Protein AF-A0A2P4XDL8-F1 (afdb_monomer)

Solvent-accessible surface area (backbone atoms only — not comparable to full-atom values): 25092 Å² total; per-residue (Å²): 136,51,53,44,94,84,81,66,47,80,50,70,93,86,66,93,57,74,47,42,93,88,79,64,50,67,67,92,85,81,80,88,86,85,83,86,82,90,75,88,76,90,76,78,94,72,95,49,69,66,61,60,44,50,53,47,56,52,49,49,49,54,51,50,52,51,47,51,52,50,51,52,51,50,49,50,51,50,50,53,49,51,50,51,52,51,51,50,50,51,51,53,50,55,48,50,51,53,53,50,51,52,49,51,52,51,54,50,52,49,50,54,52,52,51,52,52,50,54,50,53,50,50,55,49,55,53,50,50,50,54,52,48,55,52,48,52,51,51,49,50,51,51,52,52,51,50,51,53,49,54,52,50,52,51,51,52,51,53,51,51,52,52,50,51,52,50,53,50,52,51,52,50,50,50,51,50,49,53,50,52,54,53,49,55,54,49,52,54,48,54,52,50,50,51,52,49,51,52,52,49,54,51,51,51,49,52,50,52,51,51,51,52,51,50,50,50,50,50,51,51,50,51,50,50,51,50,53,48,50,51,49,51,51,53,48,50,52,50,54,50,50,50,50,52,50,50,52,47,51,50,52,51,51,49,50,49,50,52,49,51,49,50,52,50,51,49,50,50,52,51,50,51,49,49,51,52,51,48,54,50,52,50,53,52,55,55,54,53,60,57,60,72,72,63,75,84,74,79,92,69,80,85,87,78,89,81,92,81,86,85,88,83,80,89,77,89,76,91,76,90,78,93,81,89,84,89,83,92,84,84,90,87,88,78,90,79,81,88,78,90,78,92,75,88,78,88,79,84,85,86,79,81,95,84,81,90,77,80,75,72,81,80,75,81,87,88,88,79,81,94,73,83,88,84,86,81,89,81,94,73,93,79,89,85,88,77,94,81,80,71,78,76,70,68,66,77,76,75,121

Sequence (400 aa):
MGFCGECGSYLPPDLQGAFCPECGEAIPGAAPPAPTPARHVTFAPSPEVEGARQSREAAERRAQEAKQYADTSQQEAANAIAQYEAQQRAQVEAQAVRDNEARALAAENERRAIDAQRDEAMRRREEAERQAQDARDRAEAMRLSAQNAISDYEAQQRAAVERENARRQQELEAQRQQHLQVAQAARDRREEAERLAQEKLARAERLRAEAQAAQEELKKQEAKRAAKERQREEARRLREEQARREENRRKAEEEARKAFEAKRLEEQQRLEAKKQEEQLRQEAMRMSTFIAEACAEVLSAVWNESGRYSTCCVHTEHKLLVACSVHSQQQFLVGTAAAHKLICIKLVVIVITPCTIACVICQLGIFILGPGRISSSTQCLHEVQPATEADPEILSALRN

Structure (mmCIF, N/CA/C/O backbone):
data_AF-A0A2P4XDL8-F1
#
_entry.id   AF-A0A2P4XDL8-F1
#
loop_
_atom_site.group_PDB
_atom_site.id
_atom_site.type_symbol
_atom_site.label_atom_id
_atom_site.label_alt_id
_atom_site.label_comp_id
_atom_site.label_asym_id
_atom_site.label_entity_id
_atom_site.label_seq_id
_atom_site.pdbx_PDB_ins_code
_atom_site.Cartn_x
_atom_site.Cartn_y
_atom_site.Cartn_z
_atom_site.occupancy
_atom_site.B_iso_or_equiv
_atom_site.auth_seq_id
_atom_site.auth_comp_id
_atom_site.auth_asym_id
_atom_site.auth_atom_id
_atom_site.pdbx_PDB_model_num
ATOM 1 N N . MET A 1 1 ? -36.606 -2.505 135.394 1.00 49.25 1 MET A N 1
ATOM 2 C CA . MET A 1 1 ? -37.175 -2.000 134.128 1.00 49.25 1 MET A CA 1
ATOM 3 C C . MET A 1 1 ? -38.121 -3.078 133.635 1.00 49.25 1 MET A C 1
ATOM 5 O O . MET A 1 1 ? -37.653 -4.103 133.157 1.00 49.25 1 MET A O 1
ATOM 9 N N . GLY A 1 2 ? -39.396 -2.949 134.006 1.00 60.22 2 GLY A N 1
ATOM 10 C CA . GLY A 1 2 ? -40.335 -4.066 134.109 1.00 60.22 2 GLY A CA 1
ATOM 11 C C . GLY A 1 2 ? -40.926 -4.456 132.763 1.00 60.22 2 GLY A C 1
ATOM 12 O O . GLY A 1 2 ? -41.540 -3.634 132.095 1.00 60.22 2 GLY A O 1
ATOM 13 N N . PHE A 1 3 ? -40.761 -5.715 132.388 1.00 65.94 3 PHE A N 1
ATOM 14 C CA . PHE A 1 3 ? -41.546 -6.352 131.339 1.00 65.94 3 PHE A CA 1
ATOM 15 C C . PHE A 1 3 ? -42.429 -7.409 132.003 1.00 65.94 3 PHE A C 1
ATOM 17 O O . PHE A 1 3 ? -42.010 -8.021 132.991 1.00 65.94 3 PHE A O 1
ATOM 24 N N . CYS A 1 4 ? -43.647 -7.609 131.500 1.00 69.38 4 CYS A N 1
ATOM 25 C CA . CYS A 1 4 ? -44.492 -8.712 131.952 1.00 69.38 4 CYS A CA 1
ATOM 26 C C . CYS A 1 4 ? -43.856 -10.051 131.532 1.00 69.38 4 CYS A C 1
ATOM 28 O O . CYS A 1 4 ? -43.518 -10.228 130.363 1.00 69.38 4 CYS A O 1
ATOM 30 N N . GLY A 1 5 ? -43.679 -10.981 132.477 1.00 66.94 5 GLY A N 1
ATOM 31 C CA . GLY A 1 5 ? -42.967 -12.248 132.262 1.00 66.94 5 GLY A CA 1
ATOM 32 C C . GLY A 1 5 ? -43.627 -13.222 131.277 1.00 66.94 5 GLY A C 1
ATOM 33 O O . GLY A 1 5 ? -42.944 -14.123 130.802 1.00 66.94 5 GLY A O 1
ATOM 34 N N . GLU A 1 6 ? -44.906 -13.033 130.936 1.00 67.62 6 GLU A N 1
ATOM 35 C CA . GLU A 1 6 ? -45.649 -13.921 130.023 1.00 67.62 6 GLU A CA 1
ATOM 36 C C . GLU A 1 6 ? -45.949 -13.300 128.659 1.00 67.62 6 GLU A C 1
ATOM 38 O O . GLU A 1 6 ? -45.736 -13.951 127.639 1.00 67.62 6 GLU A O 1
ATOM 43 N N . CYS A 1 7 ? -46.396 -12.043 128.600 1.00 69.44 7 CYS A N 1
ATOM 44 C CA . CYS A 1 7 ? -46.717 -11.389 127.325 1.00 69.44 7 CYS A CA 1
ATOM 45 C C . CYS A 1 7 ? -45.610 -10.454 126.808 1.00 69.44 7 CYS A C 1
ATOM 47 O O . CYS A 1 7 ? -45.730 -9.909 125.713 1.00 69.44 7 CYS A O 1
ATOM 49 N N . GLY A 1 8 ? -44.521 -10.271 127.565 1.00 67.12 8 GLY A N 1
ATOM 50 C CA . GLY A 1 8 ? -43.335 -9.526 127.126 1.00 67.12 8 GLY A CA 1
ATOM 51 C C . GLY A 1 8 ? -43.556 -8.026 126.914 1.00 67.12 8 GLY A C 1
ATOM 52 O O . GLY A 1 8 ? -42.686 -7.350 126.365 1.00 67.12 8 GLY A O 1
ATOM 53 N N . SER A 1 9 ? -44.701 -7.486 127.334 1.00 69.94 9 SER A N 1
ATOM 54 C CA . SER A 1 9 ? -45.045 -6.076 127.174 1.00 69.94 9 SER A CA 1
ATOM 55 C C . SER A 1 9 ? -44.334 -5.198 128.210 1.00 69.94 9 SER A C 1
ATOM 57 O O . SER A 1 9 ? -44.113 -5.587 129.362 1.00 69.94 9 SER A O 1
ATOM 59 N N . TYR A 1 10 ? -43.924 -4.007 127.768 1.00 68.62 10 TYR A N 1
ATOM 60 C CA . TYR A 1 10 ? -43.176 -3.034 128.565 1.00 68.62 10 TYR A CA 1
ATOM 61 C C . TYR A 1 10 ? -44.099 -2.310 129.554 1.00 68.62 10 TYR A C 1
ATOM 63 O O . TYR A 1 10 ? -45.074 -1.684 129.139 1.00 68.62 10 TYR A O 1
ATOM 71 N N . LEU A 1 11 ? -43.786 -2.370 130.853 1.00 65.38 11 LEU A N 1
ATOM 72 C CA . LEU A 1 11 ? -44.551 -1.729 131.927 1.00 65.38 11 LEU A CA 1
ATOM 73 C C . LEU A 1 11 ? -43.915 -0.374 132.305 1.00 65.38 11 LEU A C 1
ATOM 75 O O . LEU A 1 11 ? -42.777 -0.348 132.789 1.00 65.38 11 LEU A O 1
ATOM 79 N N . PRO A 1 12 ? -44.627 0.757 132.122 1.00 63.94 12 PRO A N 1
ATOM 80 C CA . PRO A 1 12 ? -44.166 2.071 132.563 1.00 63.94 12 PRO A CA 1
ATOM 81 C C . PRO A 1 12 ? -44.032 2.134 134.098 1.00 63.94 12 PRO A C 1
ATOM 83 O O . PRO A 1 12 ? -44.901 1.619 134.802 1.00 63.94 12 PRO A O 1
ATOM 86 N N . PRO A 1 13 ? -42.984 2.784 134.643 1.00 62.00 13 PRO A N 1
ATOM 87 C CA . PRO A 1 13 ? -42.661 2.752 136.076 1.00 62.00 13 PRO A CA 1
ATOM 88 C C . PRO A 1 13 ? -43.678 3.427 137.022 1.00 62.00 13 PRO A C 1
ATOM 90 O O . PRO A 1 13 ? -43.567 3.241 138.232 1.00 62.00 13 PRO A O 1
ATOM 93 N N . ASP A 1 14 ? -44.686 4.135 136.501 1.00 58.88 14 ASP A N 1
ATOM 94 C CA . ASP A 1 14 ? -45.635 4.939 137.292 1.00 58.88 14 ASP A CA 1
ATOM 95 C C . ASP A 1 14 ? -47.042 4.323 137.456 1.00 58.88 14 ASP A C 1
ATOM 97 O O . ASP A 1 14 ? -47.962 4.983 137.935 1.00 58.88 14 ASP A O 1
ATOM 101 N N . LEU A 1 15 ? -47.233 3.041 137.123 1.00 56.44 15 LEU A N 1
ATOM 102 C CA . LEU A 1 15 ? -48.480 2.308 137.396 1.00 56.44 15 LEU A CA 1
ATOM 103 C C . LEU A 1 15 ? -48.268 1.283 138.519 1.00 56.44 15 LEU A C 1
ATOM 105 O O . LEU A 1 15 ? -48.098 0.088 138.293 1.00 56.44 15 LEU A O 1
ATOM 109 N N . GLN A 1 16 ? -48.280 1.769 139.763 1.00 56.84 16 GLN A N 1
ATOM 110 C CA . GLN A 1 16 ? -48.334 0.944 140.976 1.00 56.84 16 GLN A CA 1
ATOM 111 C C . GLN A 1 16 ? -49.767 0.440 141.193 1.00 56.84 16 GLN A C 1
ATOM 113 O O . GLN A 1 16 ? -50.523 0.951 142.015 1.00 56.84 16 GLN A O 1
ATOM 118 N N . GLY A 1 17 ? -50.146 -0.564 140.404 1.00 56.53 17 GLY A N 1
ATOM 119 C CA . GLY A 1 17 ? -51.400 -1.303 140.518 1.00 56.53 17 GLY A CA 1
ATOM 120 C C . GLY A 1 17 ? -51.151 -2.759 140.140 1.00 56.53 17 GLY A C 1
ATOM 121 O O . GLY A 1 17 ? -50.482 -3.035 139.155 1.00 56.53 17 GLY A O 1
ATOM 122 N N . ALA A 1 18 ? -51.628 -3.686 140.964 1.00 61.09 18 ALA A N 1
ATOM 123 C CA . ALA A 1 18 ? -51.146 -5.063 141.088 1.00 61.09 18 ALA A CA 1
ATOM 124 C C . ALA A 1 18 ? -51.333 -6.008 139.872 1.00 61.09 18 ALA A C 1
ATOM 126 O O . ALA A 1 18 ? -51.097 -7.203 140.034 1.00 61.09 18 ALA A O 1
ATOM 127 N N . PHE A 1 19 ? -51.719 -5.521 138.684 1.00 63.94 19 PHE A N 1
ATOM 128 C CA . PHE A 1 19 ? -52.076 -6.342 137.517 1.00 63.94 19 PHE A CA 1
ATOM 129 C C . PHE A 1 19 ? -51.600 -5.731 136.185 1.00 63.94 19 PHE A C 1
ATOM 131 O O . PHE A 1 19 ? -51.654 -4.514 136.003 1.00 63.94 19 PHE A O 1
ATOM 138 N N . CYS A 1 20 ? -51.152 -6.563 135.237 1.00 67.62 20 CYS A N 1
ATOM 139 C CA . CYS A 1 20 ? -50.758 -6.122 133.892 1.00 67.62 20 CYS A CA 1
ATOM 140 C C . CYS A 1 20 ? -51.993 -5.696 133.064 1.00 67.62 20 CYS A C 1
ATOM 142 O O . CYS A 1 20 ? -52.928 -6.485 132.955 1.00 67.62 20 CYS A O 1
ATOM 144 N N . PRO A 1 21 ? -52.023 -4.504 132.436 1.00 67.38 21 PRO A N 1
ATOM 145 C CA . PRO A 1 21 ? -53.201 -4.023 131.703 1.00 67.38 21 PRO A CA 1
ATOM 146 C C . PRO A 1 21 ? -53.510 -4.805 130.416 1.00 67.38 21 PRO A C 1
ATOM 148 O O . PRO A 1 21 ? -54.645 -4.773 129.956 1.00 67.38 21 PRO A O 1
ATOM 151 N N . GLU A 1 22 ? -52.530 -5.516 129.852 1.00 69.00 22 GLU A N 1
ATOM 152 C CA . GLU A 1 22 ? -52.697 -6.253 128.590 1.00 69.00 22 GLU A CA 1
ATOM 153 C C . GLU A 1 22 ? -53.144 -7.709 128.801 1.00 69.00 22 GLU A C 1
ATOM 155 O O . GLU A 1 22 ? -53.884 -8.247 127.983 1.00 69.00 22 GLU A O 1
ATOM 160 N N . CYS A 1 23 ? -52.731 -8.361 129.894 1.00 69.12 23 CYS A N 1
ATOM 161 C CA . CYS A 1 23 ? -53.077 -9.767 130.160 1.00 69.12 23 CYS A CA 1
ATOM 162 C C . CYS A 1 23 ? -53.808 -10.015 131.487 1.00 69.12 23 CYS A C 1
ATOM 164 O O . CYS A 1 23 ? -54.301 -11.114 131.707 1.00 69.12 23 CYS A O 1
ATOM 166 N N . GLY A 1 24 ? -53.919 -9.015 132.365 1.00 65.31 24 GLY A N 1
ATOM 167 C CA . GLY A 1 24 ? -54.635 -9.121 133.640 1.00 65.31 24 GLY A CA 1
ATOM 168 C C . GLY A 1 24 ? -53.913 -9.909 134.740 1.00 65.31 24 GLY A C 1
ATOM 169 O O . GLY A 1 24 ? -54.485 -10.088 135.811 1.00 65.31 24 GLY A O 1
ATOM 170 N N . GLU A 1 25 ? -52.676 -10.361 134.518 1.00 68.69 25 GLU A N 1
ATOM 171 C CA . GLU A 1 25 ? -51.928 -11.198 135.468 1.00 68.69 25 GLU A CA 1
ATOM 172 C C . GLU A 1 25 ? -51.322 -10.378 136.625 1.00 68.69 25 GLU A C 1
ATOM 174 O O . GLU A 1 25 ? -50.863 -9.245 136.427 1.00 68.69 25 GLU A O 1
ATOM 179 N N . ALA A 1 26 ? -51.291 -10.955 137.833 1.00 61.47 26 ALA A N 1
ATOM 180 C CA . ALA A 1 26 ? -50.761 -10.305 139.031 1.00 61.47 26 ALA A CA 1
ATOM 181 C C . ALA A 1 26 ? -49.224 -10.311 139.064 1.00 61.47 26 ALA A C 1
ATOM 183 O O . ALA A 1 26 ? -48.596 -11.352 138.883 1.00 61.47 26 ALA A O 1
ATOM 184 N N . ILE A 1 27 ? -48.601 -9.162 139.350 1.00 61.66 27 ILE A N 1
ATOM 185 C CA . ILE A 1 27 ? -47.132 -9.041 139.378 1.00 61.66 27 ILE A CA 1
ATOM 186 C C . ILE A 1 27 ? -46.581 -9.703 140.664 1.00 61.66 27 ILE A C 1
ATOM 188 O O . ILE A 1 27 ? -46.924 -9.264 141.767 1.00 61.66 27 ILE A O 1
ATOM 192 N N . PRO A 1 28 ? -45.721 -10.738 140.572 1.00 54.62 28 PRO A N 1
ATOM 193 C CA . PRO A 1 28 ? -45.250 -11.490 141.736 1.00 54.62 28 PRO A CA 1
ATOM 194 C C . PRO A 1 28 ? -44.299 -10.651 142.610 1.00 54.62 28 PRO A C 1
ATOM 196 O O . PRO A 1 28 ? -43.193 -10.317 142.189 1.00 54.62 28 PRO A O 1
ATOM 199 N N . GLY A 1 29 ? -44.720 -10.313 143.840 1.00 56.78 29 GLY A N 1
ATOM 200 C CA . GLY A 1 29 ? -43.880 -9.592 144.815 1.00 56.78 29 GLY A CA 1
ATOM 201 C C . GLY A 1 29 ? -44.579 -8.754 145.899 1.00 56.78 29 GLY A C 1
ATOM 202 O O . GLY A 1 29 ? -43.888 -8.229 146.767 1.00 56.78 29 GLY A O 1
ATOM 203 N N . ALA A 1 30 ? -45.911 -8.626 145.910 1.00 38.72 30 ALA A N 1
ATOM 204 C CA . ALA A 1 30 ? -46.632 -7.879 146.950 1.00 38.72 30 ALA A CA 1
ATOM 205 C C . ALA A 1 30 ? -47.362 -8.818 147.934 1.00 38.72 30 ALA A C 1
ATOM 207 O O . ALA A 1 30 ? -48.240 -9.585 147.546 1.00 38.72 30 ALA A O 1
ATOM 208 N N . ALA A 1 31 ? -46.984 -8.749 149.212 1.00 37.91 31 ALA A N 1
ATOM 209 C CA . ALA A 1 31 ? -47.588 -9.463 150.344 1.00 37.91 31 ALA A CA 1
ATOM 210 C C . ALA A 1 31 ? -48.561 -8.532 151.134 1.00 37.91 31 ALA A C 1
ATOM 212 O O . ALA A 1 31 ? -48.545 -7.324 150.907 1.00 37.91 31 ALA A O 1
ATOM 213 N N . PRO A 1 32 ? -49.426 -9.065 152.026 1.00 53.88 32 PRO A N 1
ATOM 214 C CA . PRO A 1 32 ? -50.873 -8.776 152.110 1.00 53.88 32 PRO A CA 1
ATOM 215 C C . PRO A 1 32 ? -51.276 -7.628 153.065 1.00 53.88 32 PRO A C 1
ATOM 217 O O . PRO A 1 32 ? -50.425 -7.054 153.744 1.00 53.88 32 PRO A O 1
ATOM 220 N N . PRO A 1 33 ? -52.593 -7.339 153.188 1.00 42.97 33 PRO A N 1
ATOM 221 C CA . PRO A 1 33 ? -53.276 -7.774 154.420 1.00 42.97 33 PRO A CA 1
ATOM 222 C C . PRO A 1 33 ? -54.749 -8.241 154.265 1.00 42.97 33 PRO A C 1
ATOM 224 O O . PRO A 1 33 ? -55.485 -7.828 153.374 1.00 42.97 33 PRO A O 1
ATOM 227 N N . ALA A 1 34 ? -55.168 -9.096 155.206 1.00 38.25 34 ALA A N 1
ATOM 228 C CA . ALA A 1 34 ? -56.555 -9.423 155.598 1.00 38.25 34 ALA A CA 1
ATOM 229 C C . ALA A 1 34 ? -57.172 -8.288 156.478 1.00 38.25 34 ALA A C 1
ATOM 231 O O . ALA A 1 34 ? -56.439 -7.333 156.739 1.00 38.25 34 ALA A O 1
ATOM 232 N N . PRO A 1 35 ? -58.409 -8.348 157.055 1.00 49.12 35 PRO A N 1
ATOM 233 C CA . PRO A 1 35 ? -59.494 -9.345 156.982 1.00 49.12 35 PRO A CA 1
ATOM 234 C C . PRO A 1 35 ? -60.933 -8.778 156.724 1.00 49.12 35 PRO A C 1
ATOM 236 O O . PRO A 1 35 ? -61.183 -7.581 156.755 1.00 49.12 35 PRO A O 1
ATOM 239 N N . THR A 1 36 ? -61.870 -9.712 156.490 1.00 45.12 36 THR A N 1
ATOM 240 C CA . THR A 1 36 ? -63.366 -9.736 156.549 1.00 45.12 36 THR A CA 1
ATOM 241 C C . THR A 1 36 ? -64.173 -8.522 157.083 1.00 45.12 36 THR A C 1
ATOM 243 O O . THR A 1 36 ? -63.778 -7.901 158.065 1.00 45.12 36 THR A O 1
ATOM 246 N N . PRO A 1 37 ? -65.426 -8.320 156.599 1.00 43.50 37 PRO A N 1
ATOM 247 C CA . PRO A 1 37 ? -66.563 -8.957 157.283 1.00 43.50 37 PRO A CA 1
ATOM 248 C C . PRO A 1 37 ? -67.548 -9.670 156.341 1.00 43.50 37 PRO A C 1
ATOM 250 O O . PRO A 1 37 ? -68.036 -9.115 155.358 1.00 43.50 37 PRO A O 1
ATOM 253 N N . ALA A 1 38 ? -67.906 -10.898 156.716 1.00 41.00 38 ALA A N 1
ATOM 254 C CA . ALA A 1 38 ? -69.077 -11.595 156.210 1.00 41.00 38 ALA A CA 1
ATOM 255 C C . ALA A 1 38 ? -70.344 -10.831 156.632 1.00 41.00 38 ALA A C 1
ATOM 257 O O . ALA A 1 38 ? -70.683 -10.772 157.815 1.00 41.00 38 ALA A O 1
ATOM 258 N N . ARG A 1 39 ? -71.055 -10.247 155.665 1.00 45.50 39 ARG A N 1
ATOM 259 C CA . ARG A 1 39 ? -72.442 -9.814 155.847 1.00 45.50 39 ARG A CA 1
ATOM 260 C C . ARG A 1 39 ? -73.363 -10.868 155.249 1.00 45.50 39 ARG A C 1
ATOM 262 O O . ARG A 1 39 ? -73.490 -10.987 154.037 1.00 45.50 39 ARG A O 1
ATOM 269 N N . HIS A 1 40 ? -73.997 -11.618 156.145 1.00 35.00 40 HIS A N 1
ATOM 270 C CA . HIS A 1 40 ? -75.212 -12.371 155.880 1.00 35.00 40 HIS A CA 1
ATOM 271 C C . HIS A 1 40 ? -76.244 -11.472 155.184 1.00 35.00 40 HIS A C 1
ATOM 273 O O . HIS A 1 40 ? -76.685 -10.480 155.763 1.00 35.00 40 HIS A O 1
ATOM 279 N N . VAL A 1 41 ? -76.668 -11.854 153.980 1.00 43.94 41 VAL A N 1
ATOM 280 C CA . VAL A 1 41 ? -77.999 -11.517 153.469 1.00 43.94 41 VAL A CA 1
ATOM 281 C C . VAL A 1 41 ? -78.642 -12.819 153.023 1.00 43.94 41 VAL A C 1
ATOM 283 O O . VAL A 1 41 ? -78.356 -13.376 151.969 1.00 43.94 41 VAL A O 1
ATOM 286 N N . THR A 1 42 ? -79.476 -13.324 153.917 1.00 35.41 42 THR A N 1
ATOM 287 C CA . THR A 1 42 ? -80.444 -14.385 153.698 1.00 35.41 42 THR A CA 1
ATOM 288 C C . THR A 1 42 ? -81.434 -13.919 152.629 1.00 35.41 42 THR A C 1
ATOM 290 O O . THR A 1 42 ? -82.135 -12.936 152.851 1.00 35.41 42 THR A O 1
ATOM 293 N N . PHE A 1 43 ? -81.535 -14.623 151.501 1.00 38.22 43 PHE A N 1
ATOM 294 C CA . PHE A 1 43 ? -82.762 -14.632 150.706 1.00 38.22 43 PHE A CA 1
ATOM 295 C C . PHE A 1 43 ? -83.167 -16.075 150.421 1.00 38.22 43 PHE A C 1
ATOM 297 O O . PHE A 1 43 ? -82.383 -16.902 149.962 1.00 38.22 43 PHE A O 1
ATOM 304 N N . ALA A 1 44 ? -84.397 -16.348 150.829 1.00 32.97 44 ALA A N 1
ATOM 305 C CA . ALA A 1 44 ? -85.066 -17.629 150.872 1.00 32.97 44 ALA A CA 1
ATOM 306 C C . ALA A 1 44 ? -85.241 -18.267 149.477 1.00 32.97 44 ALA A C 1
ATOM 308 O O . ALA A 1 44 ? -85.302 -17.552 148.473 1.00 32.97 44 ALA A O 1
ATOM 309 N N . PRO A 1 45 ? -85.385 -19.605 149.405 1.00 44.25 45 PRO A N 1
ATOM 310 C CA . PRO A 1 45 ? -85.714 -20.292 148.166 1.00 44.25 4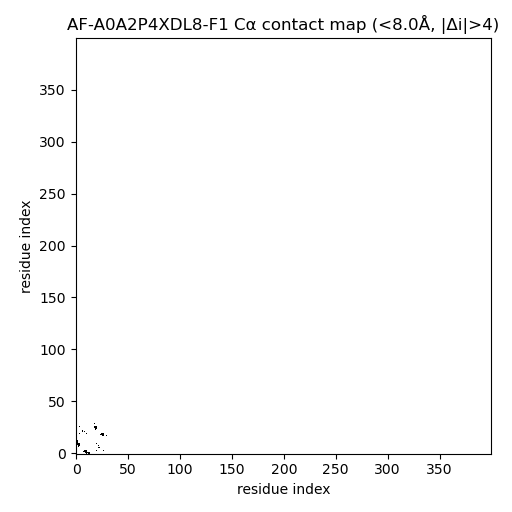5 PRO A CA 1
ATOM 311 C C . PRO A 1 45 ? -87.142 -19.913 147.766 1.00 44.25 45 PRO A C 1
ATOM 313 O O . PRO A 1 45 ? -88.101 -20.239 148.463 1.00 44.25 45 PRO A O 1
ATOM 316 N N . SER A 1 46 ? -87.278 -19.185 146.660 1.00 39.00 46 SER A N 1
ATOM 317 C CA . SER A 1 46 ? -88.584 -18.871 146.077 1.00 39.00 46 SER A CA 1
ATOM 318 C C . SER A 1 46 ? -88.899 -19.905 144.991 1.00 39.00 46 SER A C 1
ATOM 320 O O . SER A 1 46 ? -88.036 -20.174 144.149 1.00 39.00 46 SER A O 1
ATOM 322 N N . PRO A 1 47 ? -90.093 -20.517 144.999 1.00 51.69 47 PRO A N 1
ATOM 323 C CA . PRO A 1 47 ? -90.465 -21.576 144.076 1.00 51.69 47 PRO A CA 1
ATOM 324 C C . PRO A 1 47 ? -90.980 -20.966 142.767 1.00 51.69 47 PRO A C 1
ATOM 326 O O . PRO A 1 47 ? -92.177 -20.873 142.557 1.00 51.69 47 PRO A O 1
ATOM 329 N N . GLU A 1 48 ? -90.083 -20.547 141.876 1.00 45.72 48 GLU A N 1
ATOM 330 C CA . GLU A 1 48 ? -90.437 -20.181 140.491 1.00 45.72 48 GLU A CA 1
ATOM 331 C C . GLU A 1 48 ? -89.374 -20.705 139.516 1.00 45.72 48 GLU A C 1
ATOM 333 O O . GLU A 1 48 ? -88.787 -19.986 138.704 1.00 45.72 48 GLU A O 1
ATOM 338 N N . VAL A 1 49 ? -89.096 -22.007 139.615 1.00 55.53 49 VAL A N 1
ATOM 339 C CA . VAL A 1 49 ? -88.190 -22.713 138.699 1.00 55.53 49 VAL A CA 1
ATOM 340 C C . VAL A 1 49 ? -88.724 -22.638 137.259 1.00 55.53 49 VAL A C 1
ATOM 342 O O . VAL A 1 49 ? -87.927 -22.519 136.331 1.00 55.53 49 VAL A O 1
ATOM 345 N N . GLU A 1 50 ? -90.049 -22.595 137.053 1.00 56.06 50 GLU A N 1
ATOM 346 C CA . GLU A 1 50 ? -90.657 -22.411 135.727 1.00 56.06 50 GLU A CA 1
ATOM 347 C C . GLU A 1 50 ? -90.390 -21.027 135.094 1.00 56.06 50 GLU A C 1
ATOM 349 O O . GLU A 1 50 ? -90.085 -20.970 133.905 1.00 56.06 50 GLU A O 1
ATOM 354 N N . GLY A 1 51 ? -90.454 -19.913 135.836 1.00 60.53 51 GLY A N 1
ATOM 355 C CA . GLY A 1 51 ? -90.259 -18.557 135.279 1.00 60.53 51 GLY A CA 1
ATOM 356 C C . GLY A 1 51 ? -88.792 -18.239 134.951 1.00 60.53 51 GLY A C 1
ATOM 357 O O . GLY A 1 51 ? -88.468 -17.655 133.908 1.00 60.53 51 GLY A O 1
ATOM 358 N N . ALA A 1 52 ? -87.870 -18.713 135.794 1.00 61.50 52 ALA A N 1
ATOM 359 C CA . ALA A 1 52 ? -86.430 -18.678 135.524 1.00 61.50 52 ALA A CA 1
ATOM 360 C C . ALA A 1 52 ? -86.041 -19.594 134.345 1.00 61.50 52 ALA A C 1
ATOM 362 O O . ALA A 1 52 ? -85.119 -19.290 133.586 1.00 61.50 52 ALA A O 1
ATOM 363 N N . ARG A 1 53 ? -86.768 -20.701 134.154 1.00 69.75 53 ARG A N 1
ATOM 364 C CA . ARG A 1 53 ? -86.599 -21.602 133.010 1.00 69.75 53 ARG A CA 1
ATOM 365 C C . ARG A 1 53 ? -87.142 -20.992 131.717 1.00 69.75 53 ARG A C 1
ATOM 367 O O . ARG A 1 53 ? -86.428 -21.001 130.725 1.00 69.75 53 ARG A O 1
ATOM 374 N N . GLN A 1 54 ? -88.320 -20.367 131.735 1.00 76.06 54 GLN A N 1
ATOM 375 C CA . GLN A 1 54 ? -88.879 -19.667 130.568 1.00 76.06 54 GLN A CA 1
ATOM 376 C C . GLN A 1 54 ? -88.023 -18.470 130.127 1.00 76.06 54 GLN A C 1
ATOM 378 O O . GLN A 1 54 ? -87.840 -18.250 128.932 1.00 76.06 54 GLN A O 1
ATOM 383 N N . SER A 1 55 ? -87.453 -17.709 131.067 1.00 77.94 55 SER A N 1
ATOM 384 C CA . SER A 1 55 ? -86.530 -16.611 130.740 1.00 77.94 55 SER A CA 1
ATOM 385 C C . SER A 1 55 ? -85.189 -17.107 130.189 1.00 77.94 55 SER A C 1
ATOM 387 O O . SER A 1 55 ? -84.664 -16.492 129.260 1.00 77.94 55 SER A O 1
ATOM 389 N N . ARG A 1 56 ? -84.667 -18.243 130.677 1.00 78.62 56 ARG A N 1
ATOM 390 C CA . ARG A 1 56 ? -83.509 -18.926 130.070 1.00 78.62 56 ARG A CA 1
ATOM 391 C C . ARG A 1 56 ? -83.819 -19.455 128.675 1.00 78.62 56 ARG A C 1
ATOM 393 O O . ARG A 1 56 ? -83.065 -19.161 127.762 1.00 78.62 56 ARG A O 1
ATOM 400 N N . GLU A 1 57 ? -84.945 -20.133 128.479 1.00 82.50 57 GLU A N 1
ATOM 401 C CA . GLU A 1 57 ? -85.371 -20.640 127.166 1.00 82.50 57 GLU A CA 1
ATOM 402 C C . GLU A 1 57 ? -85.628 -19.499 126.160 1.00 82.50 57 GLU A C 1
ATOM 404 O O . GLU A 1 57 ? -85.343 -19.637 124.971 1.00 82.50 57 GLU A O 1
ATOM 409 N N . ALA A 1 58 ? -86.143 -18.349 126.611 1.00 81.81 58 ALA A N 1
ATOM 410 C CA . ALA A 1 58 ? -86.297 -17.155 125.777 1.00 81.81 58 ALA A CA 1
ATOM 411 C C . ALA A 1 58 ? -84.949 -16.480 125.464 1.00 81.81 58 ALA A C 1
ATOM 413 O O . ALA A 1 58 ? -84.749 -15.999 124.348 1.00 81.81 58 ALA A O 1
ATOM 414 N N . ALA A 1 59 ? -84.012 -16.455 126.417 1.00 81.81 59 ALA A N 1
ATOM 415 C CA . ALA A 1 59 ? -82.651 -15.968 126.197 1.00 81.81 59 ALA A CA 1
ATOM 416 C C . ALA A 1 59 ? -81.854 -16.894 125.261 1.00 81.81 59 ALA A C 1
ATOM 418 O O . ALA A 1 59 ? -81.137 -16.405 124.392 1.00 81.81 59 ALA A O 1
ATOM 419 N N . GLU A 1 60 ? -82.028 -18.211 125.378 1.00 86.75 60 GLU A N 1
ATOM 420 C CA . GLU A 1 60 ? -81.446 -19.218 124.486 1.00 86.75 60 GLU A CA 1
ATOM 421 C C . GLU A 1 60 ? -81.993 -19.088 123.063 1.00 86.75 60 GL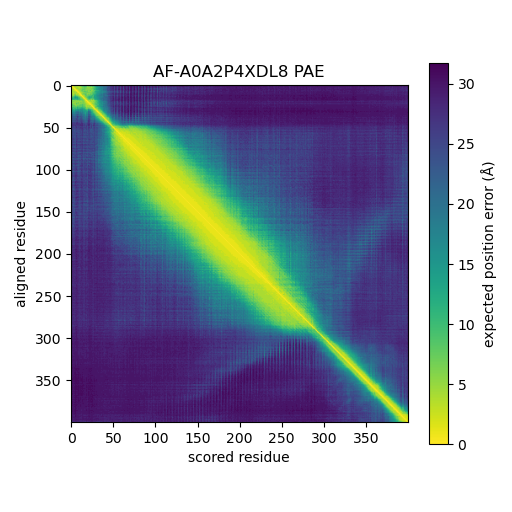U A C 1
ATOM 423 O O . GLU A 1 60 ? -81.205 -19.114 122.120 1.00 86.75 60 GLU A O 1
ATOM 428 N N . ARG A 1 61 ? -83.302 -18.852 122.889 1.00 85.12 61 ARG A N 1
ATOM 429 C CA . ARG A 1 61 ? -83.892 -18.559 121.570 1.00 85.12 61 ARG A CA 1
ATOM 430 C C . ARG A 1 61 ? -83.319 -17.288 120.946 1.00 85.12 61 ARG A C 1
ATOM 432 O O . ARG A 1 61 ? -82.855 -17.338 119.814 1.00 85.12 61 ARG A O 1
ATOM 439 N N . ARG A 1 62 ? -83.235 -16.181 121.694 1.00 86.50 62 ARG A N 1
ATOM 440 C CA . ARG A 1 62 ? -82.606 -14.940 121.194 1.00 86.50 62 ARG A CA 1
ATOM 441 C C . ARG A 1 62 ? -81.121 -15.120 120.885 1.00 86.50 62 ARG A C 1
ATOM 443 O O . ARG A 1 62 ? -80.623 -14.538 119.930 1.00 86.50 62 ARG A O 1
ATOM 450 N N . ALA A 1 63 ? -80.406 -15.923 121.672 1.00 86.31 63 ALA A N 1
ATOM 451 C CA . ALA A 1 63 ? -79.009 -16.247 121.406 1.00 86.31 63 ALA A CA 1
ATOM 452 C C . ALA A 1 63 ? -78.853 -17.118 120.149 1.00 86.31 63 ALA A C 1
ATOM 454 O O . ALA A 1 63 ? -77.895 -16.934 119.402 1.00 86.31 63 ALA A O 1
ATOM 455 N N . GLN A 1 64 ? -79.781 -18.043 119.893 1.00 88.44 64 GLN A N 1
ATOM 456 C CA . GLN A 1 64 ? -79.821 -18.834 118.661 1.00 88.44 64 GLN A CA 1
ATOM 457 C C . GLN A 1 64 ? -80.153 -17.963 117.442 1.00 88.44 64 GLN A C 1
ATOM 459 O O . GLN A 1 64 ? -79.460 -18.062 116.436 1.00 88.44 64 GLN A O 1
ATOM 464 N N . GLU A 1 65 ? -81.134 -17.067 117.545 1.00 88.94 65 GLU A N 1
ATOM 465 C CA . GLU A 1 65 ? -81.487 -16.103 116.491 1.00 88.94 65 GLU A CA 1
ATOM 466 C C . GLU A 1 65 ? -80.333 -15.129 116.197 1.00 88.94 65 GLU A C 1
ATOM 468 O O . GLU A 1 65 ? -80.005 -14.889 115.039 1.00 88.94 65 GLU A O 1
ATOM 473 N N . ALA A 1 66 ? -79.652 -14.620 117.230 1.00 87.94 66 ALA A N 1
ATOM 474 C CA . ALA A 1 66 ? -78.481 -13.757 117.067 1.00 87.94 66 ALA A CA 1
ATOM 475 C C . ALA A 1 66 ? -77.294 -14.491 116.424 1.00 87.94 66 ALA A C 1
ATOM 477 O O . ALA A 1 66 ? -76.582 -13.900 115.615 1.00 87.94 66 ALA A O 1
ATOM 478 N N . LYS A 1 67 ? -77.094 -15.778 116.746 1.00 90.31 67 LYS A N 1
ATOM 479 C CA . LYS A 1 67 ? -76.101 -16.626 116.068 1.00 90.31 67 LYS A CA 1
ATOM 480 C C . LYS A 1 67 ? -76.453 -16.825 114.601 1.00 90.31 67 LYS A C 1
ATOM 482 O O . LYS A 1 67 ? -75.605 -16.581 113.760 1.00 90.31 67 LYS A O 1
ATOM 487 N N . GLN A 1 68 ? -77.704 -17.168 114.295 1.00 90.25 68 GLN A N 1
ATOM 488 C CA . GLN A 1 68 ? -78.161 -17.307 112.911 1.00 90.25 68 GLN A CA 1
ATOM 489 C C . GLN A 1 68 ? -77.969 -16.007 112.124 1.00 90.25 68 GLN A C 1
ATOM 491 O O . GLN A 1 68 ? -77.458 -16.055 111.013 1.00 90.25 68 GLN A O 1
ATOM 496 N N . TYR A 1 69 ? -78.298 -14.851 112.709 1.00 91.19 69 TYR A N 1
ATOM 497 C CA . TYR A 1 69 ? -78.083 -13.551 112.071 1.00 91.19 69 TYR A CA 1
ATOM 498 C C . TYR A 1 69 ? -76.593 -13.224 111.864 1.00 91.19 69 TYR A C 1
ATOM 500 O O . TYR A 1 69 ? -76.209 -12.679 110.828 1.00 91.19 69 TYR A O 1
ATOM 508 N N . ALA A 1 70 ? -75.735 -13.562 112.833 1.00 90.69 70 ALA A N 1
ATOM 509 C CA . ALA A 1 70 ? -74.289 -13.403 112.702 1.00 90.69 70 ALA A CA 1
ATOM 510 C C . ALA A 1 70 ? -73.716 -14.325 111.616 1.00 90.69 70 ALA A C 1
ATOM 512 O O . ALA A 1 70 ? -72.919 -13.865 110.803 1.00 90.69 70 ALA A O 1
ATOM 513 N N . ASP A 1 71 ? -74.164 -15.579 111.553 1.00 93.25 71 ASP A N 1
ATOM 514 C CA . ASP A 1 71 ? -73.750 -16.552 110.541 1.00 93.25 71 ASP A CA 1
ATOM 515 C C . ASP A 1 71 ? -74.211 -16.116 109.141 1.00 93.25 71 ASP A C 1
ATOM 517 O O . ASP A 1 71 ? -73.413 -16.123 108.203 1.00 93.25 71 ASP A O 1
ATOM 521 N N . THR A 1 72 ? -75.456 -15.642 108.989 1.00 93.31 72 THR A N 1
ATOM 522 C CA . T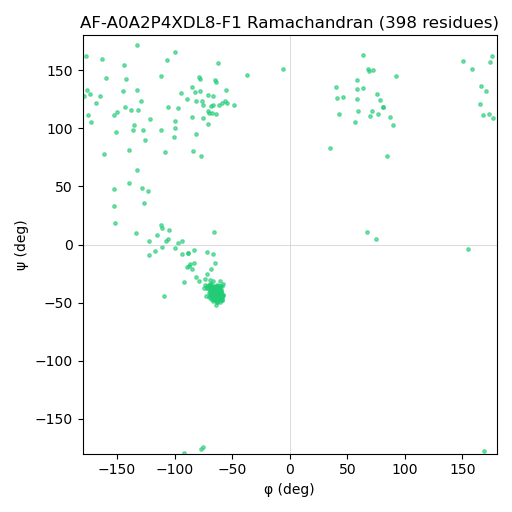HR A 1 72 ? -75.939 -15.091 107.710 1.00 93.31 72 THR A CA 1
ATOM 523 C C . THR A 1 72 ? -75.174 -13.835 107.316 1.00 93.31 72 THR A C 1
ATOM 525 O O . THR A 1 72 ? -74.785 -13.706 106.160 1.00 93.31 72 THR A O 1
ATOM 528 N N . SER A 1 73 ? -74.886 -12.934 108.263 1.00 93.56 73 SER A N 1
ATOM 529 C CA . SER A 1 73 ? -74.115 -11.716 107.983 1.00 93.56 73 SER A CA 1
ATOM 530 C C . SER A 1 73 ? -72.669 -12.034 107.592 1.00 93.56 73 SER A C 1
ATOM 532 O O . SER A 1 73 ? -72.134 -11.432 106.661 1.00 93.56 73 SER A O 1
ATOM 534 N N . GLN A 1 74 ? -72.043 -13.013 108.250 1.00 94.44 74 GLN A N 1
ATOM 535 C CA . GLN A 1 74 ? -70.716 -13.500 107.875 1.00 94.44 74 GLN A CA 1
ATOM 536 C C . GLN A 1 74 ? -70.730 -14.136 106.487 1.00 94.44 74 GLN A C 1
ATOM 538 O O . GLN A 1 74 ? -69.810 -13.912 105.702 1.00 94.44 74 GLN A O 1
ATOM 543 N N . GLN A 1 75 ? -71.777 -14.892 106.159 1.00 94.75 75 GLN A N 1
ATOM 544 C CA . GLN A 1 75 ? -71.912 -15.527 104.855 1.00 94.75 75 GLN A CA 1
ATOM 545 C C . GLN A 1 75 ? -72.167 -14.503 103.740 1.00 94.75 75 GLN A C 1
ATOM 547 O O . GLN A 1 75 ? -71.584 -14.612 102.663 1.00 94.75 75 GLN A O 1
ATOM 552 N N . GLU A 1 76 ? -72.964 -13.466 103.996 1.00 94.81 76 GLU A N 1
ATOM 553 C CA . GLU A 1 76 ? -73.141 -12.325 103.091 1.00 94.81 76 GLU A CA 1
ATOM 554 C C . GLU A 1 76 ? -71.838 -11.543 102.896 1.00 94.81 76 GLU A C 1
ATOM 556 O O . GLU A 1 76 ? -71.477 -11.237 101.758 1.00 94.81 76 GLU A O 1
ATOM 561 N N . ALA A 1 77 ? -71.085 -11.288 103.971 1.00 93.31 77 ALA A N 1
ATOM 562 C CA . ALA A 1 77 ? -69.770 -10.656 103.889 1.00 93.31 77 ALA A CA 1
ATOM 563 C C . ALA A 1 77 ? -68.778 -11.514 103.084 1.00 93.31 77 ALA A C 1
ATOM 565 O O . ALA A 1 77 ? -68.077 -10.991 102.219 1.00 93.31 77 ALA A O 1
ATOM 566 N N . ALA A 1 78 ? -68.762 -12.833 103.298 1.00 95.19 78 ALA A N 1
ATOM 567 C CA . ALA A 1 78 ? -67.936 -13.763 102.531 1.00 95.19 78 ALA A CA 1
ATOM 568 C C . ALA A 1 78 ? -68.324 -13.783 101.041 1.00 95.19 78 ALA A C 1
ATOM 570 O O . ALA A 1 78 ? -67.449 -13.747 100.177 1.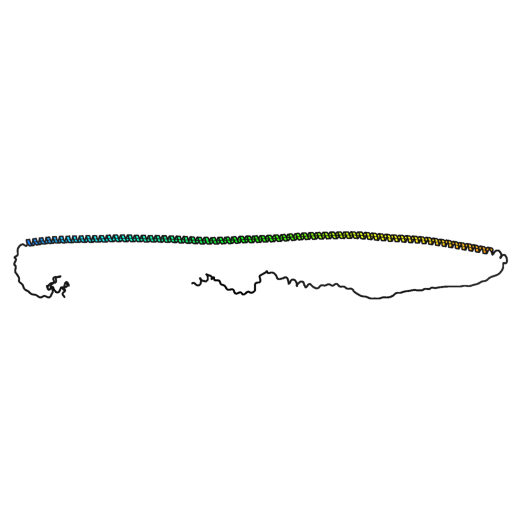00 95.19 78 ALA A O 1
ATOM 571 N N . ASN A 1 79 ? -69.623 -13.767 100.727 1.00 96.38 79 ASN A N 1
ATOM 572 C CA . ASN A 1 79 ? -70.118 -13.688 99.352 1.00 96.38 79 ASN A CA 1
ATOM 573 C C . ASN A 1 79 ? -69.747 -12.354 98.684 1.00 96.38 79 ASN A C 1
ATOM 575 O O . ASN A 1 79 ? -69.354 -12.347 97.517 1.00 96.38 79 ASN A O 1
ATOM 579 N N . ALA A 1 80 ? -69.826 -11.234 99.408 1.00 94.69 80 ALA A N 1
ATOM 580 C CA . ALA A 1 80 ? -69.422 -9.921 98.906 1.00 94.69 80 ALA A CA 1
ATOM 581 C C . ALA A 1 80 ? -67.908 -9.851 98.631 1.00 94.69 80 ALA A C 1
ATOM 583 O O . ALA A 1 80 ? -67.499 -9.340 97.587 1.00 94.69 80 ALA A O 1
ATOM 584 N N . ILE A 1 81 ? -67.080 -10.422 99.516 1.00 95.25 81 ILE A N 1
ATOM 585 C CA . ILE A 1 81 ? -65.628 -10.545 99.306 1.00 95.25 81 ILE A CA 1
ATOM 586 C C . ILE A 1 81 ? -65.346 -11.408 98.072 1.00 95.25 81 ILE A C 1
ATOM 588 O O . ILE A 1 81 ? -64.594 -10.987 97.197 1.00 95.25 81 ILE A O 1
ATOM 592 N N . ALA A 1 82 ? -65.998 -12.567 97.944 1.00 96.38 82 ALA A N 1
ATOM 593 C CA . ALA A 1 82 ? -65.826 -13.448 96.791 1.00 96.38 82 ALA A CA 1
ATOM 594 C C . ALA A 1 82 ? -66.218 -12.766 95.466 1.00 96.38 82 ALA A C 1
ATOM 596 O O . ALA A 1 82 ? -65.525 -12.929 94.461 1.00 96.38 82 ALA A O 1
ATOM 597 N N . GLN A 1 83 ? -67.290 -11.966 95.454 1.00 95.81 83 GLN A N 1
ATOM 598 C CA . GLN A 1 83 ? -67.684 -11.176 94.281 1.00 95.81 83 GLN A CA 1
ATOM 599 C C . GLN A 1 83 ? -66.656 -10.094 93.943 1.00 95.81 83 GLN A C 1
ATOM 601 O O . GLN A 1 83 ? -66.328 -9.915 92.769 1.00 95.81 83 GLN A O 1
ATOM 606 N N . TYR A 1 84 ? -66.119 -9.398 94.947 1.00 96.38 84 TYR A N 1
ATOM 607 C CA . TYR A 1 84 ? -65.091 -8.380 94.735 1.00 96.38 84 TYR A CA 1
ATOM 608 C C . TYR A 1 84 ? -63.776 -8.987 94.226 1.00 96.38 84 TYR A C 1
ATOM 610 O O . TYR A 1 84 ? -63.190 -8.477 93.272 1.00 96.38 84 TYR A O 1
ATOM 618 N N . GLU A 1 85 ? -63.344 -10.119 94.787 1.00 96.25 85 GLU A N 1
ATOM 619 C CA . GLU A 1 85 ? -62.180 -10.864 94.297 1.00 96.25 85 GLU A CA 1
ATOM 620 C C . GLU A 1 85 ? -62.391 -11.375 92.868 1.00 96.25 85 GLU A C 1
ATOM 622 O O . GLU A 1 85 ? -61.488 -11.265 92.037 1.00 96.25 85 GLU A O 1
ATOM 627 N N . ALA A 1 86 ? -63.581 -11.894 92.547 1.00 96.12 86 ALA A N 1
ATOM 628 C CA . ALA A 1 86 ? -63.922 -12.310 91.189 1.00 96.12 86 ALA A CA 1
ATOM 629 C C . ALA A 1 86 ? -63.901 -11.122 90.213 1.00 96.12 86 ALA A C 1
ATOM 631 O O . ALA A 1 86 ? -63.372 -11.245 89.108 1.00 96.12 86 ALA A O 1
ATOM 632 N N . GLN A 1 87 ? -64.407 -9.956 90.627 1.00 95.56 87 GLN A N 1
ATOM 633 C CA . GLN A 1 87 ? -64.365 -8.738 89.821 1.00 95.56 87 GLN A CA 1
ATOM 634 C C . GLN A 1 87 ? -62.928 -8.233 89.623 1.00 95.56 87 GLN A C 1
ATOM 636 O O . GLN A 1 87 ? -62.574 -7.841 88.510 1.00 95.56 87 GLN A O 1
ATOM 641 N N . GLN A 1 88 ? -62.079 -8.282 90.655 1.00 96.38 88 GLN A N 1
ATOM 642 C CA . GLN A 1 88 ? -60.654 -7.958 90.528 1.00 96.38 88 GLN A CA 1
ATOM 643 C C . GLN A 1 88 ? -59.933 -8.920 89.581 1.00 96.38 88 GLN A C 1
ATOM 645 O O . GLN A 1 88 ? -59.203 -8.463 88.702 1.00 96.38 88 GLN A O 1
ATOM 650 N N . ARG A 1 89 ? -60.163 -10.234 89.701 1.00 96.81 89 ARG A N 1
ATOM 651 C CA . ARG A 1 89 ? -59.582 -11.232 88.786 1.00 96.81 89 ARG A CA 1
ATOM 652 C C . ARG A 1 89 ? -60.023 -10.985 87.347 1.00 96.81 89 ARG A C 1
ATOM 654 O O . ARG A 1 89 ? -59.169 -10.916 86.470 1.00 96.81 89 ARG A O 1
ATOM 661 N N . ALA A 1 90 ? -61.312 -10.732 87.120 1.00 96.56 90 ALA A N 1
ATOM 662 C CA . ALA A 1 90 ? -61.833 -10.408 85.794 1.00 96.56 90 ALA A CA 1
ATOM 663 C C . ALA A 1 90 ? -61.211 -9.124 85.210 1.00 96.56 90 ALA A C 1
ATOM 665 O O . ALA A 1 90 ? -60.928 -9.070 84.014 1.00 96.56 90 ALA A O 1
ATOM 666 N N . GLN A 1 91 ? -60.951 -8.095 86.028 1.00 95.94 91 GLN A N 1
ATOM 667 C CA . GLN A 1 91 ? -60.261 -6.882 85.571 1.00 95.94 91 GLN A CA 1
ATOM 668 C C . GLN A 1 91 ? -58.798 -7.146 85.195 1.00 95.94 91 GLN A C 1
ATOM 670 O O . GLN A 1 91 ? -58.339 -6.648 84.166 1.00 95.94 91 GLN A O 1
ATOM 675 N N . VAL A 1 92 ? -58.075 -7.937 85.995 1.00 96.69 92 VAL A N 1
ATOM 676 C CA . VAL A 1 92 ? -56.678 -8.308 85.713 1.00 96.69 92 VAL A CA 1
ATOM 677 C C . VAL A 1 92 ? -56.587 -9.186 84.464 1.00 96.69 92 VAL A C 1
ATOM 679 O O . VAL A 1 92 ? -55.734 -8.943 83.614 1.00 96.69 92 VAL A O 1
ATOM 682 N N . GLU A 1 93 ? -57.490 -10.152 84.299 1.00 95.81 93 GLU A N 1
ATOM 683 C CA . GLU A 1 93 ? -57.560 -10.998 83.102 1.00 95.81 93 GLU A CA 1
ATOM 684 C C . GLU A 1 93 ? -57.909 -10.185 81.851 1.00 95.81 93 GLU A C 1
ATOM 686 O O . GLU A 1 93 ? -57.222 -10.301 80.837 1.00 95.81 93 GLU A O 1
ATOM 691 N N . ALA A 1 94 ? -58.908 -9.298 81.922 1.00 96.50 94 ALA A N 1
ATOM 692 C CA . ALA A 1 94 ? -59.250 -8.412 80.810 1.00 96.50 94 ALA A CA 1
ATOM 693 C C . ALA A 1 94 ? -58.085 -7.482 80.436 1.00 96.50 94 ALA A C 1
ATOM 695 O O . ALA A 1 94 ? -57.865 -7.207 79.254 1.00 96.50 94 ALA A O 1
ATOM 696 N N . GLN A 1 95 ? -57.317 -7.011 81.423 1.00 96.31 95 GLN A N 1
ATOM 697 C CA . GLN A 1 95 ? -56.109 -6.234 81.164 1.00 96.31 95 GLN A CA 1
ATOM 698 C C . GLN A 1 95 ? -55.017 -7.085 80.502 1.00 96.31 95 GLN A C 1
ATOM 700 O O . GLN A 1 95 ? -54.437 -6.650 79.511 1.00 96.31 95 GLN A O 1
ATOM 705 N N . ALA A 1 96 ? -54.788 -8.310 80.979 1.00 97.00 96 ALA A N 1
ATOM 706 C CA . ALA A 1 96 ? -53.807 -9.222 80.397 1.00 97.00 96 ALA A CA 1
ATOM 707 C C . ALA A 1 96 ? -54.144 -9.600 78.944 1.00 97.00 96 ALA A C 1
ATOM 709 O O . ALA A 1 96 ? -53.240 -9.696 78.114 1.00 97.00 96 ALA A O 1
ATOM 710 N N . VAL A 1 97 ? -55.429 -9.773 78.609 1.00 97.44 97 VAL A N 1
ATOM 711 C CA . VAL A 1 97 ? -55.875 -10.007 77.224 1.00 97.44 97 VAL A CA 1
ATOM 712 C C . VAL A 1 97 ? -55.552 -8.802 76.341 1.00 97.44 97 VAL A C 1
ATOM 714 O O . VAL A 1 97 ? -54.907 -8.978 75.310 1.00 97.44 97 VAL A O 1
ATOM 717 N N . ARG A 1 98 ? -55.901 -7.581 76.771 1.00 96.56 98 ARG A N 1
ATOM 718 C CA . ARG A 1 98 ? -55.575 -6.355 76.019 1.00 96.56 98 ARG A CA 1
ATOM 719 C C . ARG A 1 98 ? -54.071 -6.177 75.821 1.00 96.56 98 ARG A C 1
ATOM 721 O O . ARG A 1 98 ? -53.636 -5.829 74.726 1.00 96.56 98 ARG A O 1
ATOM 728 N N . ASP A 1 99 ? -53.271 -6.446 76.849 1.00 96.38 99 ASP A N 1
ATOM 729 C CA . ASP A 1 99 ? -51.812 -6.350 76.759 1.00 96.38 99 ASP A CA 1
ATOM 730 C C . ASP A 1 99 ? -51.234 -7.415 75.811 1.00 96.38 99 ASP A C 1
ATOM 732 O O . ASP A 1 99 ? -50.300 -7.131 75.059 1.00 96.38 99 ASP A O 1
ATOM 736 N N . ASN A 1 100 ? -51.794 -8.629 75.797 1.00 96.19 100 ASN A N 1
ATOM 737 C CA . ASN A 1 100 ? -51.401 -9.683 74.859 1.00 96.19 100 ASN A CA 1
ATOM 738 C C . ASN A 1 100 ? -51.781 -9.339 73.412 1.00 96.19 100 ASN A C 1
ATOM 740 O O . ASN A 1 100 ? -50.962 -9.532 72.513 1.00 96.19 100 ASN A O 1
ATOM 744 N N . GLU A 1 101 ? -52.972 -8.788 73.179 1.00 96.44 101 GLU A N 1
ATOM 745 C CA . GLU A 1 101 ? -53.401 -8.300 71.862 1.00 96.44 101 GLU A CA 1
ATOM 746 C C . GLU A 1 101 ? -52.519 -7.142 71.378 1.00 96.44 101 GLU A C 1
ATOM 748 O O . GLU A 1 101 ? -52.059 -7.146 70.235 1.00 96.44 101 GLU A O 1
ATOM 753 N N . ALA A 1 102 ? -52.194 -6.191 72.259 1.00 97.06 102 ALA A N 1
ATOM 754 C CA . ALA A 1 102 ? -51.286 -5.091 71.944 1.00 97.06 102 ALA A CA 1
ATOM 755 C C . ALA A 1 102 ? -49.880 -5.595 71.577 1.00 97.06 102 ALA A C 1
ATOM 757 O O . ALA A 1 102 ? -49.285 -5.119 70.608 1.00 97.06 102 ALA A O 1
ATOM 758 N N . ARG A 1 103 ? -49.359 -6.598 72.299 1.00 97.31 103 ARG A N 1
ATOM 759 C CA . ARG A 1 103 ? -48.080 -7.249 71.962 1.00 97.31 103 ARG A CA 1
ATOM 760 C C . ARG A 1 103 ? -48.148 -7.998 70.632 1.00 97.31 103 ARG A C 1
ATOM 762 O O . ARG A 1 103 ? -47.193 -7.926 69.863 1.00 97.31 103 ARG A O 1
ATOM 769 N N . ALA A 1 104 ? -49.252 -8.686 70.343 1.00 97.12 104 ALA A N 1
ATOM 770 C CA . ALA A 1 104 ? -49.439 -9.393 69.077 1.00 97.12 104 ALA A CA 1
ATOM 771 C C . ALA A 1 104 ? -49.462 -8.421 67.884 1.00 97.12 104 ALA A C 1
ATOM 773 O O . ALA A 1 104 ? -48.748 -8.642 66.907 1.00 97.12 104 ALA A O 1
ATOM 774 N N . LEU A 1 105 ? -50.195 -7.309 67.998 1.00 97.31 105 LEU A N 1
ATOM 775 C CA . LEU A 1 105 ? -50.228 -6.253 66.981 1.00 97.31 105 LEU A CA 1
ATOM 776 C C . LEU A 1 105 ? -48.861 -5.580 66.802 1.00 97.31 105 LEU A C 1
ATOM 778 O O . LEU A 1 105 ? -48.440 -5.330 65.674 1.00 97.31 105 LEU A O 1
ATOM 782 N N . ALA A 1 106 ? -48.141 -5.310 67.895 1.00 97.12 106 ALA A N 1
ATOM 783 C CA . ALA A 1 106 ? -46.788 -4.759 67.825 1.00 97.12 106 ALA A CA 1
ATOM 784 C C . ALA A 1 106 ? -45.825 -5.711 67.095 1.00 97.12 106 ALA A C 1
ATOM 786 O O . ALA A 1 106 ? -45.100 -5.276 66.202 1.00 97.12 106 ALA A O 1
ATOM 787 N N . ALA A 1 107 ? -45.877 -7.010 67.406 1.00 97.56 107 ALA A N 1
ATOM 788 C CA . ALA A 1 107 ? -45.061 -8.023 66.741 1.00 97.56 107 ALA A CA 1
ATOM 789 C C . ALA A 1 107 ? -45.424 -8.192 65.255 1.00 97.56 107 ALA A C 1
ATOM 791 O O . ALA A 1 107 ? -44.545 -8.424 64.424 1.00 97.56 107 ALA A O 1
ATOM 792 N N . GLU A 1 108 ? -46.703 -8.075 64.889 1.00 97.19 108 GLU A N 1
ATOM 793 C CA . GLU A 1 108 ? -47.123 -8.106 63.485 1.00 97.19 108 GLU A CA 1
ATOM 794 C C . GLU A 1 108 ? -46.635 -6.868 62.719 1.00 97.19 108 GLU A C 1
ATOM 796 O O . GLU A 1 108 ? -46.106 -6.994 61.612 1.00 97.19 108 GLU A O 1
ATOM 801 N N . ASN A 1 109 ? -46.743 -5.681 63.320 1.00 97.38 109 ASN A N 1
ATOM 802 C CA . ASN A 1 109 ? -46.221 -4.445 62.737 1.00 97.38 109 ASN A CA 1
ATOM 803 C C . ASN A 1 109 ? -44.699 -4.508 62.540 1.00 97.38 109 ASN A C 1
ATOM 805 O O . ASN A 1 109 ? -44.202 -4.077 61.501 1.00 97.38 109 ASN A O 1
ATOM 809 N N . GLU A 1 110 ? -43.966 -5.092 63.490 1.00 97.38 110 GLU A N 1
ATOM 810 C CA . GLU A 1 110 ? -42.522 -5.304 63.369 1.00 97.38 110 GLU A CA 1
ATOM 811 C C . GLU A 1 110 ? -42.180 -6.263 62.219 1.00 97.38 110 GLU A C 1
ATOM 813 O O . GLU A 1 110 ? -41.309 -5.957 61.404 1.00 97.38 110 GLU A O 1
ATOM 818 N N . ARG A 1 111 ? -42.910 -7.378 62.075 1.00 97.69 111 ARG A N 1
ATOM 819 C CA . ARG A 1 111 ? -42.732 -8.303 60.939 1.00 97.69 111 ARG A CA 1
ATOM 820 C C . ARG A 1 111 ? -42.960 -7.606 59.601 1.00 97.69 111 ARG A C 1
ATOM 822 O O . ARG A 1 111 ? -42.109 -7.703 58.722 1.00 97.69 111 ARG A O 1
ATOM 829 N N . ARG A 1 112 ? -44.048 -6.840 59.472 1.00 97.56 112 ARG A N 1
ATOM 830 C CA . ARG A 1 112 ? -44.342 -6.067 58.253 1.00 97.56 112 ARG A CA 1
ATOM 831 C C . ARG A 1 112 ? -43.260 -5.027 57.957 1.00 97.56 112 ARG A C 1
ATOM 833 O O . ARG A 1 112 ? -42.911 -4.837 56.796 1.00 97.56 112 ARG A O 1
ATOM 840 N N . ALA A 1 113 ? -42.710 -4.374 58.982 1.00 97.88 113 ALA A N 1
ATOM 841 C CA . ALA A 1 113 ? -41.610 -3.426 58.814 1.00 97.88 113 ALA A CA 1
ATOM 842 C C . ALA A 1 113 ? -40.323 -4.117 58.332 1.00 97.88 113 ALA A C 1
ATOM 844 O O . ALA A 1 113 ? -39.655 -3.605 57.433 1.00 97.88 113 ALA A O 1
ATOM 845 N N . ILE A 1 114 ? -39.997 -5.291 58.882 1.00 96.19 114 ILE A N 1
ATOM 846 C CA . ILE A 1 114 ? -38.844 -6.094 58.450 1.00 96.19 114 ILE A CA 1
ATOM 847 C C . ILE A 1 114 ? -39.021 -6.562 57.002 1.00 96.19 114 ILE A C 1
ATOM 849 O O . ILE A 1 114 ? -38.083 -6.456 56.211 1.00 96.19 114 ILE A O 1
ATOM 853 N N . ASP A 1 115 ? -40.205 -7.049 56.636 1.00 97.44 115 ASP A N 1
ATOM 854 C CA . ASP A 1 115 ? -40.480 -7.503 55.271 1.00 97.44 115 ASP A CA 1
ATOM 855 C C . ASP A 1 115 ? -40.414 -6.335 54.274 1.00 97.44 115 ASP A C 1
ATOM 857 O O . ASP A 1 115 ? -39.741 -6.442 53.250 1.00 97.44 115 ASP A O 1
ATOM 861 N N . ALA A 1 116 ? -40.962 -5.165 54.623 1.00 98.06 116 ALA A N 1
ATOM 862 C CA . ALA A 1 116 ? -40.832 -3.958 53.804 1.00 98.06 116 ALA A CA 1
ATOM 863 C C . ALA A 1 116 ? -39.363 -3.532 53.603 1.00 98.06 116 ALA A C 1
ATOM 865 O O . ALA A 1 116 ? -38.970 -3.169 52.491 1.00 98.06 116 ALA A O 1
ATOM 866 N N . GLN A 1 117 ? -38.531 -3.614 54.649 1.00 97.81 117 GLN A N 1
ATOM 867 C CA . GLN A 1 117 ? -37.092 -3.342 54.543 1.00 97.81 117 GLN A CA 1
ATOM 868 C C . GLN A 1 117 ? -36.369 -4.369 53.664 1.00 97.81 117 GLN A C 1
ATOM 870 O O . GLN A 1 117 ? -35.463 -4.006 52.910 1.00 97.81 117 GLN A O 1
ATOM 875 N N . ARG A 1 118 ? -36.759 -5.647 53.732 1.00 97.81 118 ARG A N 1
ATOM 876 C CA . ARG A 1 118 ? -36.203 -6.706 52.875 1.00 97.81 118 ARG A CA 1
ATOM 877 C C . ARG A 1 118 ? -36.563 -6.488 51.409 1.00 97.81 118 ARG A C 1
ATOM 879 O O . ARG A 1 118 ? -35.674 -6.587 50.565 1.00 97.81 118 ARG A O 1
ATOM 886 N N . ASP A 1 119 ? -37.806 -6.126 51.117 1.00 97.81 119 ASP A N 1
ATOM 887 C CA . ASP A 1 119 ? -38.265 -5.835 49.755 1.00 97.81 119 ASP A CA 1
ATOM 888 C C . ASP A 1 119 ? -37.590 -4.587 49.176 1.00 97.81 119 ASP A C 1
ATOM 890 O O . ASP A 1 119 ? -37.240 -4.540 47.995 1.00 97.81 119 ASP A O 1
ATOM 894 N N . GLU A 1 120 ? -37.373 -3.555 49.992 1.00 97.19 120 GLU A N 1
ATOM 895 C CA . GLU A 1 120 ? -36.595 -2.389 49.573 1.00 97.19 120 GLU A CA 1
ATOM 896 C C . GLU A 1 120 ? -35.122 -2.750 49.324 1.00 97.19 120 GLU A C 1
ATOM 898 O O . GLU A 1 120 ? -34.551 -2.351 48.307 1.00 97.19 120 GLU A O 1
ATOM 903 N N . ALA A 1 121 ? -34.509 -3.553 50.197 1.00 97.44 121 ALA A N 1
ATOM 904 C CA . ALA A 1 121 ? -33.139 -4.022 50.006 1.00 97.44 121 ALA A CA 1
ATOM 905 C C . ALA A 1 121 ? -32.989 -4.892 48.745 1.00 97.44 121 ALA A C 1
ATOM 907 O O . ALA A 1 121 ? -31.992 -4.760 48.034 1.00 97.44 121 ALA A O 1
ATOM 908 N N . MET A 1 122 ? -33.973 -5.744 48.444 1.00 98.00 122 MET A N 1
ATOM 909 C CA . MET A 1 122 ? -34.047 -6.520 47.201 1.00 98.00 122 MET A CA 1
ATOM 910 C C . MET A 1 122 ? -34.119 -5.603 45.977 1.00 98.00 122 MET A C 1
ATOM 912 O O . MET A 1 122 ? -33.301 -5.745 45.071 1.00 98.00 122 MET A O 1
ATOM 916 N N . ARG A 1 123 ? -35.015 -4.606 45.978 1.00 98.19 123 ARG A N 1
ATOM 917 C CA . ARG A 1 123 ? -35.132 -3.636 44.873 1.00 98.19 123 ARG A CA 1
ATOM 918 C C . ARG A 1 123 ? -33.839 -2.863 44.635 1.00 98.19 123 ARG A C 1
ATOM 920 O O . ARG A 1 123 ? -33.394 -2.758 43.497 1.00 98.19 123 ARG A O 1
ATOM 927 N N . ARG A 1 124 ? -33.178 -2.401 45.701 1.00 97.94 124 ARG A N 1
ATOM 928 C CA . ARG A 1 124 ? -31.878 -1.715 45.591 1.00 97.94 124 ARG A CA 1
ATOM 929 C C . ARG A 1 124 ? -30.788 -2.616 45.006 1.00 97.94 124 ARG A C 1
ATOM 931 O O . ARG A 1 124 ? -29.947 -2.129 44.257 1.00 97.94 124 ARG A O 1
ATOM 938 N N . ARG A 1 125 ? -30.790 -3.916 45.325 1.00 97.75 125 ARG A N 1
ATOM 939 C CA . ARG A 1 125 ? -29.859 -4.886 44.720 1.00 97.75 125 ARG A CA 1
ATOM 940 C C . ARG A 1 125 ? -30.152 -5.088 43.238 1.00 97.75 125 ARG A C 1
ATOM 942 O O . ARG A 1 125 ? -29.228 -5.004 42.442 1.00 97.75 125 ARG A O 1
ATOM 949 N N . GLU A 1 126 ? -31.415 -5.268 42.868 1.00 98.00 126 GLU A N 1
ATOM 950 C CA . GLU A 1 126 ? -31.826 -5.441 41.469 1.00 98.00 126 GLU A CA 1
ATOM 951 C C . GLU A 1 126 ? -31.525 -4.193 40.616 1.00 98.00 126 GLU A C 1
ATOM 953 O O . GLU A 1 126 ? -31.098 -4.291 39.467 1.00 98.00 126 GLU A O 1
ATOM 958 N N . GLU A 1 127 ? -31.718 -2.991 41.163 1.00 97.69 127 GLU A N 1
ATOM 959 C CA . GLU A 1 127 ? -31.328 -1.736 40.506 1.00 97.69 127 GLU A CA 1
ATOM 960 C C . GLU A 1 127 ? -29.806 -1.604 40.368 1.00 97.69 127 GLU A C 1
ATOM 962 O O . GLU A 1 127 ? -29.321 -1.221 39.302 1.00 97.69 127 GLU A O 1
ATOM 967 N N . ALA A 1 128 ? -29.042 -1.959 41.406 1.00 97.81 128 ALA A N 1
ATOM 968 C CA . ALA A 1 128 ? -27.582 -1.956 41.347 1.00 97.81 128 ALA A CA 1
ATOM 969 C C . ALA A 1 128 ? -27.044 -2.973 40.325 1.00 97.81 128 ALA A C 1
ATOM 971 O O . ALA A 1 128 ? -26.104 -2.666 39.593 1.00 97.81 128 ALA A O 1
ATOM 972 N N . GLU A 1 129 ? -27.653 -4.157 40.229 1.00 97.81 129 GLU A N 1
ATOM 973 C CA . GLU A 1 129 ? -27.315 -5.170 39.224 1.00 97.81 129 GLU A CA 1
ATOM 974 C C . GLU A 1 129 ? -27.620 -4.683 37.806 1.00 97.81 129 GLU A C 1
ATOM 976 O O . GLU A 1 129 ? -26.768 -4.816 36.927 1.00 97.81 129 GLU A O 1
ATOM 981 N N . ARG A 1 130 ? -28.773 -4.036 37.589 1.00 98.25 130 ARG A N 1
ATOM 982 C CA . ARG A 1 130 ? -29.100 -3.401 36.300 1.00 98.25 130 ARG A CA 1
ATOM 983 C C . ARG A 1 130 ? -28.082 -2.334 35.913 1.00 98.25 130 ARG A C 1
ATOM 985 O O . ARG A 1 130 ? -27.552 -2.368 34.809 1.00 98.25 130 ARG A O 1
ATOM 992 N N . GLN A 1 131 ? -27.732 -1.437 36.834 1.00 97.94 131 GLN A N 1
ATOM 993 C CA . GLN A 1 131 ? -26.721 -0.407 36.572 1.00 97.94 131 GLN A CA 1
ATOM 994 C C . GLN A 1 131 ? -25.337 -1.005 36.290 1.00 97.94 131 GLN A C 1
ATOM 996 O O . GLN A 1 131 ? -24.613 -0.504 35.425 1.00 97.94 131 GLN A O 1
ATOM 1001 N N . ALA A 1 132 ? -24.965 -2.075 36.999 1.00 97.81 132 ALA A N 1
ATOM 1002 C CA . ALA A 1 132 ? -23.717 -2.787 36.760 1.00 97.81 132 ALA A CA 1
ATOM 1003 C C . ALA A 1 132 ? -23.710 -3.471 35.386 1.00 97.81 132 ALA A C 1
ATOM 1005 O O . ALA A 1 132 ? -22.684 -3.428 34.706 1.00 97.81 132 ALA A O 1
ATOM 1006 N N . GLN A 1 133 ? -24.832 -4.058 34.961 1.00 97.94 133 GLN A N 1
ATOM 1007 C CA . GLN A 1 133 ? -24.963 -4.662 33.638 1.00 97.94 133 GLN A CA 1
ATOM 1008 C C . GLN A 1 133 ? -24.898 -3.604 32.535 1.00 97.94 133 GLN A C 1
ATOM 1010 O O . GLN A 1 133 ? -24.063 -3.719 31.645 1.00 97.94 133 GLN A O 1
ATOM 1015 N N . ASP A 1 134 ? -25.650 -2.510 32.653 1.00 97.94 134 ASP A N 1
ATOM 1016 C CA . ASP A 1 134 ? -25.602 -1.411 31.684 1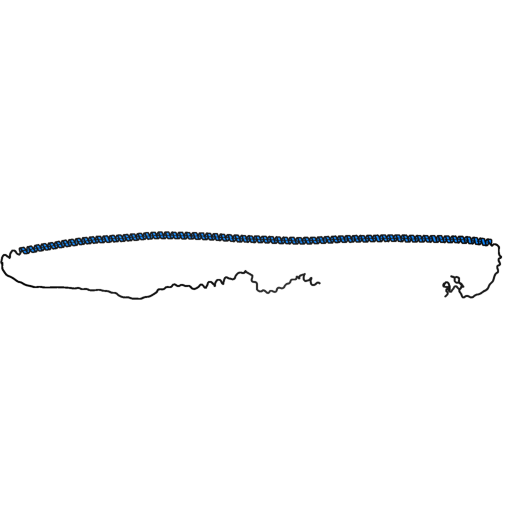.00 97.94 134 ASP A CA 1
ATOM 1017 C C . ASP A 1 134 ? -24.189 -0.809 31.571 1.00 97.94 134 ASP A C 1
ATOM 1019 O O . ASP A 1 134 ? -23.749 -0.394 30.498 1.00 97.94 134 ASP A O 1
ATOM 1023 N N . ALA A 1 135 ? -23.452 -0.735 32.685 1.00 98.06 135 ALA A N 1
ATOM 1024 C CA . ALA A 1 135 ? -22.063 -0.287 32.678 1.00 98.06 135 ALA A CA 1
ATOM 1025 C C . ALA A 1 135 ? -21.136 -1.273 31.949 1.00 98.06 135 ALA A C 1
ATOM 1027 O O . ALA A 1 135 ? -20.252 -0.826 31.213 1.00 98.06 135 ALA A O 1
ATOM 1028 N N . ARG A 1 136 ? -21.346 -2.587 32.115 1.00 98.12 136 ARG A N 1
ATOM 1029 C CA . ARG A 1 136 ? -20.615 -3.629 31.374 1.00 98.12 136 ARG A CA 1
ATOM 1030 C C . ARG A 1 136 ? -20.924 -3.559 29.885 1.00 98.12 136 ARG A C 1
ATOM 1032 O O . ARG A 1 136 ? -19.988 -3.484 29.099 1.00 98.12 136 ARG A O 1
ATOM 1039 N N . ASP A 1 137 ? -22.194 -3.461 29.511 1.00 98.38 137 ASP A N 1
ATOM 1040 C CA . ASP A 1 137 ? -22.617 -3.392 28.110 1.00 98.38 137 ASP A CA 1
ATOM 1041 C C . ASP A 1 137 ? -22.048 -2.140 27.421 1.00 98.38 137 ASP A C 1
ATOM 1043 O O . ASP A 1 137 ? -21.539 -2.212 26.302 1.00 98.38 137 ASP A O 1
ATOM 1047 N N . ARG A 1 138 ? -22.024 -0.987 28.111 1.00 98.12 138 ARG A N 1
ATOM 1048 C CA . ARG A 1 138 ? -21.349 0.225 27.606 1.00 98.12 138 ARG A CA 1
ATOM 1049 C C . ARG A 1 138 ? -19.840 0.035 27.455 1.00 98.12 138 ARG A C 1
ATOM 1051 O O . ARG A 1 138 ? -19.268 0.504 26.471 1.00 98.12 138 ARG A O 1
ATOM 1058 N N . ALA A 1 139 ? -19.186 -0.625 28.409 1.00 98.06 139 ALA A N 1
ATOM 1059 C CA . ALA A 1 139 ? -17.755 -0.906 28.327 1.00 98.06 139 ALA A CA 1
ATOM 1060 C C . ALA A 1 139 ? -17.430 -1.866 27.170 1.00 98.06 139 ALA A C 1
ATOM 1062 O O . ALA A 1 139 ? -16.473 -1.638 26.428 1.00 98.06 139 ALA A O 1
ATOM 1063 N N . GLU A 1 140 ? -18.248 -2.897 26.964 1.00 98.25 140 GLU A N 1
ATOM 1064 C CA . GLU A 1 140 ? -18.117 -3.831 25.846 1.00 98.25 140 GLU A CA 1
ATOM 1065 C C . GLU A 1 140 ? -18.380 -3.151 24.501 1.00 98.25 140 GLU A C 1
ATOM 1067 O O . GLU A 1 140 ? -17.598 -3.340 23.567 1.00 98.25 140 GLU A O 1
ATOM 1072 N N . ALA A 1 141 ? -19.398 -2.290 24.414 1.00 98.44 141 ALA A N 1
ATOM 1073 C CA . ALA A 1 141 ? -19.671 -1.489 23.224 1.00 98.44 141 ALA A CA 1
ATOM 1074 C C . ALA A 1 141 ? -18.498 -0.557 22.882 1.00 98.44 141 ALA A C 1
ATOM 1076 O O . ALA A 1 141 ? -18.082 -0.496 21.724 1.00 98.44 141 ALA A O 1
ATOM 1077 N N . MET A 1 142 ? -17.902 0.114 23.876 1.00 97.81 142 MET A N 1
ATOM 1078 C CA . MET A 1 142 ? -16.691 0.918 23.668 1.00 97.81 142 MET A CA 1
ATOM 1079 C C . MET A 1 142 ? -15.507 0.060 23.213 1.00 97.81 142 MET A C 1
ATOM 1081 O O . MET A 1 142 ? -14.788 0.455 22.296 1.00 97.81 142 MET A O 1
ATOM 1085 N N . ARG A 1 143 ? -15.317 -1.131 23.797 1.00 98.38 143 ARG A N 1
ATOM 1086 C CA . ARG A 1 143 ? -14.249 -2.057 23.391 1.00 98.38 143 ARG A CA 1
ATOM 1087 C C . ARG A 1 143 ? -14.418 -2.514 21.942 1.00 98.38 143 ARG A C 1
ATOM 1089 O O . ARG A 1 143 ? -13.448 -2.495 21.191 1.00 98.38 143 ARG A O 1
ATOM 1096 N N . LEU A 1 144 ? -15.630 -2.900 21.543 1.00 98.38 144 LEU A N 1
ATOM 1097 C CA . LEU A 1 144 ? -15.940 -3.304 20.168 1.00 98.38 144 LEU A CA 1
ATOM 1098 C C . LEU A 1 144 ? -15.789 -2.132 19.194 1.00 98.38 144 LEU A C 1
ATOM 1100 O O . LEU A 1 144 ? -15.195 -2.294 18.133 1.00 98.38 144 LEU A O 1
ATOM 1104 N N . SER A 1 145 ? -16.246 -0.936 19.573 1.00 98.19 145 SER A N 1
ATOM 1105 C CA . SER A 1 145 ? -16.048 0.275 18.772 1.00 98.19 145 SER A CA 1
ATOM 1106 C C . SER A 1 145 ? -14.564 0.589 18.575 1.00 98.19 145 SER A C 1
ATOM 1108 O O . SER A 1 145 ? -14.167 0.951 17.471 1.00 98.19 145 SER A O 1
ATOM 1110 N N . ALA A 1 146 ? -13.740 0.439 19.615 1.00 97.88 146 ALA A N 1
ATOM 1111 C CA . ALA A 1 146 ? -12.298 0.635 19.517 1.00 97.88 146 ALA A CA 1
ATOM 1112 C C . ALA A 1 146 ? -11.639 -0.428 18.622 1.00 97.88 146 ALA A C 1
ATOM 1114 O O . ALA A 1 146 ? -10.805 -0.086 17.790 1.00 97.88 146 ALA A O 1
ATOM 1115 N N . GLN A 1 147 ? -12.043 -1.698 18.736 1.00 98.06 147 GLN A N 1
ATOM 1116 C CA . GLN A 1 147 ? -11.551 -2.773 17.864 1.00 98.06 147 GLN A CA 1
ATOM 1117 C C . GLN A 1 147 ? -11.904 -2.527 16.394 1.00 98.06 147 GLN A C 1
ATOM 1119 O O . GLN A 1 147 ? -11.028 -2.637 15.540 1.00 98.06 147 GLN A O 1
ATOM 1124 N N . ASN A 1 148 ? -13.145 -2.126 16.110 1.00 98.19 148 ASN A N 1
ATOM 1125 C CA . ASN A 1 148 ? -13.578 -1.794 14.752 1.00 98.19 148 ASN A CA 1
ATOM 1126 C C . ASN A 1 148 ? -12.812 -0.582 14.198 1.00 98.19 148 ASN A C 1
ATOM 1128 O O . ASN A 1 148 ? -12.360 -0.608 13.058 1.00 98.19 148 ASN A O 1
ATOM 1132 N N . ALA A 1 149 ? -12.582 0.451 15.016 1.00 98.00 149 ALA A N 1
ATOM 1133 C CA . ALA A 1 149 ? -11.786 1.607 14.606 1.00 98.00 149 ALA A CA 1
ATOM 1134 C C . ALA A 1 149 ? -10.332 1.224 14.270 1.00 98.00 149 ALA A C 1
ATOM 1136 O O . ALA A 1 149 ? -9.768 1.739 13.303 1.00 98.00 149 ALA A O 1
ATOM 1137 N N . ILE A 1 150 ? -9.734 0.298 15.031 1.00 97.81 150 ILE A N 1
ATOM 1138 C CA . ILE A 1 150 ? -8.397 -0.236 14.740 1.00 97.81 150 ILE A CA 1
ATOM 1139 C C . ILE A 1 150 ? -8.412 -1.031 13.429 1.00 97.81 150 ILE A C 1
ATOM 1141 O O . ILE A 1 150 ? -7.558 -0.787 12.576 1.00 97.81 150 ILE A O 1
ATOM 1145 N N . SER A 1 151 ? -9.381 -1.929 13.215 1.00 98.00 151 SER A N 1
ATOM 1146 C CA . SER A 1 151 ? -9.436 -2.713 11.973 1.00 98.00 151 SER A CA 1
ATOM 1147 C C . SER A 1 151 ? -9.675 -1.842 10.740 1.00 98.00 151 SER A C 1
ATOM 1149 O O . SER A 1 151 ? -9.065 -2.078 9.697 1.00 98.00 151 SER A O 1
ATOM 1151 N N . ASP A 1 152 ? -10.508 -0.806 10.857 1.00 98.19 152 ASP A N 1
ATOM 1152 C CA . ASP A 1 152 ? -10.742 0.161 9.783 1.00 98.19 152 ASP A CA 1
ATOM 1153 C C . ASP A 1 152 ? -9.476 0.963 9.467 1.00 98.19 152 ASP A C 1
ATOM 1155 O O . ASP A 1 152 ? -9.145 1.169 8.296 1.00 98.19 152 ASP A O 1
ATOM 1159 N N . TYR A 1 153 ? -8.731 1.379 10.493 1.00 98.00 153 TYR A N 1
ATOM 1160 C CA . TYR A 1 153 ? -7.461 2.073 10.308 1.00 98.00 153 TYR A CA 1
ATOM 1161 C C . TYR A 1 153 ? -6.414 1.178 9.629 1.00 98.00 153 TYR A C 1
ATOM 1163 O O . TYR A 1 153 ? -5.764 1.604 8.671 1.00 98.00 153 TYR A O 1
ATOM 1171 N N . GLU A 1 154 ? -6.293 -0.085 10.045 1.00 97.81 154 GLU A N 1
ATOM 1172 C CA . GLU A 1 154 ? -5.412 -1.055 9.386 1.00 97.81 154 GLU A CA 1
ATOM 1173 C C . GLU A 1 154 ? -5.817 -1.311 7.928 1.00 97.81 154 GLU A C 1
ATOM 1175 O O . GLU A 1 154 ? -4.957 -1.376 7.046 1.00 97.81 154 GLU A O 1
ATOM 1180 N N . ALA A 1 155 ? -7.117 -1.425 7.643 1.00 97.81 155 ALA A N 1
ATOM 1181 C CA . ALA A 1 155 ? -7.620 -1.596 6.282 1.00 97.81 155 ALA A CA 1
ATOM 1182 C C . ALA A 1 155 ? -7.301 -0.374 5.404 1.00 97.81 155 ALA A C 1
ATOM 1184 O O . ALA A 1 155 ? -6.858 -0.530 4.262 1.00 97.81 155 ALA A O 1
ATOM 1185 N N . GLN A 1 156 ? -7.452 0.839 5.943 1.00 97.56 156 GLN A N 1
ATOM 1186 C CA . GLN A 1 156 ? -7.069 2.074 5.254 1.00 97.56 156 GLN A CA 1
ATOM 1187 C C . GLN A 1 156 ? -5.561 2.136 4.984 1.00 97.56 156 GLN A C 1
ATOM 1189 O O . GLN A 1 156 ? -5.162 2.507 3.877 1.00 97.56 156 GLN A O 1
ATOM 1194 N N . GLN A 1 157 ? -4.720 1.729 5.942 1.00 97.50 157 GLN A N 1
ATOM 1195 C CA . GLN A 1 157 ? -3.271 1.654 5.740 1.00 97.50 157 GLN A CA 1
ATOM 1196 C C . GLN A 1 157 ? -2.897 0.655 4.640 1.00 97.50 157 GLN A C 1
ATOM 1198 O O . GLN A 1 157 ? -2.117 0.997 3.749 1.00 97.50 157 GLN A O 1
ATOM 1203 N N . ARG A 1 158 ? -3.484 -0.549 4.646 1.00 97.94 158 ARG A N 1
ATOM 1204 C CA . ARG A 1 158 ? -3.248 -1.555 3.594 1.00 97.94 158 ARG A CA 1
ATOM 1205 C C . ARG A 1 158 ? -3.662 -1.026 2.223 1.00 97.94 158 ARG A C 1
ATOM 1207 O O . ARG A 1 158 ? -2.864 -1.075 1.293 1.00 97.94 158 ARG A O 1
ATOM 1214 N N . ALA A 1 159 ? -4.844 -0.420 2.118 1.00 97.25 159 ALA A N 1
ATOM 1215 C CA . ALA A 1 159 ? -5.316 0.176 0.870 1.00 97.25 159 ALA A CA 1
ATOM 1216 C C . ALA A 1 159 ? -4.416 1.330 0.383 1.00 97.25 159 ALA A C 1
ATOM 1218 O O . ALA A 1 159 ? -4.211 1.491 -0.822 1.00 97.25 159 ALA A O 1
ATOM 1219 N N . ALA A 1 160 ? -3.865 2.143 1.290 1.00 97.44 160 ALA A N 1
ATOM 1220 C CA . ALA A 1 160 ? -2.923 3.203 0.934 1.00 97.44 160 ALA A CA 1
ATOM 1221 C C . ALA A 1 160 ? -1.606 2.634 0.378 1.00 97.44 160 ALA A C 1
ATOM 1223 O O . ALA A 1 160 ? -1.148 3.082 -0.676 1.00 97.44 160 ALA A O 1
ATOM 1224 N N . VAL A 1 161 ? -1.049 1.609 1.032 1.00 98.00 161 VAL A N 1
ATOM 1225 C CA . VAL A 1 161 ? 0.171 0.917 0.585 1.00 98.00 161 VAL A CA 1
ATOM 1226 C C . VAL A 1 161 ? -0.051 0.204 -0.752 1.00 98.00 161 VAL A C 1
ATOM 1228 O O . VAL A 1 161 ? 0.793 0.292 -1.642 1.00 98.00 161 VAL A O 1
ATOM 1231 N N . GLU A 1 162 ? -1.195 -0.450 -0.953 1.00 97.38 162 GLU A N 1
ATOM 1232 C CA . GLU A 1 162 ? -1.549 -1.083 -2.231 1.00 97.38 162 GLU A CA 1
ATOM 1233 C C . GLU A 1 162 ? -1.640 -0.065 -3.372 1.00 97.38 162 GLU A C 1
ATOM 1235 O O . GLU A 1 162 ? -1.108 -0.304 -4.458 1.00 97.38 162 GLU A O 1
ATOM 1240 N N . ARG A 1 163 ? -2.240 1.109 -3.127 1.00 97.12 163 ARG A N 1
ATOM 1241 C CA . ARG A 1 163 ? -2.281 2.204 -4.112 1.00 97.12 163 ARG A CA 1
ATOM 1242 C C . ARG A 1 163 ? -0.889 2.738 -4.432 1.00 97.12 163 ARG A C 1
ATOM 1244 O O . ARG A 1 163 ? -0.611 3.034 -5.593 1.00 97.12 163 ARG A O 1
ATOM 1251 N N . GLU A 1 164 ? -0.020 2.878 -3.435 1.00 96.50 164 GLU A N 1
ATOM 1252 C CA . GLU A 1 164 ? 1.361 3.309 -3.659 1.00 96.50 164 GLU A CA 1
ATOM 1253 C C . GLU A 1 164 ? 2.148 2.266 -4.462 1.00 96.50 164 GLU A C 1
ATOM 1255 O O . GLU A 1 164 ? 2.821 2.612 -5.433 1.00 96.50 164 GLU A O 1
ATOM 1260 N N . ASN A 1 165 ? 2.006 0.984 -4.126 1.00 97.19 165 ASN A N 1
ATOM 1261 C CA . ASN A 1 165 ? 2.631 -0.109 -4.865 1.00 97.19 165 ASN A CA 1
ATOM 1262 C C . ASN A 1 165 ? 2.136 -0.172 -6.313 1.00 97.19 165 ASN A C 1
ATOM 1264 O O . ASN A 1 165 ? 2.954 -0.320 -7.219 1.00 97.19 165 ASN A O 1
ATOM 1268 N N . ALA A 1 166 ? 0.836 0.017 -6.553 1.00 97.69 166 ALA A N 1
ATOM 1269 C CA . ALA A 1 166 ? 0.283 0.099 -7.902 1.00 97.69 166 ALA A CA 1
ATOM 1270 C C . ALA A 1 166 ? 0.875 1.279 -8.693 1.00 97.69 166 ALA A C 1
ATOM 1272 O O . ALA A 1 166 ? 1.250 1.115 -9.853 1.00 97.69 166 ALA A O 1
ATOM 1273 N N . ARG A 1 167 ? 1.039 2.454 -8.066 1.00 97.75 167 ARG A N 1
ATOM 1274 C CA . ARG A 1 167 ? 1.705 3.610 -8.696 1.00 97.75 167 ARG A CA 1
ATOM 1275 C C . ARG A 1 167 ? 3.167 3.319 -9.025 1.00 97.75 167 ARG A C 1
ATOM 1277 O O . ARG A 1 167 ? 3.594 3.591 -10.140 1.00 97.75 167 ARG A O 1
ATOM 1284 N N . ARG A 1 168 ? 3.915 2.721 -8.092 1.00 98.19 168 ARG A N 1
ATOM 1285 C CA . ARG A 1 168 ? 5.315 2.321 -8.317 1.00 98.19 168 ARG A CA 1
ATOM 1286 C C . ARG A 1 168 ? 5.431 1.297 -9.447 1.00 98.19 168 ARG A C 1
ATOM 1288 O O . ARG A 1 168 ? 6.343 1.391 -10.259 1.00 98.19 168 ARG A O 1
ATOM 1295 N N . GLN A 1 169 ? 4.506 0.341 -9.535 1.00 96.88 169 GLN A N 1
ATOM 1296 C CA . GLN A 1 169 ? 4.464 -0.621 -10.640 1.00 96.88 169 GLN A CA 1
ATOM 1297 C C . GLN A 1 169 ? 4.202 0.071 -11.981 1.00 96.88 169 GLN A C 1
ATOM 1299 O O . GLN A 1 169 ? 4.951 -0.159 -12.926 1.00 96.88 169 GLN A O 1
ATOM 1304 N N . GLN A 1 170 ? 3.215 0.968 -12.046 1.00 97.62 170 GLN A N 1
ATOM 1305 C CA . GLN A 1 170 ? 2.935 1.756 -13.251 1.00 97.62 170 GLN A CA 1
ATOM 1306 C C . GLN A 1 170 ? 4.130 2.626 -13.663 1.00 97.62 170 GLN A C 1
ATOM 1308 O O . GLN A 1 170 ? 4.448 2.713 -14.846 1.00 97.62 170 GLN A O 1
ATOM 1313 N N . GLU A 1 171 ? 4.826 3.239 -12.705 1.00 97.81 171 GLU A N 1
ATOM 1314 C CA . GLU A 1 171 ? 6.026 4.032 -12.974 1.00 97.81 171 GLU A CA 1
ATOM 1315 C C . GLU A 1 171 ? 7.168 3.164 -13.520 1.00 97.81 171 GLU A C 1
ATOM 1317 O O . GLU A 1 171 ? 7.789 3.522 -14.521 1.00 97.81 171 GLU A O 1
ATOM 1322 N N . LEU A 1 172 ? 7.411 1.991 -12.929 1.00 97.88 172 LEU A N 1
ATOM 1323 C CA . LEU A 1 172 ? 8.414 1.043 -13.423 1.00 97.88 172 LEU A CA 1
ATOM 1324 C C . LEU A 1 172 ? 8.066 0.512 -14.819 1.00 97.88 172 LEU A C 1
ATOM 1326 O O . LEU A 1 172 ? 8.955 0.342 -15.656 1.00 97.88 172 LEU A O 1
ATOM 1330 N N . GLU A 1 173 ? 6.791 0.255 -15.102 1.00 97.31 173 GLU A N 1
ATOM 1331 C CA . GLU A 1 173 ? 6.327 -0.124 -16.438 1.00 97.31 173 GLU A CA 1
ATOM 1332 C C . GLU A 1 173 ? 6.502 1.016 -17.445 1.00 97.31 173 GLU A C 1
ATOM 1334 O O . GLU A 1 173 ? 6.999 0.775 -18.547 1.00 97.31 173 GLU A O 1
ATOM 1339 N N . ALA A 1 174 ? 6.192 2.256 -17.061 1.00 98.12 174 ALA A N 1
ATOM 1340 C CA . ALA A 1 174 ? 6.432 3.432 -17.890 1.00 98.12 174 ALA A CA 1
ATOM 1341 C C . ALA A 1 174 ? 7.930 3.615 -18.183 1.00 98.12 174 ALA A C 1
ATOM 1343 O O . ALA A 1 174 ? 8.306 3.829 -19.335 1.00 98.12 174 ALA A O 1
ATOM 1344 N N . GLN A 1 175 ? 8.802 3.445 -17.184 1.00 97.50 175 GLN A N 1
ATOM 1345 C CA . GLN A 1 175 ? 10.257 3.472 -17.373 1.00 97.50 175 GLN A CA 1
ATOM 1346 C C . GLN A 1 175 ? 10.726 2.353 -18.313 1.00 97.50 175 GLN A C 1
ATOM 1348 O O . GLN A 1 175 ? 11.517 2.598 -19.224 1.00 97.50 175 GLN A O 1
ATOM 1353 N N . ARG A 1 176 ? 10.209 1.125 -18.162 1.00 97.94 176 ARG A N 1
ATOM 1354 C CA . ARG A 1 176 ? 10.502 0.016 -19.090 1.00 97.94 176 ARG A CA 1
ATOM 1355 C C . ARG A 1 176 ? 10.083 0.357 -20.518 1.00 97.94 176 ARG A C 1
ATOM 1357 O O . ARG A 1 176 ? 10.867 0.142 -21.440 1.00 97.94 176 ARG A O 1
ATOM 1364 N N . GLN A 1 177 ? 8.890 0.915 -20.708 1.00 97.75 177 GLN A N 1
ATOM 1365 C CA . GLN A 1 177 ? 8.414 1.344 -22.024 1.00 97.75 177 GLN A CA 1
ATOM 1366 C C . GLN A 1 177 ? 9.284 2.463 -22.607 1.00 97.75 177 GLN A C 1
ATOM 1368 O O . GLN A 1 177 ? 9.645 2.393 -23.780 1.00 97.75 177 GLN A O 1
ATOM 1373 N N . GLN A 1 178 ? 9.693 3.444 -21.799 1.00 97.38 178 GLN A N 1
ATOM 1374 C CA . GLN A 1 178 ? 10.621 4.495 -22.225 1.00 97.38 178 GLN A CA 1
ATOM 1375 C C . GLN A 1 178 ? 11.968 3.913 -22.665 1.00 97.38 178 GLN A C 1
ATOM 1377 O O . GLN A 1 178 ? 12.462 4.254 -23.738 1.00 97.38 178 GLN A O 1
ATOM 1382 N N . HIS A 1 179 ? 12.549 2.991 -21.894 1.00 97.44 179 HIS A N 1
ATOM 1383 C CA . HIS A 1 179 ? 13.797 2.328 -22.278 1.00 97.44 179 HIS A CA 1
ATOM 1384 C C . HIS A 1 179 ? 13.654 1.520 -23.570 1.00 97.44 179 HIS A C 1
ATOM 1386 O O . HIS A 1 179 ? 14.555 1.556 -24.409 1.00 97.44 179 HIS A O 1
ATOM 1392 N N . LEU A 1 180 ? 12.525 0.835 -23.763 1.00 97.94 180 LEU A N 1
ATOM 1393 C CA . LEU A 1 180 ? 12.233 0.127 -25.009 1.00 97.94 180 LEU A CA 1
ATOM 1394 C C . LEU A 1 180 ? 12.117 1.092 -26.196 1.00 97.94 180 LEU A C 1
ATOM 1396 O O . LEU A 1 180 ? 12.721 0.827 -27.233 1.00 97.94 180 LEU A O 1
ATOM 1400 N N . GLN A 1 181 ? 11.427 2.224 -26.040 1.00 97.56 181 GLN A N 1
ATOM 1401 C CA . GLN A 1 181 ? 11.317 3.250 -27.085 1.00 97.56 181 GLN A CA 1
ATOM 1402 C C . GLN A 1 181 ? 12.678 3.862 -27.429 1.00 97.56 181 GLN A C 1
ATOM 1404 O O . GLN A 1 181 ? 13.017 3.996 -28.602 1.00 97.56 181 GLN A O 1
ATOM 1409 N N . VAL A 1 182 ? 13.499 4.184 -26.425 1.00 98.06 182 VAL A N 1
ATOM 1410 C CA . VAL A 1 182 ? 14.862 4.693 -26.642 1.00 98.06 182 VAL A CA 1
ATOM 1411 C C . VAL A 1 182 ? 15.723 3.648 -27.353 1.00 98.06 182 VAL A C 1
ATOM 1413 O O . VAL A 1 182 ? 16.473 3.991 -28.267 1.00 98.06 182 VAL A O 1
ATOM 1416 N N . ALA A 1 183 ? 15.606 2.371 -26.980 1.00 97.19 183 ALA A N 1
ATOM 1417 C CA . ALA A 1 183 ? 16.327 1.286 -27.637 1.00 97.19 183 ALA A CA 1
ATOM 1418 C C . ALA A 1 183 ? 15.878 1.083 -29.093 1.00 97.19 183 ALA A C 1
ATOM 1420 O O . ALA A 1 183 ? 16.730 0.857 -29.951 1.00 97.19 183 ALA A O 1
ATOM 1421 N N . GLN A 1 184 ? 14.579 1.188 -29.384 1.00 97.50 184 GLN A N 1
ATOM 1422 C CA . GLN A 1 184 ? 14.038 1.143 -30.748 1.00 97.50 184 GLN A CA 1
ATOM 1423 C C . GLN A 1 184 ? 14.537 2.328 -31.575 1.00 97.50 184 GLN A C 1
ATOM 1425 O O . GLN A 1 184 ? 15.197 2.117 -32.585 1.00 97.50 184 GLN A O 1
ATOM 1430 N N . ALA A 1 185 ? 14.391 3.556 -31.074 1.00 97.38 185 ALA A N 1
ATOM 1431 C CA . ALA A 1 185 ? 14.897 4.747 -31.752 1.00 97.38 185 ALA A CA 1
ATOM 1432 C C . ALA A 1 185 ? 16.418 4.685 -31.997 1.00 97.38 185 ALA A C 1
ATOM 1434 O O . ALA A 1 185 ? 16.918 5.179 -33.007 1.00 97.38 185 ALA A O 1
ATOM 1435 N N . ALA A 1 186 ? 17.184 4.071 -31.089 1.00 97.25 186 ALA A N 1
ATOM 1436 C CA . ALA A 1 186 ? 18.612 3.843 -31.291 1.00 97.25 186 ALA A CA 1
ATOM 1437 C C . ALA A 1 186 ? 18.904 2.802 -32.385 1.00 97.25 186 ALA A C 1
ATOM 1439 O O . ALA A 1 186 ? 19.911 2.943 -33.080 1.00 97.25 186 ALA A O 1
ATOM 1440 N N . ARG A 1 187 ? 18.060 1.773 -32.547 1.00 97.31 187 ARG A N 1
ATOM 1441 C CA . ARG A 1 187 ? 18.156 0.810 -33.658 1.00 97.31 187 ARG A CA 1
ATOM 1442 C C . ARG A 1 187 ? 17.824 1.481 -34.984 1.00 97.31 187 ARG A C 1
ATOM 1444 O O . ARG A 1 187 ? 18.635 1.379 -35.896 1.00 97.31 187 ARG A O 1
ATOM 1451 N N . ASP A 1 188 ? 16.740 2.245 -35.040 1.00 97.56 188 ASP A N 1
ATOM 1452 C CA . ASP A 1 188 ? 16.312 2.942 -36.257 1.00 97.56 188 ASP A CA 1
ATOM 1453 C C . ASP A 1 188 ? 17.395 3.918 -36.738 1.00 97.56 188 ASP A C 1
ATOM 1455 O O . ASP A 1 188 ? 17.796 3.895 -37.898 1.00 97.56 188 ASP A O 1
ATOM 1459 N N . ARG A 1 189 ? 17.994 4.695 -35.822 1.00 97.12 189 ARG A N 1
ATOM 1460 C CA . ARG A 1 189 ? 19.128 5.581 -36.153 1.00 97.12 189 ARG A CA 1
ATOM 1461 C C . ARG A 1 189 ? 20.348 4.829 -36.679 1.00 97.12 189 ARG A C 1
ATOM 1463 O O . ARG A 1 189 ? 21.078 5.366 -37.510 1.00 97.12 189 ARG A O 1
ATOM 1470 N N . ARG A 1 190 ? 20.618 3.621 -36.169 1.00 96.94 190 ARG A N 1
ATOM 1471 C CA . ARG A 1 190 ? 21.719 2.783 -36.672 1.00 96.94 190 ARG A CA 1
ATOM 1472 C C . ARG A 1 190 ? 21.402 2.265 -38.066 1.00 96.94 190 ARG A C 1
ATOM 1474 O O . ARG A 1 190 ? 22.256 2.378 -38.935 1.00 96.94 190 ARG A O 1
ATOM 1481 N N . GLU A 1 191 ? 20.187 1.779 -38.291 1.00 97.56 191 GLU A N 1
ATOM 1482 C CA . GLU A 1 191 ? 19.743 1.301 -39.601 1.00 97.56 191 GLU A CA 1
ATOM 1483 C C . GLU A 1 191 ? 19.768 2.424 -40.650 1.00 97.56 191 GLU A C 1
ATOM 1485 O O . GLU A 1 191 ? 20.306 2.246 -41.742 1.00 97.56 191 GLU A O 1
ATOM 1490 N N . GLU A 1 192 ? 19.279 3.620 -40.315 1.00 96.94 192 GLU A N 1
ATOM 1491 C CA . GLU A 1 192 ? 19.357 4.797 -41.188 1.00 96.94 192 GLU A CA 1
ATOM 1492 C C . GLU A 1 192 ? 20.807 5.194 -41.489 1.00 96.94 192 GLU A C 1
ATOM 1494 O O . GLU A 1 192 ? 21.154 5.471 -42.642 1.00 96.94 192 GLU A O 1
ATOM 1499 N N . ALA A 1 193 ? 21.679 5.190 -40.476 1.00 96.75 193 ALA A N 1
ATOM 1500 C CA . ALA A 1 193 ? 23.097 5.481 -40.659 1.00 96.75 193 ALA A CA 1
ATOM 1501 C C . ALA A 1 193 ? 23.787 4.435 -41.550 1.00 96.75 193 ALA A C 1
ATOM 1503 O O . ALA A 1 193 ? 24.580 4.807 -42.420 1.00 96.75 193 ALA A O 1
ATOM 1504 N N . GLU A 1 194 ? 23.468 3.150 -41.383 1.00 96.94 194 GLU A N 1
ATOM 1505 C CA . GLU A 1 194 ? 23.966 2.060 -42.226 1.00 96.94 194 GLU A CA 1
ATOM 1506 C C . GLU A 1 194 ? 23.471 2.196 -43.667 1.00 96.94 194 GLU A C 1
ATOM 1508 O O . GLU A 1 194 ? 24.274 2.096 -44.596 1.00 96.94 194 GLU A O 1
ATOM 1513 N N . ARG A 1 195 ? 22.190 2.520 -43.878 1.00 97.25 195 ARG A N 1
ATOM 1514 C CA . ARG A 1 195 ? 21.637 2.782 -45.216 1.00 97.25 195 ARG A CA 1
ATOM 1515 C C . ARG A 1 195 ? 22.327 3.956 -45.901 1.00 97.25 195 ARG A C 1
ATOM 1517 O O . ARG A 1 195 ? 22.726 3.838 -47.058 1.00 97.25 195 ARG A O 1
ATOM 1524 N N . LEU A 1 196 ? 22.525 5.066 -45.191 1.00 96.62 196 LEU A N 1
ATOM 1525 C CA . LEU A 1 196 ? 23.241 6.229 -45.723 1.00 96.62 196 LEU A CA 1
ATOM 1526 C C . LEU A 1 196 ? 24.713 5.909 -46.015 1.00 96.62 196 LEU A C 1
ATOM 1528 O O . LEU A 1 196 ? 25.269 6.403 -46.998 1.00 96.62 196 LEU A O 1
ATOM 1532 N N . ALA A 1 197 ? 25.359 5.089 -45.184 1.00 96.19 197 ALA A N 1
ATOM 1533 C CA . ALA A 1 197 ? 26.722 4.631 -45.429 1.00 96.19 197 ALA A CA 1
ATOM 1534 C C . ALA A 1 197 ? 26.796 3.742 -46.680 1.00 96.19 197 ALA A C 1
ATOM 1536 O O . ALA A 1 197 ? 27.655 3.972 -47.532 1.00 96.19 197 ALA A O 1
ATOM 1537 N N . GLN A 1 198 ? 25.871 2.791 -46.836 1.00 96.75 198 GLN A N 1
ATOM 1538 C CA . GLN A 1 198 ? 25.770 1.936 -48.021 1.00 96.75 198 GLN A CA 1
ATOM 1539 C C . GLN A 1 198 ? 25.496 2.748 -49.290 1.00 96.75 198 GLN A C 1
ATOM 1541 O O . GLN A 1 198 ? 26.146 2.522 -50.307 1.00 96.75 198 GLN A O 1
ATOM 1546 N N . GLU A 1 199 ? 24.605 3.741 -49.239 1.00 96.62 199 GLU A N 1
ATOM 1547 C CA . GLU A 1 199 ? 24.337 4.623 -50.379 1.00 96.62 199 GLU A CA 1
ATOM 1548 C C . GLU A 1 199 ? 25.582 5.432 -50.772 1.00 96.62 199 GLU A C 1
ATOM 1550 O O . GLU A 1 199 ? 25.925 5.531 -51.954 1.00 96.62 199 GLU A O 1
ATOM 1555 N N . LYS A 1 200 ? 26.312 5.972 -49.786 1.00 96.44 200 LYS A N 1
ATOM 1556 C CA . LYS A 1 200 ? 27.574 6.688 -50.029 1.00 96.44 200 LYS A CA 1
ATOM 1557 C C . LYS A 1 200 ? 28.649 5.774 -50.612 1.00 96.44 200 LYS A C 1
ATOM 1559 O O . LYS A 1 200 ? 29.354 6.202 -51.526 1.00 96.44 200 LYS A O 1
ATOM 1564 N N . LEU A 1 201 ? 28.761 4.538 -50.124 1.00 96.12 201 LEU A N 1
ATOM 1565 C CA . LEU A 1 201 ? 29.673 3.535 -50.677 1.00 96.12 201 LEU A CA 1
ATOM 1566 C C . LEU A 1 201 ? 29.299 3.192 -52.122 1.00 96.12 201 LEU A C 1
ATOM 1568 O O . LEU A 1 201 ? 30.149 3.308 -53.001 1.00 96.12 201 LEU A O 1
ATOM 1572 N N . ALA A 1 202 ? 28.027 2.900 -52.397 1.00 97.00 202 ALA A N 1
ATOM 1573 C CA . ALA A 1 202 ? 27.541 2.621 -53.747 1.00 97.00 202 ALA A CA 1
ATOM 1574 C C . ALA A 1 202 ? 27.773 3.806 -54.700 1.00 97.00 202 ALA A C 1
ATOM 1576 O O . ALA A 1 202 ? 28.169 3.625 -55.853 1.00 97.00 202 ALA A O 1
ATOM 1577 N N . ARG A 1 203 ? 27.584 5.047 -54.232 1.00 96.69 203 ARG A N 1
ATOM 1578 C CA . ARG A 1 203 ? 27.897 6.251 -55.015 1.00 96.69 203 ARG A CA 1
ATOM 1579 C C . ARG A 1 203 ? 29.396 6.384 -55.281 1.00 96.69 203 ARG A C 1
ATOM 1581 O O . ARG A 1 203 ? 29.779 6.722 -56.399 1.00 96.69 203 ARG A O 1
ATOM 1588 N N . ALA A 1 204 ? 30.240 6.116 -54.287 1.00 95.44 204 ALA A N 1
ATOM 1589 C CA . ALA A 1 204 ? 31.690 6.138 -54.456 1.00 95.44 204 ALA A CA 1
ATOM 1590 C C . ALA A 1 204 ? 32.165 5.058 -55.444 1.00 95.44 204 ALA A C 1
ATOM 1592 O O . ALA A 1 204 ? 33.037 5.326 -56.268 1.00 95.44 204 ALA A O 1
ATOM 1593 N N . GLU A 1 205 ? 31.572 3.865 -55.415 1.00 95.94 205 GLU A N 1
ATOM 1594 C CA . GLU A 1 205 ? 31.845 2.796 -56.381 1.00 95.94 205 GLU A CA 1
ATOM 1595 C C . GLU A 1 205 ? 31.421 3.176 -57.800 1.00 95.94 205 GLU A C 1
ATOM 1597 O O . GLU A 1 205 ? 32.202 2.982 -58.730 1.00 95.94 205 GLU A O 1
ATOM 1602 N N . ARG A 1 206 ? 30.251 3.805 -57.974 1.00 95.94 206 ARG A N 1
ATOM 1603 C CA . ARG A 1 206 ? 29.828 4.347 -59.279 1.00 95.94 206 ARG A CA 1
ATOM 1604 C C . ARG A 1 206 ? 30.817 5.378 -59.816 1.00 95.94 206 ARG A C 1
ATOM 1606 O O . ARG A 1 206 ? 31.208 5.280 -60.972 1.00 95.94 206 ARG A O 1
ATOM 1613 N N . LEU A 1 207 ? 31.273 6.310 -58.976 1.00 96.19 207 LEU A N 1
ATOM 1614 C CA . LEU A 1 207 ? 32.279 7.303 -59.370 1.00 96.19 207 LEU A CA 1
ATOM 1615 C C . LEU A 1 207 ? 33.623 6.657 -59.731 1.00 96.19 207 LEU A C 1
ATOM 1617 O O . LEU A 1 207 ? 34.287 7.102 -60.663 1.00 96.19 207 LEU A O 1
ATOM 1621 N N . ARG A 1 208 ? 34.033 5.591 -59.030 1.00 95.31 208 ARG A N 1
ATOM 1622 C CA . ARG A 1 208 ? 35.235 4.823 -59.392 1.00 95.31 208 ARG A CA 1
ATOM 1623 C C . ARG A 1 208 ? 35.069 4.116 -60.733 1.00 95.31 208 ARG A C 1
ATOM 1625 O O . ARG A 1 208 ? 35.992 4.168 -61.539 1.00 95.31 208 ARG A O 1
ATOM 1632 N N . ALA A 1 209 ? 33.918 3.494 -60.978 1.00 95.25 209 ALA A N 1
ATOM 1633 C CA . ALA A 1 209 ? 33.621 2.843 -62.251 1.00 95.25 209 ALA A CA 1
ATOM 1634 C C . ALA A 1 209 ? 33.593 3.856 -63.408 1.00 95.25 209 ALA A C 1
ATOM 1636 O O . ALA A 1 209 ? 34.183 3.607 -64.455 1.00 95.25 209 ALA A O 1
ATOM 1637 N N . GLU A 1 210 ? 32.988 5.028 -63.201 1.00 94.69 210 GLU A N 1
ATOM 1638 C CA . GLU A 1 210 ? 32.976 6.122 -64.179 1.00 94.69 210 GLU A CA 1
ATOM 1639 C C . GLU A 1 210 ? 34.390 6.655 -64.451 1.00 94.69 210 GLU A C 1
ATOM 1641 O O . GLU A 1 210 ? 34.782 6.811 -65.606 1.00 94.69 210 GLU A O 1
ATOM 1646 N N . ALA A 1 211 ? 35.204 6.851 -63.408 1.00 94.44 211 ALA A N 1
ATOM 1647 C CA . ALA A 1 211 ? 36.598 7.263 -63.561 1.00 94.44 211 ALA A CA 1
ATOM 1648 C C . ALA A 1 211 ? 37.442 6.213 -64.308 1.00 94.44 211 ALA A C 1
ATOM 1650 O O . ALA A 1 211 ? 38.270 6.575 -65.146 1.00 94.44 211 ALA A O 1
ATOM 1651 N N . GLN A 1 212 ? 37.227 4.920 -64.045 1.00 94.56 212 GLN A N 1
ATOM 1652 C CA . GLN A 1 212 ? 37.884 3.830 -64.774 1.00 94.56 212 GLN A CA 1
ATOM 1653 C C . GLN A 1 212 ? 37.451 3.799 -66.243 1.00 94.56 212 GLN A C 1
ATOM 1655 O O . GLN A 1 212 ? 38.311 3.727 -67.121 1.00 94.56 212 GLN A O 1
ATOM 1660 N N . ALA A 1 213 ? 36.153 3.938 -66.523 1.00 94.19 213 ALA A N 1
ATOM 1661 C CA . ALA A 1 213 ? 35.634 4.017 -67.885 1.00 94.19 213 ALA A CA 1
ATOM 1662 C C . ALA A 1 213 ? 36.222 5.220 -68.645 1.00 94.19 213 ALA A C 1
ATOM 1664 O O . ALA A 1 213 ? 36.722 5.059 -69.758 1.00 94.19 213 ALA A O 1
ATOM 1665 N N . ALA A 1 214 ? 36.271 6.400 -68.019 1.00 93.94 214 ALA A N 1
ATOM 1666 C CA . ALA A 1 214 ? 36.902 7.586 -68.596 1.00 93.94 214 ALA A CA 1
ATOM 1667 C C . ALA A 1 214 ? 38.410 7.381 -68.842 1.00 93.94 214 ALA A C 1
ATOM 1669 O O . ALA A 1 214 ? 38.932 7.787 -69.882 1.00 93.94 214 ALA A O 1
ATOM 1670 N N . GLN A 1 215 ? 39.124 6.707 -67.933 1.00 91.44 215 GLN A N 1
ATOM 1671 C CA . GLN A 1 215 ? 40.540 6.378 -68.122 1.00 91.44 215 GLN A CA 1
ATOM 1672 C C . GLN A 1 215 ? 40.750 5.397 -69.285 1.00 91.44 215 GLN A C 1
ATOM 1674 O O . GLN A 1 215 ? 41.705 5.542 -70.051 1.00 91.44 215 GLN A O 1
ATOM 1679 N N . GLU A 1 216 ? 39.878 4.403 -69.447 1.00 93.69 216 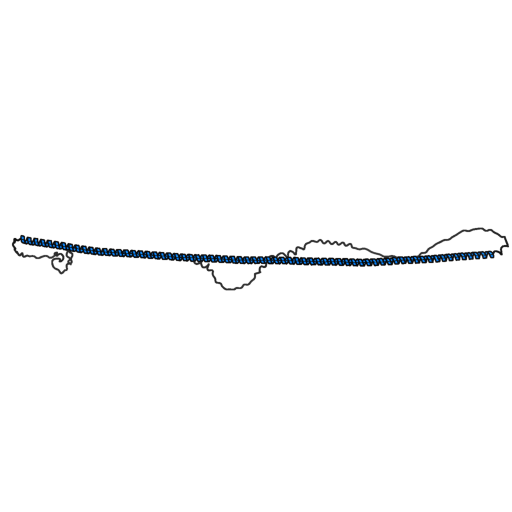GLU A N 1
ATOM 1680 C CA . GLU A 1 216 ? 39.909 3.494 -70.595 1.00 93.69 216 GLU A CA 1
ATOM 1681 C C . GLU A 1 216 ? 39.593 4.210 -71.909 1.00 93.69 216 GLU A C 1
ATOM 1683 O O . GLU A 1 216 ? 40.232 3.931 -72.927 1.00 93.69 216 GLU A O 1
ATOM 1688 N N . GLU A 1 217 ? 38.650 5.151 -71.912 1.00 92.62 217 GLU A N 1
ATOM 1689 C CA . GLU A 1 217 ? 38.373 5.988 -73.078 1.00 92.62 217 GLU A CA 1
ATOM 1690 C C . GLU A 1 217 ? 39.566 6.869 -73.443 1.00 92.62 217 GLU A C 1
ATOM 1692 O O . GLU A 1 217 ? 39.938 6.918 -74.618 1.00 92.62 217 GLU A O 1
ATOM 1697 N N . LEU A 1 218 ? 40.219 7.494 -72.459 1.00 90.06 218 LEU A N 1
ATOM 1698 C CA . LEU A 1 218 ? 41.457 8.242 -72.680 1.00 90.06 218 LEU A CA 1
ATOM 1699 C C . LEU A 1 218 ? 42.556 7.337 -73.245 1.00 90.06 218 LEU A C 1
ATOM 1701 O O . LEU A 1 218 ? 43.133 7.679 -74.275 1.00 90.06 218 LEU A O 1
ATOM 1705 N N . LYS A 1 219 ? 42.768 6.139 -72.685 1.00 93.06 219 LYS A N 1
ATOM 1706 C CA . LYS A 1 219 ? 43.717 5.150 -73.232 1.00 93.06 219 LYS A CA 1
ATOM 1707 C C . LYS A 1 219 ? 43.364 4.739 -74.661 1.00 93.06 219 LYS A C 1
ATOM 1709 O O . LYS A 1 219 ? 44.256 4.607 -75.495 1.00 93.06 219 LYS A O 1
ATOM 1714 N N . LYS A 1 220 ? 42.079 4.561 -74.989 1.00 94.38 220 LYS A N 1
ATOM 1715 C CA . LYS A 1 220 ? 41.626 4.289 -76.366 1.00 94.38 220 LYS A CA 1
ATOM 1716 C C . LYS A 1 220 ? 41.907 5.477 -77.285 1.00 94.38 220 LYS A C 1
ATOM 1718 O O . LYS A 1 220 ? 42.321 5.270 -78.425 1.00 94.38 220 LYS A O 1
ATOM 1723 N N . GLN A 1 221 ? 41.694 6.711 -76.828 1.00 91.88 221 GLN A N 1
ATOM 1724 C CA . GLN A 1 221 ? 42.014 7.914 -77.600 1.00 91.88 221 GLN A CA 1
ATOM 1725 C C . GLN A 1 221 ? 43.525 8.069 -77.812 1.00 91.88 221 GLN A C 1
ATOM 1727 O O . GLN A 1 221 ? 43.947 8.344 -78.934 1.00 91.88 221 GLN A O 1
ATOM 1732 N N . GLU A 1 222 ? 44.339 7.846 -76.784 1.00 91.81 222 GLU A N 1
ATOM 1733 C CA . GLU A 1 222 ? 45.802 7.842 -76.867 1.00 91.81 222 GLU A CA 1
ATOM 1734 C C . GLU A 1 222 ? 46.303 6.732 -77.788 1.00 91.81 222 GLU A C 1
ATOM 1736 O O . GLU A 1 222 ? 47.098 7.008 -78.680 1.00 91.81 222 GLU A O 1
ATOM 1741 N N . ALA A 1 223 ? 45.775 5.511 -77.675 1.00 91.50 223 ALA A N 1
ATOM 1742 C CA . ALA A 1 223 ? 46.100 4.410 -78.578 1.00 91.50 223 ALA A CA 1
ATOM 1743 C C . ALA A 1 223 ? 45.722 4.735 -80.031 1.00 91.50 223 ALA A C 1
ATOM 1745 O O . ALA A 1 223 ? 46.500 4.455 -80.940 1.00 91.50 223 ALA A O 1
ATOM 1746 N N . LYS A 1 224 ? 44.573 5.387 -80.269 1.00 93.44 224 LYS A N 1
ATOM 1747 C CA . LYS A 1 224 ? 44.191 5.883 -81.603 1.00 93.44 224 LYS A CA 1
ATOM 1748 C C . LYS A 1 224 ? 45.157 6.956 -82.113 1.00 93.44 224 LYS A C 1
ATOM 1750 O O . LYS A 1 224 ? 45.527 6.922 -83.286 1.00 93.44 224 LYS A O 1
ATOM 1755 N N . ARG A 1 225 ? 45.575 7.903 -81.263 1.00 91.00 225 ARG A N 1
ATOM 1756 C CA . ARG A 1 225 ? 46.560 8.942 -81.619 1.00 91.00 225 ARG A CA 1
ATOM 1757 C C . ARG A 1 225 ? 47.924 8.325 -81.928 1.00 91.00 225 ARG A C 1
ATOM 1759 O O . ARG A 1 225 ? 48.463 8.611 -82.990 1.00 91.00 225 ARG A O 1
ATOM 1766 N N . ALA A 1 226 ? 48.409 7.423 -81.080 1.00 91.81 226 ALA A N 1
ATOM 1767 C CA . ALA A 1 226 ? 49.660 6.697 -81.266 1.00 91.81 226 ALA A CA 1
ATOM 1768 C C . ALA A 1 226 ? 49.627 5.802 -82.515 1.00 91.81 226 ALA A C 1
ATOM 1770 O O . ALA A 1 226 ? 50.590 5.773 -83.270 1.00 91.81 226 ALA A O 1
ATOM 1771 N N . ALA A 1 227 ? 48.516 5.113 -82.796 1.00 89.69 227 ALA A N 1
ATOM 1772 C CA . ALA A 1 227 ? 48.355 4.341 -84.029 1.00 89.69 227 ALA A CA 1
ATOM 1773 C C . ALA A 1 227 ? 48.384 5.246 -85.269 1.00 89.69 227 ALA A C 1
ATOM 1775 O O . ALA A 1 227 ? 49.057 4.929 -86.246 1.00 89.69 227 ALA A O 1
ATOM 1776 N N . LYS A 1 228 ? 47.710 6.403 -85.222 1.00 91.44 228 LYS A N 1
ATOM 1777 C CA . LYS A 1 228 ? 47.749 7.400 -86.303 1.00 91.44 228 LYS A CA 1
ATOM 1778 C C . LYS A 1 228 ? 49.148 7.996 -86.484 1.00 91.44 228 LYS A C 1
ATOM 1780 O O . LYS A 1 228 ? 49.546 8.272 -87.611 1.00 91.44 228 LYS A O 1
ATOM 1785 N N . GLU A 1 229 ? 49.890 8.204 -85.401 1.00 89.38 229 GLU A N 1
ATOM 1786 C CA . GLU A 1 229 ? 51.283 8.651 -85.440 1.00 89.38 229 GLU A CA 1
ATOM 1787 C C . GLU A 1 229 ? 52.196 7.584 -86.046 1.00 89.38 229 GLU A C 1
ATOM 1789 O O . GLU A 1 229 ? 52.912 7.892 -86.993 1.00 89.38 229 GLU A O 1
ATOM 1794 N N . ARG A 1 230 ? 52.076 6.317 -85.629 1.00 88.12 230 ARG A N 1
ATOM 1795 C CA . ARG A 1 230 ? 52.790 5.188 -86.251 1.00 88.12 230 ARG A CA 1
ATOM 1796 C C . ARG A 1 230 ? 52.469 5.057 -87.735 1.00 88.12 230 ARG A C 1
ATOM 1798 O O . ARG A 1 230 ? 53.385 4.926 -88.531 1.00 88.12 230 ARG A O 1
ATOM 1805 N N . GLN A 1 231 ? 51.203 5.188 -88.133 1.00 87.31 231 GLN A N 1
ATOM 1806 C CA . GLN A 1 231 ? 50.820 5.206 -89.550 1.00 87.31 231 GLN A CA 1
ATOM 1807 C C . GLN A 1 231 ? 51.460 6.375 -90.309 1.00 87.31 231 GLN A C 1
ATOM 1809 O O . GLN A 1 231 ? 51.859 6.216 -91.460 1.00 87.31 231 GLN A O 1
ATOM 1814 N N . ARG A 1 232 ? 51.575 7.557 -89.689 1.00 89.00 232 ARG A N 1
ATOM 1815 C CA . ARG A 1 232 ? 52.278 8.704 -90.286 1.00 89.00 232 ARG A CA 1
ATOM 1816 C C . ARG A 1 232 ? 53.778 8.450 -90.398 1.00 89.00 232 ARG A C 1
ATOM 1818 O O . ARG A 1 232 ? 54.349 8.790 -91.429 1.00 89.00 232 ARG A O 1
ATOM 1825 N N . GLU A 1 233 ? 54.406 7.865 -89.381 1.00 87.69 233 GLU A N 1
ATOM 1826 C CA . GLU A 1 233 ? 55.822 7.490 -89.414 1.00 87.69 233 GLU A CA 1
ATOM 1827 C C . GLU A 1 233 ? 56.099 6.403 -90.449 1.00 87.69 233 GLU A C 1
ATOM 1829 O O . GLU A 1 233 ? 57.033 6.544 -91.229 1.00 87.69 233 GLU A O 1
ATOM 1834 N N . GLU A 1 234 ? 55.277 5.357 -90.519 1.00 85.06 234 GLU A N 1
ATOM 1835 C CA . GLU A 1 234 ? 55.363 4.312 -91.541 1.00 85.06 234 GLU A CA 1
ATOM 1836 C C . GLU A 1 234 ? 55.143 4.891 -92.939 1.00 85.06 234 GLU A C 1
ATOM 1838 O O . GLU A 1 234 ? 55.931 4.618 -93.837 1.00 85.06 234 GLU A O 1
ATOM 1843 N N . ALA A 1 235 ? 54.154 5.769 -93.131 1.00 88.06 235 ALA A N 1
ATOM 1844 C CA . ALA A 1 235 ? 53.965 6.468 -94.401 1.00 88.06 235 ALA A CA 1
ATOM 1845 C C . ALA A 1 235 ? 55.165 7.363 -94.755 1.00 88.06 235 ALA A C 1
ATOM 1847 O O . ALA A 1 235 ? 55.547 7.445 -95.923 1.00 88.06 235 ALA A O 1
ATOM 1848 N N . ARG A 1 236 ? 55.785 8.022 -93.766 1.00 88.69 236 ARG A N 1
ATOM 1849 C CA . ARG A 1 236 ? 57.015 8.801 -93.963 1.00 88.69 236 ARG A CA 1
ATOM 1850 C C . ARG A 1 236 ? 58.174 7.892 -94.366 1.00 88.69 236 ARG A C 1
ATOM 1852 O O . ARG A 1 236 ? 58.833 8.189 -95.355 1.00 88.69 236 ARG A O 1
ATOM 1859 N N . ARG A 1 237 ? 58.367 6.766 -93.671 1.00 85.75 237 ARG A N 1
ATOM 1860 C CA . ARG A 1 237 ? 59.375 5.747 -94.001 1.00 85.75 237 ARG A CA 1
ATOM 1861 C C . ARG A 1 237 ? 59.166 5.185 -95.402 1.00 85.75 237 ARG A C 1
ATOM 1863 O O . ARG A 1 237 ? 60.123 5.111 -96.155 1.00 85.75 237 ARG A O 1
ATOM 1870 N N . LEU A 1 238 ? 57.929 4.868 -95.786 1.00 84.44 238 LEU A N 1
ATOM 1871 C CA . LEU A 1 238 ? 57.602 4.394 -97.132 1.00 84.44 238 LEU A CA 1
ATOM 1872 C C . LEU A 1 238 ? 57.914 5.448 -98.201 1.00 84.44 238 LEU A C 1
ATOM 1874 O O . LEU A 1 238 ? 58.423 5.093 -99.259 1.00 84.44 238 LEU A O 1
ATOM 1878 N N . ARG A 1 239 ? 57.664 6.738 -97.937 1.00 83.50 239 ARG A N 1
ATOM 1879 C CA . ARG A 1 239 ? 58.052 7.831 -98.849 1.00 83.50 239 ARG A CA 1
ATOM 1880 C C . ARG A 1 239 ? 59.565 8.009 -98.932 1.00 83.50 239 ARG A C 1
ATOM 1882 O O . ARG A 1 239 ? 60.080 8.175 -100.029 1.00 83.50 239 ARG A O 1
ATOM 1889 N N . GLU A 1 240 ? 60.274 7.961 -97.806 1.00 85.44 240 GLU A N 1
ATOM 1890 C CA . GLU A 1 240 ? 61.743 8.008 -97.768 1.00 85.44 240 GLU A CA 1
ATOM 1891 C C . GLU A 1 240 ? 62.351 6.798 -98.501 1.00 85.44 240 GLU A C 1
ATOM 1893 O O . GLU A 1 240 ? 63.312 6.943 -99.255 1.00 85.44 240 GLU A O 1
ATOM 1898 N N . GLU A 1 241 ? 61.764 5.608 -98.353 1.00 82.94 241 GLU A N 1
ATOM 1899 C CA . GLU A 1 241 ? 62.182 4.399 -99.063 1.00 82.94 241 GLU A CA 1
ATOM 1900 C C . GLU A 1 241 ? 61.856 4.471 -100.564 1.00 82.94 241 GLU A C 1
ATOM 1902 O O . GLU A 1 241 ? 62.697 4.110 -101.387 1.00 82.94 241 GLU A O 1
ATOM 1907 N N . GLN A 1 242 ? 60.683 4.983 -100.953 1.00 81.69 242 GLN A N 1
ATOM 1908 C CA . GLN A 1 242 ? 60.342 5.251 -102.357 1.00 81.69 242 GLN A CA 1
ATOM 1909 C C . GLN A 1 242 ? 61.290 6.278 -102.977 1.00 81.69 242 GLN A C 1
ATOM 1911 O O . GLN A 1 242 ? 61.804 6.030 -104.064 1.00 81.69 242 GLN A O 1
ATOM 1916 N N . ALA A 1 243 ? 61.596 7.367 -102.267 1.00 83.38 243 ALA A N 1
ATOM 1917 C CA . ALA A 1 243 ? 62.570 8.362 -102.700 1.00 83.38 243 ALA A CA 1
ATOM 1918 C C . ALA A 1 243 ? 63.963 7.740 -102.867 1.00 83.38 243 ALA A C 1
ATOM 1920 O O . ALA A 1 243 ? 64.610 7.980 -103.880 1.00 83.38 243 ALA A O 1
ATOM 1921 N N . ARG A 1 244 ? 64.398 6.864 -101.949 1.00 83.06 244 ARG A N 1
ATOM 1922 C CA . ARG A 1 244 ? 65.650 6.101 -102.106 1.00 83.06 244 ARG A CA 1
ATOM 1923 C C . ARG A 1 244 ? 65.629 5.174 -103.319 1.00 83.06 244 ARG A C 1
ATOM 1925 O O . ARG A 1 244 ? 66.628 5.071 -104.025 1.00 83.06 244 ARG A O 1
ATOM 1932 N N . ARG A 1 245 ? 64.511 4.493 -103.585 1.00 81.69 245 ARG A N 1
ATOM 1933 C CA . ARG A 1 245 ? 64.361 3.629 -104.769 1.00 81.69 245 ARG A CA 1
ATOM 1934 C C . ARG A 1 245 ? 64.355 4.441 -106.065 1.00 81.69 245 ARG A C 1
ATOM 1936 O O . ARG A 1 245 ? 64.944 3.999 -107.046 1.00 81.69 245 ARG A O 1
ATOM 1943 N N . GLU A 1 246 ? 63.717 5.607 -106.084 1.00 81.56 246 GLU A N 1
ATOM 1944 C CA . GLU A 1 246 ? 63.754 6.534 -107.218 1.00 81.56 246 GLU A CA 1
ATOM 1945 C C . GLU A 1 246 ? 65.136 7.152 -107.410 1.00 81.56 246 GLU A C 1
ATOM 1947 O O . GLU A 1 246 ? 65.597 7.241 -108.541 1.00 81.56 246 GLU A O 1
ATOM 1952 N N . GLU A 1 247 ? 65.833 7.520 -106.337 1.00 81.94 247 GLU A N 1
ATOM 1953 C CA . GLU A 1 247 ? 67.207 8.015 -106.400 1.00 81.94 247 GLU A CA 1
ATOM 1954 C C . GLU A 1 247 ? 68.151 6.935 -106.937 1.00 81.94 247 GLU A C 1
ATOM 1956 O O . GLU A 1 247 ? 68.942 7.210 -107.834 1.00 81.94 247 GLU A O 1
ATOM 1961 N N . ASN A 1 248 ? 68.021 5.689 -106.471 1.00 78.62 248 ASN A N 1
ATOM 1962 C CA . ASN A 1 248 ? 68.763 4.557 -107.025 1.00 78.62 248 ASN A CA 1
ATOM 1963 C C . ASN A 1 248 ? 68.411 4.305 -108.495 1.00 78.62 248 ASN A C 1
ATOM 1965 O O . ASN A 1 248 ? 69.302 4.007 -109.284 1.00 78.62 248 ASN A O 1
ATOM 1969 N N . ARG A 1 249 ? 67.140 4.460 -108.890 1.00 78.62 249 ARG A N 1
ATOM 1970 C CA . ARG A 1 249 ? 66.726 4.362 -110.297 1.00 78.62 249 ARG A CA 1
ATOM 1971 C C . ARG A 1 249 ? 67.350 5.473 -111.139 1.00 78.62 249 ARG A C 1
ATOM 1973 O O . ARG A 1 249 ? 67.904 5.180 -112.187 1.00 78.62 249 ARG A O 1
ATOM 1980 N N . ARG A 1 250 ? 67.326 6.721 -110.662 1.00 79.62 250 ARG A N 1
ATOM 1981 C CA . ARG A 1 250 ? 67.965 7.867 -111.327 1.00 79.62 250 ARG A CA 1
ATOM 1982 C C . ARG A 1 250 ? 69.471 7.681 -111.443 1.00 79.62 250 ARG A C 1
ATOM 1984 O O . ARG A 1 250 ? 70.016 7.937 -112.505 1.00 79.62 250 ARG A O 1
ATOM 1991 N N . LYS A 1 251 ? 70.129 7.193 -110.389 1.00 80.75 251 LYS A N 1
ATOM 1992 C CA . LYS A 1 251 ? 71.556 6.848 -110.408 1.00 80.75 251 LYS A CA 1
ATOM 1993 C C . LYS A 1 251 ? 71.847 5.747 -111.425 1.00 80.75 251 LYS A C 1
ATOM 1995 O O . LYS A 1 251 ? 72.764 5.913 -112.212 1.00 80.75 251 LYS A O 1
ATOM 2000 N N . ALA A 1 252 ? 71.035 4.691 -111.475 1.00 74.62 252 ALA A N 1
ATOM 2001 C CA . ALA A 1 252 ? 71.173 3.631 -112.473 1.00 74.62 252 ALA A CA 1
ATOM 2002 C C . ALA A 1 252 ? 70.921 4.132 -113.909 1.00 74.62 252 ALA A C 1
ATOM 2004 O O . ALA A 1 252 ? 71.614 3.719 -114.832 1.00 74.62 252 ALA A O 1
ATOM 2005 N N . GLU A 1 253 ? 69.969 5.047 -114.118 1.00 80.31 253 GLU A N 1
ATOM 2006 C CA . GLU A 1 253 ? 69.728 5.692 -115.417 1.00 80.31 253 GLU A CA 1
ATOM 2007 C C . GLU A 1 253 ? 70.871 6.637 -115.818 1.00 80.31 253 GLU A C 1
ATOM 2009 O O . GLU A 1 253 ? 71.278 6.652 -116.978 1.00 80.31 253 GLU A O 1
ATOM 2014 N N . GLU A 1 254 ? 71.411 7.415 -114.880 1.00 78.12 254 GLU A N 1
ATOM 2015 C CA . GLU A 1 254 ? 72.563 8.292 -115.106 1.00 78.12 254 GLU A CA 1
ATOM 2016 C C . GLU A 1 254 ? 73.830 7.474 -115.388 1.00 78.12 254 GLU A C 1
ATOM 2018 O O . GLU A 1 254 ? 74.591 7.803 -116.294 1.00 78.12 254 GLU A O 1
ATOM 2023 N N . GLU A 1 255 ? 74.030 6.369 -114.673 1.00 76.50 255 GLU A N 1
ATOM 2024 C CA . GLU A 1 255 ? 75.112 5.419 -114.915 1.00 76.50 255 GLU A CA 1
ATOM 2025 C C . GLU A 1 255 ? 74.937 4.704 -116.262 1.00 76.50 255 GLU A C 1
ATOM 2027 O O . GLU A 1 255 ? 75.904 4.578 -117.009 1.00 76.50 255 GLU A O 1
ATOM 2032 N N . ALA A 1 256 ? 73.710 4.346 -116.656 1.00 74.88 256 ALA A N 1
ATOM 2033 C CA . ALA A 1 256 ? 73.421 3.813 -117.988 1.00 74.88 256 ALA A CA 1
ATOM 2034 C C . ALA A 1 256 ? 73.677 4.845 -119.101 1.00 74.88 256 ALA A C 1
ATOM 2036 O O . ALA A 1 256 ? 74.206 4.489 -120.155 1.00 74.88 256 ALA A O 1
ATOM 2037 N N . ARG A 1 257 ? 73.363 6.128 -118.872 1.00 78.06 257 ARG A N 1
ATOM 2038 C CA . ARG A 1 257 ? 73.704 7.222 -119.799 1.00 78.06 257 ARG A CA 1
ATOM 2039 C C . ARG A 1 257 ? 75.212 7.416 -119.906 1.00 78.06 257 ARG A C 1
ATOM 2041 O O . ARG A 1 257 ? 75.715 7.483 -121.020 1.00 78.06 257 ARG A O 1
ATOM 2048 N N . LYS A 1 258 ? 75.937 7.422 -118.785 1.00 80.88 258 LYS A N 1
ATOM 2049 C CA . LYS A 1 258 ? 77.408 7.488 -118.774 1.00 80.88 258 LYS A CA 1
ATOM 2050 C C . LYS A 1 258 ? 78.033 6.273 -119.453 1.00 80.88 258 LYS A C 1
ATOM 2052 O O . LYS A 1 258 ? 78.975 6.433 -120.215 1.00 80.88 258 LYS A O 1
ATOM 2057 N N . ALA A 1 259 ? 77.489 5.074 -119.248 1.00 77.88 259 ALA A N 1
ATOM 2058 C CA . ALA A 1 259 ? 77.933 3.865 -119.937 1.00 77.88 259 ALA A CA 1
ATOM 2059 C C . ALA A 1 259 ? 77.658 3.933 -121.449 1.00 77.88 259 ALA A C 1
ATOM 2061 O O . ALA A 1 259 ? 78.473 3.471 -122.246 1.00 77.88 259 ALA A O 1
ATOM 2062 N N . PHE A 1 260 ? 76.537 4.529 -121.861 1.00 76.44 260 PHE A N 1
ATOM 2063 C CA . PHE A 1 260 ? 76.230 4.764 -123.271 1.00 76.44 260 PHE A CA 1
ATOM 2064 C C . PHE A 1 260 ? 77.154 5.819 -123.898 1.00 76.44 260 PHE A C 1
ATOM 2066 O O . PHE A 1 260 ? 77.678 5.600 -124.986 1.00 76.44 260 PHE A O 1
ATOM 2073 N N . GLU A 1 261 ? 77.412 6.931 -123.209 1.00 76.12 261 GLU A N 1
ATOM 2074 C CA . GLU A 1 261 ? 78.370 7.952 -123.649 1.00 76.12 261 GLU A CA 1
ATOM 2075 C C . GLU A 1 261 ? 79.801 7.408 -123.701 1.00 76.12 261 GLU A C 1
ATOM 2077 O O . GLU A 1 261 ? 80.506 7.663 -124.674 1.00 76.12 261 GLU A O 1
ATOM 2082 N N . ALA A 1 262 ? 80.203 6.589 -122.727 1.00 76.81 262 ALA A N 1
ATOM 2083 C CA . ALA A 1 262 ? 81.482 5.887 -122.737 1.00 76.81 262 ALA A CA 1
ATOM 2084 C C . ALA A 1 262 ? 81.589 4.936 -123.935 1.00 76.81 262 ALA A C 1
ATOM 2086 O O . ALA A 1 262 ? 82.588 4.978 -124.643 1.00 76.81 262 ALA A O 1
ATOM 2087 N N . LYS A 1 263 ? 80.540 4.156 -124.238 1.00 74.50 263 LYS A N 1
ATOM 2088 C CA . LYS A 1 263 ? 80.501 3.319 -125.450 1.00 74.50 263 LYS A CA 1
ATOM 2089 C C . LYS A 1 263 ? 80.565 4.143 -126.733 1.00 74.50 263 LYS A C 1
ATOM 2091 O O . LYS A 1 263 ? 81.223 3.729 -127.680 1.00 74.50 263 LYS A O 1
ATOM 2096 N N . ARG A 1 264 ? 79.922 5.312 -126.771 1.00 78.81 264 ARG A N 1
ATOM 2097 C CA . ARG A 1 264 ? 79.979 6.217 -127.927 1.00 78.81 264 ARG A CA 1
ATOM 2098 C C . ARG A 1 264 ? 81.379 6.802 -128.120 1.00 78.81 264 ARG A C 1
ATOM 2100 O O . ARG A 1 264 ? 81.826 6.933 -129.255 1.00 78.81 264 ARG A O 1
ATOM 2107 N N . LEU A 1 265 ? 82.061 7.151 -127.030 1.00 79.12 265 LEU A N 1
ATOM 2108 C CA . LEU A 1 265 ? 83.447 7.624 -127.051 1.00 79.12 265 LEU A CA 1
ATOM 2109 C C . LEU A 1 265 ? 84.416 6.502 -127.435 1.00 79.12 265 LEU A C 1
ATOM 2111 O O . LEU A 1 265 ? 85.302 6.732 -128.246 1.00 79.12 265 LEU A O 1
ATOM 2115 N N . GLU A 1 266 ? 84.217 5.286 -126.929 1.00 75.75 266 GLU A N 1
ATOM 2116 C CA . GLU A 1 266 ? 84.996 4.105 -127.314 1.00 75.75 266 GLU A CA 1
ATOM 2117 C C . GLU A 1 266 ? 84.789 3.765 -128.799 1.00 75.75 266 GLU A C 1
ATOM 2119 O O . GLU A 1 266 ? 85.745 3.477 -129.514 1.00 75.75 266 GLU A O 1
ATOM 2124 N N . GLU A 1 267 ? 83.561 3.876 -129.313 1.00 79.50 267 GLU A N 1
ATOM 2125 C CA . GLU A 1 267 ? 83.262 3.705 -130.737 1.00 79.50 267 GLU A CA 1
ATOM 2126 C C . GLU A 1 267 ? 83.872 4.824 -131.597 1.00 79.50 267 GLU A C 1
ATOM 2128 O O . GLU A 1 267 ? 84.436 4.536 -132.654 1.00 79.50 267 GLU A O 1
ATOM 2133 N N . GLN A 1 268 ? 83.845 6.080 -131.135 1.00 74.50 268 GLN A N 1
ATOM 2134 C CA . GLN A 1 268 ? 84.563 7.185 -131.783 1.00 74.50 268 GLN A CA 1
ATOM 2135 C C . GLN A 1 268 ? 86.074 6.938 -131.810 1.00 74.50 268 GLN A C 1
ATOM 2137 O O . GLN A 1 268 ? 86.672 7.045 -132.877 1.00 74.50 268 GLN A O 1
ATOM 2142 N N . GLN A 1 269 ? 86.674 6.519 -130.695 1.00 76.81 269 GLN A N 1
ATOM 2143 C CA . GLN A 1 269 ? 88.091 6.152 -130.630 1.00 76.81 269 GLN A CA 1
ATOM 2144 C C . GLN A 1 269 ? 88.409 4.967 -131.543 1.00 76.81 269 GLN A C 1
ATOM 2146 O O . GLN A 1 269 ? 89.456 4.939 -132.182 1.00 76.81 269 GLN A O 1
ATOM 2151 N N . ARG A 1 270 ? 87.495 4.003 -131.679 1.00 75.38 270 ARG A N 1
ATOM 2152 C CA . ARG A 1 270 ? 87.658 2.864 -132.588 1.00 75.38 270 ARG A CA 1
ATOM 2153 C C . ARG A 1 270 ? 87.583 3.284 -134.057 1.00 75.38 270 ARG A C 1
ATOM 2155 O O . ARG A 1 270 ? 88.291 2.724 -134.891 1.00 75.38 270 ARG A O 1
ATOM 2162 N N . LEU A 1 271 ? 86.741 4.262 -134.385 1.00 75.81 271 LEU A N 1
ATOM 2163 C CA . LEU A 1 271 ? 86.668 4.855 -135.721 1.00 75.81 271 LEU A CA 1
ATOM 2164 C C . LEU A 1 271 ? 87.885 5.738 -136.023 1.00 75.81 271 LEU A C 1
ATOM 2166 O O . LEU A 1 271 ? 88.378 5.712 -137.147 1.00 75.81 271 LEU A O 1
ATOM 2170 N N . GLU A 1 272 ? 88.400 6.478 -135.043 1.00 75.62 272 GLU A N 1
ATOM 2171 C CA . GLU A 1 272 ? 89.651 7.235 -135.166 1.00 75.62 272 GLU A CA 1
ATOM 2172 C C . GLU A 1 272 ? 90.856 6.306 -135.319 1.00 75.62 272 GLU A C 1
ATOM 2174 O O . GLU A 1 272 ? 91.667 6.524 -136.214 1.00 75.62 272 GLU A O 1
ATOM 2179 N N . ALA A 1 273 ? 90.922 5.215 -134.553 1.00 71.31 273 ALA A N 1
ATOM 2180 C CA . ALA A 1 273 ? 91.933 4.174 -134.717 1.00 71.31 273 ALA A CA 1
ATOM 2181 C C . ALA A 1 273 ? 91.858 3.530 -136.111 1.00 71.31 273 ALA A C 1
ATOM 2183 O O . ALA A 1 273 ? 92.887 3.357 -136.755 1.00 71.31 273 ALA A O 1
ATOM 2184 N N . LYS A 1 274 ? 90.650 3.261 -136.633 1.00 73.88 274 LYS A N 1
ATOM 2185 C CA . LYS A 1 274 ? 90.471 2.798 -138.021 1.00 73.88 274 LYS A CA 1
ATOM 2186 C C . LYS A 1 274 ? 90.926 3.831 -139.054 1.00 73.88 274 LYS A C 1
ATOM 2188 O O . LYS A 1 274 ? 91.549 3.454 -140.037 1.00 73.88 274 LYS A O 1
ATOM 2193 N N . LYS A 1 275 ? 90.647 5.123 -138.847 1.00 74.75 275 LYS A N 1
ATOM 2194 C CA . LYS A 1 275 ? 91.123 6.197 -139.738 1.00 74.75 275 LYS A CA 1
ATOM 2195 C C . LYS A 1 275 ? 92.643 6.343 -139.701 1.00 74.75 275 LYS A C 1
ATOM 2197 O O . LYS A 1 275 ? 93.240 6.571 -140.745 1.00 74.75 275 LYS A O 1
ATOM 2202 N N . GLN A 1 276 ? 93.264 6.189 -138.532 1.00 71.94 276 GLN A N 1
ATOM 2203 C CA . GLN A 1 276 ? 94.722 6.181 -138.392 1.00 71.94 276 GLN A CA 1
ATOM 2204 C C . GLN A 1 276 ? 95.340 4.943 -139.052 1.00 71.94 276 GLN A C 1
ATOM 2206 O O . GLN A 1 276 ? 96.342 5.064 -139.749 1.00 71.94 276 GLN A O 1
ATOM 2211 N N . GLU A 1 277 ? 94.717 3.770 -138.912 1.00 70.88 277 GLU A N 1
ATOM 2212 C CA . GLU A 1 277 ? 95.117 2.553 -139.626 1.00 70.88 277 GLU A CA 1
ATOM 2213 C C . GLU A 1 277 ? 95.009 2.738 -141.152 1.00 70.88 277 GLU A C 1
ATOM 2215 O O . GLU A 1 277 ? 95.911 2.353 -141.895 1.00 70.88 277 GLU A O 1
ATOM 2220 N N . GLU A 1 278 ? 93.949 3.387 -141.636 1.00 71.12 278 GLU A N 1
ATOM 2221 C CA . GLU A 1 278 ? 93.738 3.668 -143.060 1.00 71.12 278 GLU A CA 1
ATOM 2222 C C . GLU A 1 278 ? 94.692 4.752 -143.601 1.00 71.12 278 GLU A C 1
ATOM 2224 O O . GLU A 1 278 ? 95.201 4.612 -144.715 1.00 71.12 278 GLU A O 1
ATOM 2229 N N . GLN A 1 279 ? 95.024 5.775 -142.803 1.00 70.62 279 GLN A N 1
ATOM 2230 C CA . GLN A 1 279 ? 96.074 6.756 -143.118 1.00 70.62 279 GLN A CA 1
ATOM 2231 C C . GLN A 1 279 ? 97.455 6.101 -143.203 1.00 70.62 279 GLN A C 1
ATOM 2233 O O . GLN A 1 279 ? 98.153 6.304 -144.195 1.00 70.62 279 GLN A O 1
ATOM 2238 N N . LEU A 1 280 ? 97.815 5.244 -142.242 1.00 71.69 280 LEU A N 1
ATOM 2239 C CA . LEU A 1 280 ? 99.055 4.460 -142.297 1.00 71.69 280 LEU A CA 1
ATOM 2240 C C . LEU A 1 280 ? 99.086 3.545 -143.531 1.00 71.69 280 LEU A C 1
ATOM 2242 O O . LEU A 1 280 ? 100.130 3.373 -144.159 1.00 71.69 280 LEU A O 1
ATOM 2246 N N . ARG A 1 281 ? 97.936 2.996 -143.939 1.00 69.50 281 ARG A N 1
ATOM 2247 C CA . ARG A 1 281 ? 97.817 2.162 -145.144 1.00 69.50 281 ARG A CA 1
ATOM 2248 C C . ARG A 1 281 ? 97.972 2.969 -146.440 1.00 69.50 281 ARG A C 1
ATOM 2250 O O . ARG A 1 281 ? 98.566 2.465 -147.393 1.00 69.50 281 ARG A O 1
ATOM 2257 N N . GLN A 1 282 ? 97.495 4.214 -146.481 1.00 66.38 282 GLN A N 1
ATOM 2258 C CA . GLN A 1 282 ? 97.700 5.135 -147.609 1.00 66.38 282 GLN A CA 1
ATOM 2259 C C . GLN A 1 282 ? 99.136 5.678 -147.675 1.00 66.38 282 GLN A C 1
ATOM 2261 O O . GLN A 1 282 ? 99.680 5.828 -148.770 1.00 66.38 282 GLN A O 1
ATOM 2266 N N . GLU A 1 283 ? 99.786 5.914 -146.536 1.00 67.94 283 GLU A N 1
ATOM 2267 C CA . GLU A 1 283 ? 101.209 6.274 -146.480 1.00 67.94 283 GLU A CA 1
ATOM 2268 C C . GLU A 1 283 ? 102.109 5.103 -146.897 1.00 67.94 283 GLU A C 1
ATOM 2270 O O . GLU A 1 283 ? 103.035 5.297 -147.685 1.00 67.94 283 GLU A O 1
ATOM 2275 N N . ALA A 1 284 ? 101.783 3.871 -146.493 1.00 59.88 284 ALA A N 1
ATOM 2276 C CA . ALA A 1 284 ? 102.458 2.670 -146.986 1.00 59.88 284 ALA A CA 1
ATOM 2277 C C . ALA A 1 284 ? 102.275 2.485 -148.506 1.00 59.88 284 ALA A C 1
ATOM 2279 O O . ALA A 1 284 ? 103.217 2.111 -149.208 1.00 59.88 284 ALA A O 1
ATOM 2280 N N . MET A 1 285 ? 101.093 2.814 -149.041 1.00 61.81 285 MET A N 1
ATOM 2281 C CA . MET A 1 285 ? 100.835 2.785 -150.485 1.00 61.81 285 MET A CA 1
ATOM 2282 C C . MET A 1 285 ? 101.643 3.866 -151.233 1.00 61.81 285 MET A C 1
ATOM 2284 O O . MET A 1 285 ? 102.226 3.562 -152.273 1.00 61.81 285 MET A O 1
ATOM 2288 N N . ARG A 1 286 ? 101.789 5.079 -150.674 1.00 59.81 286 ARG A N 1
ATOM 2289 C CA . ARG A 1 286 ? 102.636 6.163 -151.223 1.00 59.81 286 ARG A CA 1
ATOM 2290 C C . ARG A 1 286 ? 104.139 5.877 -151.154 1.00 59.81 286 ARG A C 1
ATOM 2292 O O . ARG A 1 286 ? 104.873 6.260 -152.064 1.00 59.81 286 ARG A O 1
ATOM 2299 N N . MET A 1 287 ? 104.600 5.180 -150.117 1.00 59.75 287 MET A N 1
ATOM 2300 C CA . MET A 1 287 ? 105.991 4.722 -150.023 1.00 59.75 287 MET A CA 1
ATOM 2301 C C . MET A 1 287 ? 106.300 3.622 -151.051 1.00 59.75 287 MET A C 1
ATOM 2303 O O . MET A 1 287 ? 107.414 3.562 -151.563 1.00 59.75 287 MET A O 1
ATOM 2307 N N . SER A 1 288 ? 105.313 2.798 -151.427 1.00 55.66 288 SER A N 1
ATOM 2308 C CA . SER A 1 288 ? 105.499 1.756 -152.450 1.00 55.66 288 SER A CA 1
ATOM 2309 C C . SER A 1 288 ? 105.593 2.300 -153.886 1.00 55.66 288 SER A C 1
ATOM 2311 O O . SER A 1 288 ? 106.320 1.736 -154.700 1.00 55.66 288 SER A O 1
ATOM 2313 N N . THR A 1 289 ? 104.941 3.430 -154.195 1.00 56.12 289 THR A N 1
ATOM 2314 C CA . THR A 1 289 ? 105.009 4.068 -155.524 1.00 56.12 289 THR A CA 1
ATOM 2315 C C . THR A 1 289 ? 106.294 4.874 -155.737 1.00 56.12 289 THR A C 1
ATOM 2317 O O . THR A 1 289 ? 106.823 4.881 -156.842 1.00 56.12 289 THR A O 1
ATOM 2320 N N . PHE A 1 290 ? 106.872 5.461 -154.680 1.00 54.88 290 PHE A N 1
ATOM 2321 C CA . PHE A 1 290 ? 108.160 6.173 -154.765 1.00 54.88 290 PHE A CA 1
ATOM 2322 C C . PHE A 1 290 ? 109.370 5.240 -154.961 1.00 54.88 290 PHE A C 1
ATOM 2324 O O . PHE A 1 290 ? 110.380 5.648 -155.529 1.00 54.88 290 PHE A O 1
ATOM 2331 N N . ILE A 1 291 ? 109.272 3.977 -154.535 1.00 55.34 291 ILE A N 1
ATOM 2332 C CA . ILE A 1 291 ? 110.333 2.973 -154.724 1.00 55.34 291 ILE A CA 1
ATOM 2333 C C . ILE A 1 291 ? 110.231 2.305 -156.114 1.00 55.34 291 ILE A C 1
ATOM 2335 O O . ILE A 1 291 ? 111.230 1.820 -156.639 1.00 55.34 291 ILE A O 1
ATOM 2339 N N . ALA A 1 292 ? 109.062 2.352 -156.767 1.00 51.03 292 ALA A N 1
ATOM 2340 C CA . ALA A 1 292 ? 108.861 1.821 -158.118 1.00 51.03 292 ALA A CA 1
ATOM 2341 C C . ALA A 1 292 ? 109.325 2.778 -159.243 1.00 51.03 292 ALA A C 1
ATOM 2343 O O . ALA A 1 292 ? 109.747 2.301 -160.293 1.00 51.03 292 ALA A O 1
ATOM 2344 N N . GLU A 1 293 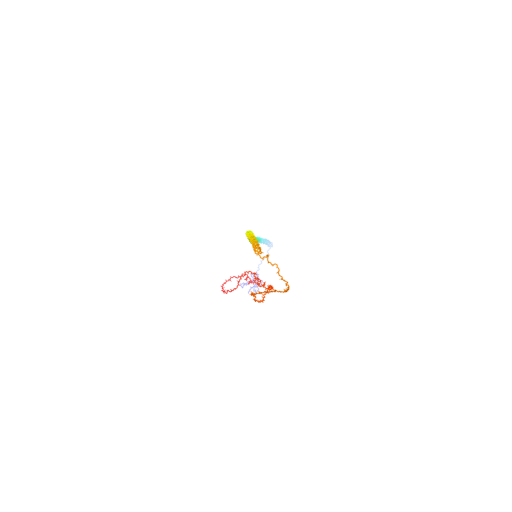? 109.320 4.102 -159.026 1.00 50.16 293 GLU A N 1
ATOM 2345 C CA . GLU A 1 293 ? 109.782 5.101 -160.016 1.00 50.16 293 GLU A CA 1
ATOM 2346 C C . GLU A 1 293 ? 111.287 5.429 -159.929 1.00 50.16 293 GLU A C 1
ATOM 2348 O O . GLU A 1 293 ? 111.873 5.857 -160.918 1.00 50.16 293 GLU A O 1
ATOM 2353 N N . ALA A 1 294 ? 111.960 5.147 -158.805 1.00 48.44 294 ALA A N 1
ATOM 2354 C CA . ALA A 1 294 ? 113.411 5.346 -158.663 1.00 48.44 294 ALA A CA 1
ATOM 2355 C C . ALA A 1 294 ? 114.269 4.132 -159.103 1.00 48.44 294 ALA A C 1
ATOM 2357 O O . ALA A 1 294 ? 115.492 4.237 -159.182 1.00 48.44 294 ALA A O 1
ATOM 2358 N N . CYS A 1 295 ? 113.654 2.982 -159.415 1.00 43.66 295 CYS A N 1
ATOM 2359 C CA . CYS A 1 295 ? 114.358 1.739 -159.775 1.00 43.66 295 CYS A CA 1
ATOM 2360 C C . CYS A 1 295 ? 114.314 1.370 -161.275 1.00 43.66 295 CYS A C 1
ATOM 2362 O O . CYS A 1 295 ? 114.840 0.320 -161.643 1.00 43.66 295 CYS A O 1
ATOM 2364 N N . ALA A 1 296 ? 113.751 2.213 -162.153 1.00 42.91 296 ALA A N 1
ATOM 2365 C CA . ALA A 1 296 ? 113.621 1.924 -163.590 1.00 42.91 296 ALA A CA 1
ATOM 2366 C C . ALA A 1 296 ? 114.770 2.450 -164.490 1.00 42.91 296 ALA A C 1
ATOM 2368 O O . ALA A 1 296 ? 114.828 2.063 -165.653 1.00 42.91 296 ALA A O 1
ATOM 2369 N N . GLU A 1 297 ? 115.716 3.260 -163.984 1.00 43.19 297 GLU A N 1
ATOM 2370 C CA . GLU A 1 297 ? 116.775 3.885 -164.816 1.00 43.19 297 GLU A CA 1
ATOM 2371 C C . GLU A 1 297 ? 118.221 3.375 -164.603 1.00 43.19 297 GLU A C 1
ATOM 2373 O O . GLU A 1 297 ? 119.112 3.798 -165.333 1.00 43.19 297 GLU A O 1
ATOM 2378 N N . VAL A 1 298 ? 118.505 2.445 -163.675 1.00 42.56 298 VAL A N 1
ATOM 2379 C CA . VAL A 1 298 ? 119.911 2.073 -163.341 1.00 42.56 298 VAL A CA 1
ATOM 2380 C C . VAL A 1 298 ? 120.270 0.585 -163.525 1.00 42.56 298 VAL A C 1
ATOM 2382 O O . VAL A 1 298 ? 121.413 0.202 -163.304 1.00 42.56 298 VAL A O 1
ATOM 2385 N N . LEU A 1 299 ? 119.381 -0.292 -164.009 1.00 39.59 299 LEU A N 1
ATOM 2386 C CA . LEU A 1 299 ? 119.687 -1.738 -164.081 1.00 39.59 299 LEU A CA 1
ATOM 2387 C C . LEU A 1 299 ? 119.452 -2.391 -165.455 1.00 39.59 299 LEU A C 1
ATOM 2389 O O . LEU A 1 299 ? 118.901 -3.485 -165.551 1.00 39.59 299 LEU A O 1
ATOM 2393 N N . SER A 1 300 ? 119.958 -1.760 -166.523 1.00 38.81 300 SER A N 1
ATOM 2394 C CA . SER A 1 300 ? 120.290 -2.437 -167.795 1.00 38.81 300 SER A CA 1
ATOM 2395 C C . SER A 1 300 ? 121.801 -2.498 -168.076 1.00 38.81 300 SER A C 1
ATOM 2397 O O . SER A 1 300 ? 122.210 -2.811 -169.193 1.00 38.81 300 SER A O 1
ATOM 2399 N N . ALA A 1 301 ? 122.646 -2.226 -167.077 1.00 36.72 301 ALA A N 1
ATOM 2400 C CA . ALA A 1 301 ? 124.094 -2.338 -167.192 1.00 36.72 301 ALA A CA 1
ATOM 2401 C C . ALA A 1 301 ? 124.672 -3.126 -166.005 1.00 36.72 301 ALA A C 1
ATOM 2403 O O . ALA A 1 301 ? 124.646 -2.672 -164.869 1.00 36.72 301 ALA A O 1
ATOM 2404 N N . VAL A 1 302 ? 125.256 -4.280 -166.337 1.00 36.25 302 VAL A N 1
ATOM 2405 C CA . VAL A 1 302 ? 126.216 -5.056 -165.534 1.00 36.25 302 VAL A CA 1
ATOM 2406 C C . VAL A 1 302 ? 125.613 -6.012 -164.494 1.00 36.25 302 VAL A C 1
ATOM 2408 O O . VAL A 1 302 ? 125.654 -5.840 -163.282 1.00 36.25 302 VAL A O 1
ATOM 2411 N N . TRP A 1 303 ? 125.123 -7.121 -165.049 1.00 29.08 303 TRP A N 1
ATOM 2412 C CA . TRP A 1 303 ? 125.461 -8.476 -164.606 1.00 29.08 303 TRP A CA 1
ATOM 2413 C C . TRP A 1 303 ? 126.937 -8.624 -164.176 1.00 29.08 303 TRP A C 1
ATOM 2415 O O . TRP A 1 303 ? 127.813 -8.111 -164.867 1.00 29.08 303 TRP A O 1
ATOM 2425 N N . ASN A 1 304 ? 127.168 -9.482 -163.173 1.00 29.42 304 ASN A N 1
ATOM 2426 C CA . ASN A 1 304 ? 128.440 -10.019 -162.648 1.00 29.42 304 ASN A CA 1
ATOM 2427 C C . ASN A 1 304 ? 129.133 -9.229 -161.529 1.00 29.42 304 ASN A C 1
ATOM 2429 O O . ASN A 1 304 ? 129.881 -8.305 -161.801 1.00 29.42 304 ASN A O 1
ATOM 2433 N N . GLU A 1 305 ? 129.008 -9.723 -160.290 1.00 32.06 305 GLU A N 1
ATOM 2434 C CA . GLU A 1 305 ? 130.129 -10.292 -159.518 1.00 32.06 305 GLU A CA 1
ATOM 2435 C C . GLU A 1 305 ? 129.642 -10.853 -158.163 1.00 32.06 305 GLU A C 1
ATOM 2437 O O . GLU A 1 305 ? 128.861 -10.227 -157.459 1.00 32.06 305 GLU A O 1
ATOM 2442 N N . SER A 1 306 ? 130.085 -12.077 -157.846 1.00 30.61 306 SER A N 1
ATOM 2443 C CA . SER A 1 306 ? 130.741 -12.464 -156.579 1.00 30.61 306 SER A CA 1
ATOM 2444 C C . SER A 1 306 ? 130.188 -11.891 -155.254 1.00 30.61 306 SER A C 1
ATOM 2446 O O . SER A 1 306 ? 130.201 -10.695 -155.033 1.00 30.61 306 SER A O 1
ATOM 2448 N N . GLY A 1 307 ? 129.828 -12.647 -154.218 1.00 29.14 307 GLY A N 1
ATOM 2449 C CA . GLY A 1 307 ? 130.195 -14.001 -153.845 1.00 29.14 307 GLY A CA 1
ATOM 2450 C C . GLY A 1 307 ? 129.727 -14.316 -152.412 1.00 29.14 307 GLY A C 1
ATOM 2451 O O . GLY A 1 307 ? 129.056 -13.538 -151.744 1.00 29.14 307 GLY A O 1
ATOM 2452 N N . ARG A 1 308 ? 130.082 -15.525 -151.987 1.00 31.86 308 ARG A N 1
ATOM 2453 C CA . ARG A 1 308 ? 129.743 -16.236 -150.743 1.00 31.86 308 ARG A CA 1
ATOM 2454 C C . ARG A 1 308 ? 130.306 -15.556 -149.481 1.00 31.86 308 ARG A C 1
ATOM 2456 O O . ARG A 1 308 ? 131.473 -15.213 -149.525 1.00 31.86 308 ARG A O 1
ATOM 2463 N N . TYR A 1 309 ? 129.555 -15.532 -148.369 1.00 33.12 309 TYR A N 1
ATOM 2464 C CA . TYR A 1 309 ? 129.956 -15.677 -146.939 1.00 33.12 309 TYR A CA 1
ATOM 2465 C C . TYR A 1 309 ? 128.628 -15.864 -146.152 1.00 33.12 309 TYR A C 1
ATOM 2467 O O . TYR A 1 309 ? 127.687 -15.125 -146.400 1.00 33.12 309 TYR A O 1
ATOM 2475 N N . SER A 1 310 ? 128.332 -16.922 -145.387 1.00 33.03 310 SER A N 1
ATOM 2476 C CA . SER A 1 310 ? 129.020 -17.587 -144.268 1.00 33.03 310 SER A CA 1
ATOM 2477 C C . SER A 1 310 ? 128.885 -16.857 -142.918 1.00 33.03 310 SER A C 1
ATOM 2479 O O . SER A 1 310 ? 129.351 -15.735 -142.762 1.00 33.03 310 SER A O 1
ATOM 2481 N N . THR A 1 311 ? 128.378 -17.627 -141.938 1.00 29.62 311 THR A N 1
ATOM 2482 C CA . THR A 1 311 ? 128.683 -17.659 -140.486 1.00 29.62 311 THR A CA 1
ATOM 2483 C C . THR A 1 311 ? 128.076 -16.651 -139.487 1.00 29.62 311 THR A C 1
ATOM 2485 O O . THR A 1 311 ? 128.453 -15.491 -139.442 1.00 29.62 311 THR A O 1
ATOM 2488 N N . CYS A 1 312 ? 127.315 -17.244 -138.550 1.00 26.56 312 CYS A N 1
ATOM 2489 C CA . CYS A 1 312 ? 127.533 -17.256 -137.088 1.00 26.56 312 CYS A CA 1
ATOM 2490 C C . CYS A 1 312 ? 126.908 -16.213 -136.137 1.00 26.56 312 CYS A C 1
ATOM 2492 O O . CYS A 1 312 ? 126.885 -15.015 -136.377 1.00 26.56 312 CYS A O 1
ATOM 2494 N N . CYS A 1 313 ? 126.591 -16.784 -134.961 1.00 30.23 313 CYS A N 1
ATOM 2495 C CA . CYS A 1 313 ? 126.380 -16.230 -133.616 1.00 30.23 313 CYS A CA 1
ATOM 2496 C C . CYS A 1 313 ? 124.955 -15.739 -133.282 1.00 30.23 313 CYS A C 1
ATOM 2498 O O . CYS A 1 313 ? 124.448 -14.832 -133.920 1.00 30.23 313 CYS A O 1
ATOM 2500 N N . VAL A 1 314 ? 124.169 -16.400 -132.413 1.00 31.27 314 VAL A N 1
ATOM 2501 C CA . VAL A 1 314 ? 124.354 -16.816 -130.993 1.00 31.27 314 VAL A CA 1
ATOM 2502 C C . VAL A 1 314 ? 124.088 -15.664 -130.021 1.00 31.27 314 VAL A C 1
ATOM 2504 O O . VAL A 1 314 ? 124.866 -14.722 -129.992 1.00 31.27 314 VAL A O 1
ATOM 2507 N N . HIS A 1 315 ? 123.066 -15.879 -129.168 1.00 31.34 315 HIS A N 1
ATOM 2508 C CA . HIS A 1 315 ? 122.913 -15.350 -127.796 1.00 31.34 315 HIS A CA 1
ATOM 2509 C C . HIS A 1 315 ? 122.683 -13.819 -127.687 1.00 31.34 315 HIS A C 1
ATOM 2511 O O . HIS A 1 315 ? 123.087 -13.061 -128.548 1.00 31.34 315 HIS A O 1
ATOM 2517 N N . THR A 1 316 ? 122.004 -13.236 -126.699 1.00 34.56 316 THR A N 1
ATOM 2518 C CA . THR A 1 316 ? 121.512 -13.652 -125.377 1.00 34.56 316 THR A CA 1
ATOM 2519 C C . THR A 1 316 ? 120.730 -12.469 -124.787 1.00 34.56 316 THR A C 1
ATOM 2521 O O . THR A 1 316 ? 121.025 -11.332 -125.138 1.00 34.56 316 THR A O 1
ATOM 2524 N N . GLU A 1 317 ? 119.897 -12.763 -123.778 1.00 37.53 317 GLU A N 1
ATOM 2525 C CA . GLU A 1 317 ? 119.712 -11.929 -122.570 1.00 37.53 317 GLU A CA 1
ATOM 2526 C C . GLU A 1 317 ? 118.943 -10.595 -122.717 1.00 37.53 317 GLU A C 1
ATOM 2528 O O . GLU A 1 317 ? 118.902 -9.985 -123.768 1.00 37.53 317 GLU A O 1
ATOM 2533 N N . HIS A 1 318 ? 118.224 -10.066 -121.725 1.00 33.81 318 HIS A N 1
ATOM 2534 C CA . HIS A 1 318 ? 118.254 -10.175 -120.262 1.00 33.81 318 HIS A CA 1
ATOM 2535 C C . HIS A 1 318 ? 116.851 -9.723 -119.753 1.00 33.81 318 HIS A C 1
ATOM 2537 O O . HIS A 1 318 ? 116.189 -8.942 -120.429 1.00 33.81 318 HIS A O 1
ATOM 2543 N N . LYS A 1 319 ? 116.263 -10.311 -118.694 1.00 35.72 319 LYS A N 1
ATOM 2544 C CA . LYS A 1 319 ? 116.406 -9.909 -117.267 1.00 35.72 319 LYS A CA 1
ATOM 2545 C C . LYS A 1 319 ? 115.966 -8.448 -117.018 1.00 35.72 319 LYS A C 1
ATOM 2547 O O . LYS A 1 319 ? 116.304 -7.581 -117.800 1.00 35.72 319 LYS A O 1
ATOM 2552 N N . LEU A 1 320 ? 115.302 -8.038 -115.938 1.00 34.34 320 LEU A N 1
ATOM 2553 C CA . LEU A 1 320 ? 115.003 -8.570 -114.601 1.00 34.34 320 LEU A CA 1
ATOM 2554 C C . LEU A 1 320 ? 114.300 -7.407 -113.847 1.00 34.34 320 LEU A C 1
ATOM 2556 O O . LEU A 1 320 ? 114.640 -6.266 -114.137 1.00 34.34 320 LEU A O 1
ATOM 2560 N N . LEU A 1 321 ? 113.510 -7.731 -112.801 1.00 34.47 321 LEU A N 1
ATOM 2561 C CA . LEU A 1 321 ? 113.474 -7.049 -111.475 1.00 34.47 321 LEU A CA 1
ATOM 2562 C C . LEU A 1 321 ? 113.025 -5.561 -111.447 1.00 34.47 321 LEU A C 1
ATOM 2564 O O . LEU A 1 321 ? 113.038 -4.878 -112.451 1.00 34.47 321 LEU A O 1
ATOM 2568 N N . VAL A 1 322 ? 112.628 -4.894 -110.361 1.00 35.94 322 VAL A N 1
ATOM 2569 C CA . VAL A 1 322 ? 112.381 -5.103 -108.917 1.00 35.94 322 VAL A CA 1
ATOM 2570 C C . VAL A 1 322 ? 111.773 -3.769 -108.466 1.00 35.94 322 VAL A C 1
ATOM 2572 O O . VAL A 1 322 ? 112.185 -2.721 -108.946 1.00 35.94 322 VAL A O 1
ATOM 2575 N N . ALA A 1 323 ? 110.643 -3.801 -107.766 1.00 35.03 323 ALA A N 1
ATOM 2576 C CA . ALA A 1 323 ? 110.482 -3.458 -106.345 1.00 35.03 323 ALA A CA 1
ATOM 2577 C C . ALA A 1 323 ? 110.778 -2.010 -105.904 1.00 35.03 323 ALA A C 1
ATOM 2579 O O . ALA A 1 323 ? 111.822 -1.451 -106.206 1.00 35.03 323 ALA A O 1
ATOM 2580 N N . CYS A 1 324 ? 109.859 -1.485 -105.085 1.00 27.03 324 CYS A N 1
ATOM 2581 C CA . CYS A 1 324 ? 110.050 -0.802 -103.788 1.00 27.03 324 CYS A CA 1
ATOM 2582 C C . CYS A 1 324 ? 108.700 -0.139 -103.443 1.00 27.03 324 CYS A C 1
ATOM 2584 O O . CYS A 1 324 ? 108.180 0.632 -104.237 1.00 27.03 324 CYS A O 1
ATOM 2586 N N . SER A 1 325 ? 107.958 -0.575 -102.420 1.00 33.22 325 SER A N 1
ATOM 2587 C CA . SER A 1 325 ? 108.160 -0.324 -100.979 1.00 33.22 325 SER A CA 1
ATOM 2588 C C . SER A 1 325 ? 108.164 1.164 -100.610 1.00 33.22 325 SER A C 1
ATOM 2590 O O . SER A 1 325 ? 108.999 1.906 -101.110 1.00 33.22 325 SER A O 1
ATOM 2592 N N . VAL A 1 326 ? 107.302 1.564 -99.661 1.00 36.16 326 VAL A N 1
ATOM 2593 C CA . VAL A 1 326 ? 107.665 1.994 -98.286 1.00 36.16 326 VAL A CA 1
ATOM 2594 C C . VAL A 1 326 ? 106.483 2.722 -97.590 1.00 36.16 326 VAL A C 1
ATOM 2596 O O . VAL A 1 326 ? 105.990 3.730 -98.070 1.00 36.16 326 VAL A O 1
ATOM 2599 N N . HIS A 1 327 ? 106.070 2.148 -96.445 1.00 35.38 327 HIS A N 1
ATOM 2600 C CA . HIS A 1 327 ? 105.673 2.720 -95.134 1.00 35.38 327 HIS A CA 1
ATOM 2601 C C . HIS A 1 327 ? 104.824 4.001 -94.988 1.00 35.38 327 HIS A C 1
ATOM 2603 O O . HIS A 1 327 ? 105.205 5.067 -95.451 1.00 35.38 327 HIS A O 1
ATOM 2609 N N . SER A 1 328 ? 103.835 3.942 -94.076 1.00 32.97 328 SER A N 1
ATOM 2610 C CA . SER A 1 328 ? 103.903 4.491 -92.688 1.00 32.97 328 SER A CA 1
ATOM 2611 C C . SER A 1 328 ? 102.506 4.370 -92.021 1.00 32.97 328 SER A C 1
ATOM 2613 O O . SER A 1 328 ? 101.537 4.826 -92.612 1.00 32.97 328 SER A O 1
ATOM 2615 N N . GLN A 1 329 ? 102.222 3.565 -90.984 1.00 36.47 329 GLN A N 1
ATOM 2616 C CA . GLN A 1 329 ? 102.609 3.545 -89.552 1.00 36.47 329 GLN A CA 1
ATOM 2617 C C . GLN A 1 329 ? 101.888 4.564 -88.624 1.00 36.47 329 GLN A C 1
ATOM 2619 O O . GLN A 1 329 ? 102.144 5.757 -88.716 1.00 36.47 329 GLN A O 1
ATOM 2624 N N . GLN A 1 330 ? 101.044 4.061 -87.695 1.00 31.58 330 GLN A N 1
ATOM 2625 C CA . GLN A 1 330 ? 101.014 4.302 -86.219 1.00 31.58 330 GLN A CA 1
ATOM 2626 C C . GLN A 1 330 ? 99.802 3.557 -85.585 1.00 31.58 330 GLN A C 1
ATOM 2628 O O . GLN A 1 330 ? 98.676 3.759 -86.023 1.00 31.58 330 GLN A O 1
ATOM 2633 N N . GLN A 1 331 ? 99.989 2.469 -84.811 1.00 34.75 331 GLN A N 1
ATOM 2634 C CA . GLN A 1 331 ? 100.253 2.340 -83.345 1.00 34.75 331 GLN A CA 1
ATOM 2635 C C . GLN A 1 331 ? 99.014 2.670 -82.466 1.00 34.75 331 GLN A C 1
ATOM 2637 O O . GLN A 1 331 ? 98.465 3.750 -82.607 1.00 34.75 331 GLN A O 1
ATOM 2642 N N . PHE A 1 332 ? 98.377 1.778 -81.679 1.00 33.88 332 PHE A N 1
ATOM 2643 C CA . PHE A 1 332 ? 98.764 0.935 -80.512 1.00 33.88 332 PHE A CA 1
ATOM 2644 C C . PHE A 1 332 ? 99.270 1.716 -79.279 1.00 33.88 332 PHE A C 1
ATOM 2646 O O . PHE A 1 332 ? 100.362 2.263 -79.357 1.00 33.88 332 PHE A O 1
ATOM 2653 N N . LEU A 1 333 ? 98.535 1.678 -78.141 1.00 37.19 333 LEU A N 1
ATOM 2654 C CA . LEU A 1 333 ? 98.954 1.114 -76.825 1.00 37.19 333 LEU A CA 1
ATOM 2655 C C . LEU A 1 333 ? 98.180 1.634 -75.576 1.00 37.19 333 LEU A C 1
ATOM 2657 O O . LEU A 1 333 ? 97.810 2.797 -75.493 1.00 37.19 333 LEU A O 1
ATOM 2661 N N . VAL A 1 334 ? 98.114 0.733 -74.572 1.00 33.09 334 VAL A N 1
ATOM 2662 C CA . VAL A 1 334 ? 97.851 0.880 -73.111 1.00 33.09 334 VAL A CA 1
ATOM 2663 C C . VAL A 1 334 ? 96.395 1.138 -72.676 1.00 33.09 334 VAL A C 1
ATOM 2665 O O . VAL A 1 334 ? 95.757 2.054 -73.158 1.00 33.09 334 VAL A O 1
ATOM 2668 N N . GLY A 1 335 ? 95.779 0.423 -71.727 1.00 30.86 335 GLY A N 1
ATOM 2669 C CA . GLY A 1 335 ? 96.202 -0.649 -70.822 1.00 30.86 335 GLY A CA 1
ATOM 2670 C C . GLY A 1 335 ? 95.379 -0.598 -69.519 1.00 30.86 335 GLY A C 1
ATOM 2671 O O . GLY A 1 335 ? 94.907 0.471 -69.151 1.00 30.86 335 GLY A O 1
ATOM 2672 N N . THR A 1 336 ? 95.312 -1.729 -68.794 1.00 32.47 336 THR A N 1
ATOM 2673 C CA . THR A 1 336 ? 95.038 -1.841 -67.332 1.00 32.47 336 THR A CA 1
ATOM 2674 C C . THR A 1 336 ? 93.605 -1.479 -66.864 1.00 32.47 336 THR A C 1
ATOM 2676 O O . THR A 1 336 ? 92.946 -0.656 -67.470 1.00 32.47 336 THR A O 1
ATOM 2679 N N . ALA A 1 337 ? 92.979 -2.023 -65.818 1.00 31.77 337 ALA A N 1
ATOM 2680 C CA . ALA A 1 337 ? 93.300 -3.001 -64.784 1.00 31.77 337 ALA A CA 1
ATOM 2681 C C . ALA A 1 337 ? 91.978 -3.477 -64.131 1.00 31.77 337 ALA A C 1
ATOM 2683 O O . ALA A 1 337 ? 90.972 -2.778 -64.179 1.00 31.77 337 ALA A O 1
ATOM 2684 N N . ALA A 1 338 ? 92.045 -4.651 -63.493 1.00 32.94 338 ALA A N 1
ATOM 2685 C CA . ALA A 1 338 ? 91.539 -4.960 -62.148 1.00 32.94 338 ALA A CA 1
ATOM 2686 C C . ALA A 1 338 ? 90.149 -4.416 -61.741 1.00 32.94 338 ALA A C 1
ATOM 2688 O O . ALA A 1 338 ? 89.933 -3.228 -61.552 1.00 32.94 338 ALA A O 1
ATOM 2689 N N . ALA A 1 339 ? 89.173 -5.305 -61.571 1.00 35.69 339 ALA A N 1
ATOM 2690 C CA . ALA A 1 339 ? 88.853 -5.910 -60.272 1.00 35.69 339 ALA A CA 1
ATOM 2691 C C . ALA A 1 339 ? 88.228 -4.936 -59.262 1.00 35.69 339 ALA A C 1
ATOM 2693 O O . ALA A 1 339 ? 88.915 -4.106 -58.682 1.00 35.69 339 ALA A O 1
ATOM 2694 N N . HIS A 1 340 ? 86.944 -5.141 -58.963 1.00 31.56 340 HIS A N 1
ATOM 2695 C CA . HIS A 1 340 ? 86.460 -5.456 -57.614 1.00 31.56 340 HIS A CA 1
ATOM 2696 C C . HIS A 1 340 ? 84.929 -5.397 -57.542 1.00 31.56 340 HIS A C 1
ATOM 2698 O O . HIS A 1 340 ? 84.348 -4.396 -57.930 1.00 31.56 340 HIS A O 1
ATOM 2704 N N . LYS A 1 341 ? 84.359 -6.455 -56.935 1.00 35.31 341 LYS A N 1
ATOM 2705 C CA . LYS A 1 341 ? 83.348 -6.437 -55.855 1.00 35.31 341 LYS A CA 1
ATOM 2706 C C . LYS A 1 341 ? 82.014 -5.709 -56.158 1.00 35.31 341 LYS A C 1
ATOM 2708 O O . LYS A 1 341 ? 81.990 -4.579 -56.595 1.00 35.31 341 LYS A O 1
ATOM 2713 N N . LEU A 1 342 ? 80.829 -6.233 -55.870 1.00 35.41 342 LEU A N 1
ATOM 2714 C CA . LEU A 1 342 ? 80.403 -7.016 -54.716 1.00 35.41 342 LEU A CA 1
ATOM 2715 C C . LEU A 1 342 ? 79.064 -7.682 -55.068 1.00 35.41 342 LEU A C 1
ATOM 2717 O O . LEU A 1 342 ? 78.097 -7.017 -55.427 1.00 35.41 342 LEU A O 1
ATOM 2721 N N . ILE A 1 343 ? 79.007 -8.994 -54.873 1.00 41.41 343 ILE A N 1
ATOM 2722 C CA . ILE A 1 343 ? 77.781 -9.700 -54.518 1.00 41.41 343 ILE A CA 1
ATOM 2723 C C . ILE A 1 343 ? 77.431 -9.244 -53.098 1.00 41.41 343 ILE A C 1
ATOM 2725 O O . ILE A 1 343 ? 78.212 -9.469 -52.176 1.00 41.41 343 ILE A O 1
ATOM 2729 N N . CYS A 1 344 ? 76.270 -8.619 -52.914 1.00 30.34 344 CYS A N 1
ATOM 2730 C CA . CYS A 1 344 ? 75.672 -8.429 -51.596 1.00 30.34 344 CYS A CA 1
ATOM 2731 C C . CYS A 1 344 ? 74.247 -8.973 -51.596 1.00 30.34 344 CYS A C 1
ATOM 2733 O O . CYS A 1 344 ? 73.269 -8.281 -51.860 1.00 30.34 344 CYS A O 1
ATOM 2735 N N . ILE A 1 345 ? 74.180 -10.254 -51.247 1.00 41.47 345 ILE A N 1
ATOM 2736 C CA . ILE A 1 345 ? 73.054 -10.889 -50.575 1.00 41.47 345 ILE A CA 1
ATOM 2737 C C . ILE A 1 345 ? 72.829 -10.146 -49.251 1.00 41.47 345 ILE A C 1
ATOM 2739 O O . ILE A 1 345 ? 73.723 -10.113 -48.407 1.00 41.47 345 ILE A O 1
ATOM 2743 N N . LYS A 1 346 ? 71.633 -9.590 -49.048 1.00 32.59 346 LYS A N 1
ATOM 2744 C CA . LYS A 1 346 ? 71.064 -9.343 -47.715 1.00 32.59 346 LYS A CA 1
ATOM 2745 C C . LYS A 1 346 ? 69.577 -9.684 -47.730 1.00 32.59 346 LYS A C 1
ATOM 2747 O O . LYS A 1 346 ? 68.710 -8.827 -47.840 1.00 32.59 346 LYS A O 1
ATOM 2752 N N . LEU A 1 347 ? 69.321 -10.982 -47.597 1.00 35.00 347 LEU A N 1
ATOM 2753 C CA . LEU A 1 347 ? 68.144 -11.512 -46.921 1.00 35.00 347 LEU A CA 1
ATOM 2754 C C . LEU A 1 347 ? 68.348 -11.227 -45.428 1.00 35.00 347 LEU A C 1
ATOM 2756 O O . LEU A 1 347 ? 69.174 -11.863 -44.777 1.00 35.00 347 LEU A O 1
ATOM 2760 N N . VAL A 1 348 ? 67.650 -10.223 -44.905 1.00 33.19 348 VAL A N 1
ATOM 2761 C CA . VAL A 1 348 ? 67.531 -9.995 -43.463 1.00 33.19 348 VAL A CA 1
ATOM 2762 C C . VAL A 1 348 ? 66.174 -10.544 -43.050 1.00 33.19 348 VAL A C 1
ATOM 2764 O O . VAL A 1 348 ? 65.143 -9.889 -43.155 1.00 33.19 348 VAL A O 1
ATOM 2767 N N . VAL A 1 349 ? 66.207 -11.807 -42.637 1.00 36.62 349 VAL A N 1
ATOM 2768 C CA . VAL A 1 349 ? 65.173 -12.459 -41.839 1.00 36.62 349 VAL A CA 1
ATOM 2769 C C . VAL A 1 349 ? 65.341 -11.933 -40.414 1.00 36.62 349 VAL A C 1
ATOM 2771 O O . VAL A 1 349 ? 66.324 -12.255 -39.752 1.00 36.62 349 VAL A O 1
ATOM 2774 N N . ILE A 1 350 ? 64.409 -11.101 -39.949 1.00 33.38 350 ILE A N 1
ATOM 2775 C CA . ILE A 1 350 ? 64.257 -10.788 -38.524 1.00 33.38 350 ILE A CA 1
ATOM 2776 C C . ILE A 1 350 ? 63.108 -11.650 -38.012 1.00 33.38 350 ILE A C 1
ATOM 2778 O O . ILE A 1 350 ? 61.936 -11.350 -38.222 1.00 33.38 350 ILE A O 1
ATOM 2782 N N . VAL A 1 351 ? 63.481 -12.743 -37.353 1.00 38.06 351 VAL A N 1
ATOM 2783 C CA . VAL A 1 351 ? 62.644 -13.482 -36.411 1.00 38.06 351 VAL A CA 1
ATOM 2784 C C . VAL A 1 351 ? 63.288 -13.270 -35.047 1.00 38.06 351 VAL A C 1
ATOM 2786 O O . VAL A 1 351 ? 64.276 -13.920 -34.720 1.00 38.06 351 VAL A O 1
ATOM 2789 N N . ILE A 1 352 ? 62.752 -12.323 -34.277 1.00 37.34 352 ILE A N 1
ATOM 2790 C CA . ILE A 1 352 ? 62.934 -12.225 -32.825 1.00 37.34 352 ILE A CA 1
ATOM 2791 C C . ILE A 1 352 ? 61.550 -11.917 -32.237 1.00 37.34 352 ILE A C 1
ATOM 2793 O O . ILE A 1 352 ? 61.060 -10.798 -32.313 1.00 37.34 352 ILE A O 1
ATOM 2797 N N . THR A 1 353 ? 60.922 -12.993 -31.766 1.00 38.53 353 THR A N 1
ATOM 2798 C CA . THR A 1 353 ? 60.137 -13.147 -30.527 1.00 38.53 353 THR A CA 1
ATOM 2799 C C . THR A 1 353 ? 59.078 -12.093 -30.128 1.00 38.53 353 THR A C 1
ATOM 2801 O O . THR A 1 353 ? 59.401 -10.924 -29.926 1.00 38.53 353 THR A O 1
ATOM 2804 N N . PRO A 1 354 ? 57.824 -12.516 -29.845 1.00 42.38 354 PRO A N 1
ATOM 2805 C CA . PRO A 1 354 ? 56.794 -11.671 -29.251 1.00 42.38 354 PRO A CA 1
ATOM 2806 C C . PRO A 1 354 ? 56.952 -11.676 -27.726 1.00 42.38 354 PRO A C 1
ATOM 2808 O O . PRO A 1 354 ? 56.709 -12.689 -27.080 1.00 42.38 354 PRO A O 1
ATOM 2811 N N . CYS A 1 355 ? 57.374 -10.565 -27.125 1.00 36.59 355 CYS A N 1
ATOM 2812 C CA . CYS A 1 355 ? 57.430 -10.471 -25.663 1.00 36.59 355 CYS A CA 1
ATOM 2813 C C . CYS A 1 355 ? 57.272 -9.030 -25.158 1.00 36.59 355 CYS A C 1
ATOM 2815 O O . CYS A 1 355 ? 58.048 -8.577 -24.332 1.00 36.59 355 CYS A O 1
ATOM 2817 N N . THR A 1 356 ? 56.276 -8.289 -25.657 1.00 42.88 356 THR A N 1
ATOM 2818 C CA . THR A 1 356 ? 55.900 -6.960 -25.118 1.00 42.88 356 THR A CA 1
ATOM 2819 C C . THR A 1 356 ? 54.419 -6.603 -25.342 1.00 42.88 356 THR A C 1
ATOM 2821 O O . THR A 1 356 ? 54.066 -5.437 -25.474 1.00 42.88 356 THR A O 1
ATOM 2824 N N . ILE A 1 357 ? 53.508 -7.586 -25.323 1.00 43.56 357 ILE A N 1
ATOM 2825 C CA . ILE A 1 357 ? 52.047 -7.341 -25.221 1.00 43.56 357 ILE A CA 1
ATOM 2826 C C . ILE A 1 357 ? 51.482 -8.074 -23.993 1.00 43.56 357 ILE A C 1
ATOM 2828 O O . ILE A 1 357 ? 50.471 -8.760 -24.042 1.00 43.56 357 ILE A O 1
ATOM 2832 N N . ALA A 1 358 ? 52.180 -7.948 -22.863 1.00 42.84 358 ALA A N 1
ATOM 2833 C CA . ALA A 1 358 ? 51.702 -8.402 -21.554 1.00 42.84 358 ALA A CA 1
ATOM 2834 C C . ALA A 1 358 ? 51.899 -7.349 -20.445 1.00 42.84 358 ALA A C 1
ATOM 2836 O O . ALA A 1 358 ? 51.679 -7.642 -19.277 1.00 42.84 358 ALA A O 1
ATOM 2837 N N . CYS A 1 359 ? 52.269 -6.108 -20.794 1.00 40.81 359 CYS A N 1
ATOM 2838 C CA . CYS A 1 359 ? 52.517 -5.036 -19.817 1.00 40.81 359 CYS A CA 1
ATOM 2839 C C . CYS A 1 359 ? 51.543 -3.844 -19.914 1.00 40.81 359 CYS A C 1
ATOM 2841 O O . CYS A 1 359 ? 51.734 -2.845 -19.234 1.00 40.81 359 CYS A O 1
ATOM 2843 N N . VAL A 1 360 ? 50.476 -3.940 -20.721 1.00 42.50 360 VAL A N 1
ATOM 2844 C CA . VAL A 1 360 ? 49.446 -2.877 -20.837 1.00 42.50 360 VAL A CA 1
ATOM 2845 C C . VAL A 1 360 ? 48.054 -3.341 -20.370 1.00 42.50 360 VAL A C 1
ATOM 2847 O O . VAL A 1 360 ? 47.152 -2.532 -20.203 1.00 42.50 360 VAL A O 1
ATOM 2850 N N . ILE A 1 361 ? 47.880 -4.625 -20.032 1.00 45.09 361 ILE A N 1
ATOM 2851 C CA . ILE A 1 361 ? 46.608 -5.160 -19.496 1.00 45.09 361 ILE A CA 1
ATOM 2852 C C . ILE A 1 361 ? 46.613 -5.244 -17.951 1.00 45.09 361 ILE A C 1
ATOM 2854 O O . ILE A 1 361 ? 45.608 -5.580 -17.341 1.00 45.09 361 ILE A O 1
ATOM 2858 N N . CYS A 1 362 ? 47.693 -4.823 -17.282 1.00 37.53 362 CYS A N 1
ATOM 2859 C CA . CYS A 1 362 ? 47.737 -4.732 -15.812 1.00 37.53 362 CYS A CA 1
ATOM 2860 C C . CYS A 1 362 ? 47.367 -3.338 -15.253 1.00 37.53 362 CYS A C 1
ATOM 2862 O O . CYS A 1 362 ? 47.406 -3.136 -14.045 1.00 37.53 362 CYS A O 1
ATOM 2864 N N . GLN A 1 363 ? 46.991 -2.371 -16.105 1.00 44.22 363 GLN A N 1
ATOM 2865 C CA . GLN A 1 363 ? 46.556 -1.023 -15.683 1.00 44.22 363 GLN A CA 1
ATOM 2866 C C . GLN A 1 363 ? 45.046 -0.756 -15.822 1.00 44.22 363 GLN A C 1
ATOM 2868 O O . GLN A 1 363 ? 44.591 0.338 -15.507 1.00 44.22 363 GLN A O 1
ATOM 2873 N N . LEU A 1 364 ? 44.241 -1.740 -16.232 1.00 45.34 364 LEU A N 1
ATOM 2874 C CA . LEU A 1 364 ? 42.786 -1.583 -16.380 1.00 45.34 364 LEU A CA 1
ATOM 2875 C C . LEU A 1 364 ? 42.041 -2.755 -15.737 1.00 45.34 364 LEU A C 1
ATOM 2877 O O . LEU A 1 364 ? 41.394 -3.543 -16.420 1.00 45.34 364 LEU A O 1
ATOM 2881 N N . GLY A 1 365 ? 42.172 -2.894 -14.415 1.00 39.69 365 GLY A N 1
ATOM 2882 C CA . GLY A 1 365 ? 41.704 -4.102 -13.741 1.00 39.69 365 GLY A CA 1
ATOM 2883 C C . GLY A 1 365 ? 41.264 -4.006 -12.288 1.00 39.69 365 GLY A C 1
ATOM 2884 O O . GLY A 1 365 ? 41.194 -5.063 -11.689 1.00 39.69 365 GLY A O 1
ATOM 2885 N N . ILE A 1 366 ? 40.949 -2.838 -11.707 1.00 44.94 366 ILE A N 1
ATOM 2886 C CA . ILE A 1 366 ? 40.136 -2.760 -10.470 1.00 44.94 366 ILE A CA 1
ATOM 2887 C C . ILE A 1 366 ? 39.359 -1.436 -10.462 1.00 44.94 366 ILE A C 1
ATOM 2889 O O . ILE A 1 366 ? 39.913 -0.421 -10.068 1.00 44.94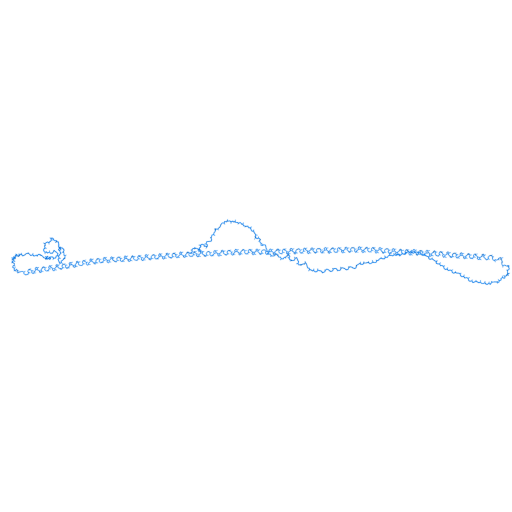 366 ILE A O 1
ATOM 2893 N N . PHE A 1 367 ? 38.092 -1.429 -10.887 1.00 34.53 367 PHE A N 1
ATOM 2894 C CA . PHE A 1 367 ? 37.097 -0.435 -10.445 1.00 34.53 367 PHE A CA 1
ATOM 2895 C C . PHE A 1 367 ? 35.676 -0.957 -10.724 1.00 34.53 367 PHE A C 1
ATOM 2897 O O . PHE A 1 367 ? 35.007 -0.582 -11.682 1.00 34.53 367 PHE A O 1
ATOM 2904 N N . ILE A 1 368 ? 35.219 -1.866 -9.863 1.00 41.72 368 ILE A N 1
ATOM 2905 C CA . ILE A 1 368 ? 33.801 -2.043 -9.545 1.00 41.72 368 ILE A CA 1
ATOM 2906 C C . ILE A 1 368 ? 33.705 -1.825 -8.037 1.00 41.72 368 ILE A C 1
ATOM 2908 O O . ILE A 1 368 ? 34.220 -2.648 -7.288 1.00 41.72 368 ILE A O 1
ATOM 2912 N N . LEU A 1 369 ? 33.124 -0.693 -7.624 1.00 37.47 369 LEU A N 1
ATOM 2913 C CA . LEU A 1 369 ? 32.253 -0.474 -6.453 1.00 37.47 369 LEU A CA 1
ATOM 2914 C C . LEU A 1 369 ? 32.119 1.044 -6.206 1.00 37.47 369 LEU A C 1
ATOM 2916 O O . LEU A 1 369 ? 33.068 1.803 -6.375 1.00 37.47 369 LEU A O 1
ATOM 2920 N N . GLY A 1 370 ? 30.886 1.473 -5.928 1.00 33.22 370 GLY A N 1
ATOM 2921 C CA . GLY A 1 370 ? 30.394 2.844 -6.086 1.00 33.22 370 GLY A CA 1
ATOM 2922 C C . GLY A 1 370 ? 30.833 3.892 -5.050 1.00 33.22 370 GLY A C 1
ATOM 2923 O O . GLY A 1 370 ? 31.653 3.629 -4.173 1.00 33.22 370 GLY A O 1
ATOM 2924 N N . PRO A 1 371 ? 30.276 5.115 -5.150 1.00 38.81 371 PRO A N 1
ATOM 2925 C CA . PRO A 1 371 ? 30.685 6.250 -4.337 1.00 38.81 371 PRO A CA 1
ATOM 2926 C C . PRO A 1 371 ? 30.026 6.191 -2.951 1.00 38.81 371 PRO A C 1
ATOM 2928 O O . PRO A 1 371 ? 28.901 6.648 -2.754 1.00 38.81 371 PRO A O 1
ATOM 2931 N N . GLY A 1 372 ? 30.743 5.634 -1.977 1.00 33.16 372 GLY A N 1
ATOM 2932 C CA . GLY A 1 372 ? 30.486 5.835 -0.552 1.00 33.16 372 GLY A CA 1
ATOM 2933 C C . GLY A 1 372 ? 31.259 7.053 -0.050 1.00 33.16 372 GLY A C 1
ATOM 2934 O O . GLY A 1 372 ? 32.467 7.155 -0.245 1.00 33.16 372 GLY A O 1
ATOM 2935 N N . ARG A 1 373 ? 30.541 8.001 0.555 1.00 36.44 373 ARG A N 1
ATOM 2936 C CA . ARG A 1 373 ? 31.063 9.260 1.097 1.00 36.44 373 ARG A CA 1
ATOM 2937 C C . ARG A 1 373 ? 32.192 9.034 2.106 1.00 36.44 373 ARG A C 1
ATOM 2939 O O . ARG A 1 373 ? 32.054 8.269 3.054 1.00 36.44 373 ARG A O 1
ATOM 2946 N N . ILE A 1 374 ? 33.258 9.804 1.924 1.00 33.50 374 ILE A N 1
ATOM 2947 C CA . ILE A 1 374 ? 34.314 10.053 2.900 1.00 33.50 374 ILE A CA 1
ATOM 2948 C C . ILE A 1 374 ? 33.699 10.845 4.061 1.00 33.50 374 ILE A C 1
ATOM 2950 O O . ILE A 1 374 ? 33.188 11.945 3.859 1.00 33.50 374 ILE A O 1
ATOM 2954 N N . SER A 1 375 ? 33.750 10.290 5.269 1.00 32.22 375 SER A N 1
ATOM 2955 C CA . SER A 1 375 ? 33.541 11.025 6.516 1.00 32.22 375 SER A CA 1
ATOM 2956 C C . SER A 1 375 ? 34.620 10.599 7.499 1.00 32.22 375 SER A C 1
ATOM 2958 O O . SER A 1 375 ? 34.554 9.507 8.055 1.00 32.22 375 SER A O 1
ATOM 2960 N N . SER A 1 376 ? 35.625 11.453 7.676 1.00 35.06 376 SER A N 1
ATOM 2961 C CA . SER A 1 376 ? 36.401 11.551 8.911 1.00 35.06 376 SER A CA 1
ATOM 2962 C C . SER A 1 376 ? 37.345 12.748 8.816 1.00 35.06 376 SER A C 1
ATOM 2964 O O . SER A 1 376 ? 38.365 12.664 8.135 1.00 35.06 376 SER A O 1
ATOM 2966 N N . SER A 1 377 ? 37.031 13.829 9.525 1.00 32.94 377 SER A N 1
ATOM 2967 C CA . SER A 1 377 ? 37.946 14.380 10.530 1.00 32.94 377 SER A CA 1
ATOM 2968 C C . SER A 1 377 ? 37.349 15.609 11.224 1.00 32.94 377 SER A C 1
ATOM 2970 O O . SER A 1 377 ? 36.952 16.587 10.602 1.00 32.94 377 SER A O 1
ATOM 2972 N N . THR A 1 378 ? 37.369 15.530 12.558 1.00 35.72 378 THR A N 1
ATOM 2973 C CA . THR A 1 378 ? 37.592 16.634 13.506 1.00 35.72 378 THR A CA 1
ATOM 2974 C C . THR A 1 378 ? 36.675 17.852 13.452 1.00 35.72 378 THR A C 1
ATOM 2976 O O . THR A 1 378 ? 36.921 18.786 12.700 1.00 35.72 378 THR A O 1
ATOM 2979 N N . GLN A 1 379 ? 35.776 17.935 14.435 1.00 34.31 379 GLN A N 1
ATOM 2980 C CA . GLN A 1 379 ? 35.625 19.153 15.233 1.00 34.31 379 GLN A CA 1
ATOM 2981 C C . GLN A 1 379 ? 35.096 18.801 16.628 1.00 34.31 379 GLN A C 1
ATOM 2983 O O . GLN A 1 379 ? 33.971 18.347 16.803 1.00 34.31 379 GLN A O 1
ATOM 2988 N N . CYS A 1 380 ? 35.970 18.987 17.616 1.00 37.28 380 CYS A N 1
ATOM 2989 C CA . CYS A 1 380 ? 35.615 19.093 19.019 1.00 37.28 380 CYS A CA 1
ATOM 2990 C C . CYS A 1 380 ? 34.907 20.433 19.213 1.00 37.28 380 CYS A C 1
ATOM 2992 O O . CYS A 1 380 ? 35.555 21.468 19.073 1.00 37.28 380 CYS A O 1
ATOM 2994 N N . LEU A 1 381 ? 33.626 20.422 19.567 1.00 35.59 381 LEU A N 1
ATOM 2995 C CA . LEU A 1 381 ? 32.976 21.566 20.190 1.00 35.59 381 LEU A CA 1
ATOM 2996 C C . LEU A 1 381 ? 32.083 21.064 21.322 1.00 35.59 381 LEU A C 1
ATOM 2998 O O . LEU A 1 381 ? 31.142 20.300 21.132 1.00 35.59 381 LEU A O 1
ATOM 3002 N N . HIS A 1 382 ? 32.485 21.485 22.516 1.00 39.16 382 HIS A N 1
ATOM 3003 C CA . HIS A 1 382 ? 31.680 21.566 23.718 1.00 39.16 382 HIS A CA 1
ATOM 3004 C C . HIS A 1 382 ? 30.428 22.390 23.412 1.00 39.16 382 HIS A C 1
ATOM 3006 O O . HIS A 1 382 ? 30.555 23.569 23.089 1.00 39.16 382 HIS A O 1
ATOM 3012 N N . GLU A 1 383 ? 29.244 21.817 23.600 1.00 35.66 383 GLU A N 1
ATOM 3013 C CA . GLU A 1 383 ? 28.049 22.618 23.826 1.00 35.66 383 GLU A CA 1
ATOM 3014 C C . GLU A 1 383 ? 27.147 21.919 24.843 1.00 35.66 383 GLU A C 1
ATOM 3016 O O . GLU A 1 383 ? 26.750 20.763 24.714 1.00 35.66 383 GLU A O 1
ATOM 3021 N N . VAL A 1 384 ? 26.956 22.644 25.936 1.00 39.31 384 VAL A N 1
ATOM 3022 C CA . VAL A 1 384 ? 26.105 22.359 27.082 1.00 39.31 384 VAL A CA 1
ATOM 3023 C C . VAL A 1 384 ? 24.691 22.786 26.704 1.00 39.31 384 VAL A C 1
A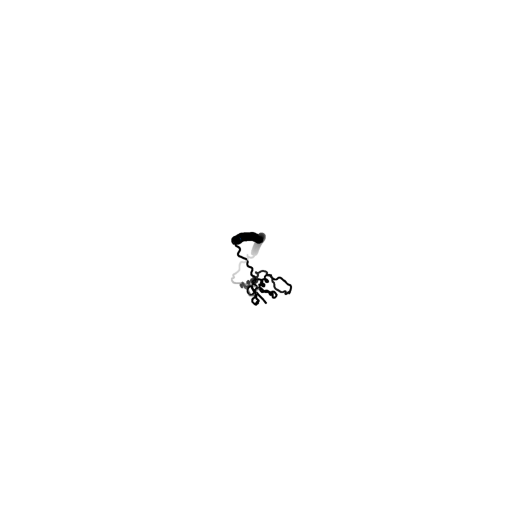TOM 3025 O O . VAL A 1 384 ? 24.555 23.923 26.269 1.00 39.31 384 VAL A O 1
ATOM 3028 N N . GLN A 1 385 ? 23.672 21.941 26.920 1.00 36.31 385 GLN A N 1
ATOM 3029 C CA . GLN A 1 385 ? 22.365 22.287 27.526 1.00 36.31 385 GLN A CA 1
ATOM 3030 C C . GLN A 1 385 ? 21.373 21.088 27.538 1.00 36.31 385 GLN A C 1
ATOM 3032 O O . GLN A 1 385 ? 21.641 20.078 26.889 1.00 36.31 385 GLN A O 1
ATOM 3037 N N . PRO A 1 386 ? 20.302 21.134 28.367 1.00 51.12 386 PRO A N 1
ATOM 3038 C CA . PRO A 1 386 ? 19.758 19.981 29.087 1.00 51.12 386 PRO A CA 1
ATOM 3039 C C . PRO A 1 386 ? 18.424 19.449 28.532 1.00 51.12 386 PRO A C 1
ATOM 3041 O O . PRO A 1 386 ? 17.652 20.185 27.928 1.00 51.12 386 PRO A O 1
ATOM 3044 N N . ALA A 1 387 ? 18.117 18.191 28.847 1.00 33.94 387 ALA A N 1
ATOM 3045 C CA . ALA A 1 387 ? 16.769 17.609 28.856 1.00 33.94 387 ALA A CA 1
ATOM 3046 C C . ALA A 1 387 ? 16.799 16.508 29.939 1.00 33.94 387 ALA A C 1
ATOM 3048 O O . ALA A 1 387 ? 17.667 15.643 29.882 1.00 33.94 387 ALA A O 1
ATOM 3049 N N . THR A 1 388 ? 16.094 16.542 31.077 1.00 49.44 388 THR A N 1
ATOM 3050 C CA . THR A 1 388 ? 14.636 16.593 31.298 1.00 49.44 388 THR A CA 1
ATOM 3051 C C . THR A 1 388 ? 13.852 15.809 30.262 1.00 49.44 388 THR A C 1
ATOM 3053 O O . THR A 1 388 ? 13.373 16.385 29.299 1.00 49.44 388 THR A O 1
ATOM 3056 N N . GLU A 1 389 ? 13.739 14.502 30.478 1.00 45.09 389 GLU A N 1
ATOM 3057 C CA . GLU A 1 389 ? 12.459 13.794 30.602 1.00 45.09 389 GLU A CA 1
ATOM 3058 C C . GLU A 1 389 ? 12.769 12.341 30.973 1.00 45.09 389 GLU A C 1
ATOM 3060 O O . GLU A 1 389 ? 13.418 11.602 30.240 1.00 45.09 389 GLU A O 1
ATOM 3065 N N . ALA A 1 390 ? 12.414 11.994 32.207 1.00 46.88 390 ALA A N 1
ATOM 3066 C CA . ALA A 1 390 ? 12.618 10.679 32.781 1.00 46.88 390 ALA A CA 1
ATOM 3067 C C . ALA A 1 390 ? 11.456 9.762 32.388 1.00 46.88 390 ALA A C 1
ATOM 3069 O O . ALA A 1 390 ? 10.292 10.151 32.497 1.00 46.88 390 ALA A O 1
ATOM 3070 N N . ASP A 1 391 ? 11.798 8.539 31.989 1.00 44.38 391 ASP A N 1
ATOM 3071 C CA . ASP A 1 391 ? 10.873 7.439 31.738 1.00 44.38 391 ASP A CA 1
ATOM 3072 C C . ASP A 1 391 ? 9.996 7.142 32.972 1.00 44.38 391 ASP A C 1
ATOM 3074 O O . ASP A 1 391 ? 10.529 6.823 34.044 1.00 44.38 391 ASP A O 1
ATOM 3078 N N . PRO A 1 392 ? 8.655 7.170 32.856 1.00 53.22 392 PRO A N 1
ATOM 3079 C CA . PRO A 1 392 ? 7.757 6.833 33.960 1.00 53.22 392 PRO A CA 1
ATOM 3080 C C . PRO A 1 392 ? 7.727 5.331 34.302 1.00 53.22 392 PRO A C 1
ATOM 3082 O O . PRO A 1 392 ? 7.136 4.957 35.315 1.00 53.22 392 PRO A O 1
ATOM 3085 N N . GLU A 1 393 ? 8.385 4.461 33.529 1.00 50.81 393 GLU A N 1
ATOM 3086 C CA . GLU A 1 393 ? 8.418 3.014 33.802 1.00 50.81 393 GLU A CA 1
ATOM 3087 C C . GLU A 1 393 ? 9.483 2.583 34.823 1.00 50.81 393 GLU A C 1
ATOM 3089 O O . GLU A 1 393 ? 9.371 1.504 35.402 1.00 50.81 393 GLU A O 1
ATOM 3094 N N . ILE A 1 394 ? 10.471 3.428 35.138 1.00 51.62 394 ILE A N 1
ATOM 3095 C CA . ILE A 1 394 ? 11.538 3.070 36.096 1.00 51.62 394 ILE A CA 1
ATOM 3096 C C . ILE A 1 394 ? 11.144 3.398 37.553 1.00 51.62 394 ILE A C 1
ATOM 3098 O O . ILE A 1 394 ? 11.684 2.819 38.496 1.00 51.62 394 ILE A O 1
ATOM 3102 N N . LEU A 1 395 ? 10.145 4.262 37.776 1.00 50.12 395 LEU A N 1
ATOM 3103 C CA . LEU A 1 395 ? 9.723 4.682 39.124 1.00 50.12 395 LEU A CA 1
ATOM 3104 C C . LEU A 1 395 ? 8.662 3.786 39.789 1.00 50.12 395 LEU A C 1
ATOM 3106 O O . LEU A 1 395 ? 8.389 3.956 40.978 1.00 50.12 395 LEU A O 1
ATOM 3110 N N . SER A 1 396 ? 8.090 2.809 39.080 1.00 54.59 396 SER A N 1
ATOM 3111 C CA . SER A 1 396 ? 7.133 1.849 39.658 1.00 54.59 396 SER A CA 1
ATOM 3112 C C . SER A 1 396 ? 7.807 0.628 40.305 1.00 54.59 396 SER A C 1
ATOM 3114 O O . SER A 1 396 ? 7.192 -0.038 41.136 1.00 54.59 396 SER A O 1
ATOM 3116 N N . ALA A 1 397 ? 9.084 0.371 40.001 1.00 53.22 397 ALA A N 1
ATOM 3117 C CA . ALA A 1 397 ? 9.848 -0.756 40.547 1.00 53.22 397 ALA A CA 1
ATOM 3118 C C . ALA A 1 397 ? 10.470 -0.502 41.939 1.00 53.22 397 ALA A C 1
ATOM 3120 O O . ALA A 1 397 ? 11.037 -1.417 42.526 1.00 53.22 397 ALA A O 1
ATOM 3121 N N . LEU A 1 398 ? 10.359 0.714 42.490 1.00 51.78 398 LEU A N 1
ATOM 3122 C CA . LEU A 1 398 ? 10.905 1.084 43.810 1.00 51.78 398 LEU A CA 1
ATOM 3123 C C . LEU A 1 398 ? 9.823 1.357 44.870 1.00 51.78 398 LEU A C 1
ATOM 3125 O O . LEU A 1 398 ? 10.101 1.970 45.900 1.00 51.78 398 LEU A O 1
ATOM 3129 N N . ARG A 1 399 ? 8.581 0.916 44.633 1.00 52.41 399 ARG A N 1
ATOM 3130 C CA . ARG A 1 399 ? 7.453 1.131 45.555 1.00 52.41 399 ARG A CA 1
ATOM 3131 C C . ARG A 1 399 ? 6.706 -0.147 45.946 1.00 52.41 399 ARG A C 1
ATOM 3133 O O . ARG A 1 399 ? 5.494 -0.095 46.133 1.00 52.41 399 ARG A O 1
ATOM 3140 N N . ASN A 1 400 ? 7.439 -1.252 46.085 1.00 46.12 400 ASN A N 1
ATOM 3141 C CA . ASN A 1 400 ? 7.039 -2.436 46.849 1.00 46.12 400 ASN A CA 1
ATOM 3142 C C . ASN A 1 400 ? 8.186 -2.873 47.753 1.00 46.12 400 ASN A C 1
ATOM 3144 O O . ASN A 1 400 ? 9.318 -2.971 47.229 1.00 46.12 400 ASN A O 1
#

pLDDT: mean 71.5, std 25.3, range [26.56, 98.44]

Radius of gyration: 114.94 Å; Cα contacts (8 Å, |Δi|>4): 29; chains: 1; bounding box: 221×45×325 Å

Mean predicted aligned error: 22.39 Å

Organism: NCBI:txid4796

Foldseek 3Di:
DDADPPPRHDDDPPDPDQADPPPRDGDPDDDDDDDDDDDDDDDDDDPPPVVVVVVVVVVVVVVVVVVVVVVVVVVVVVVVVVVVVVVVVVVVVVVVVVVVVVVVVVVVVVVVVVVVVVVVVVVVVVVVVVVVVVVVVVVVVVVVVVVVVVVVVVVVVVVVVVVVVVVVVVVVVVVVVVVVVVVVVVVVVVVVVVVVVVVVVVVVVVVVVVVVVVVVVVVVVVVVVVVVVVVVVVVVVVVVVVVVVVVVVVVVVVVVVVVVVVVVVVVVVVVVVVVVVVVVVVVVVVVVVVVVVVPPPPPPDDDDDDDDDDDDDDDDDDDDDDDDDDDDDDDDDDDDDDDDDDDDDDPDDDDDDDDPPPPPVVVPPDDPDDDDDDDDDDDDDDDDDDDDDDDPVVVVVPPD

Secondary structure (DSSP, 8-state):
--B-TTT-PBPPTT--SSB-TTT-PBPTT-----------------S-HHHHHHHHHHHHHHHHHHHHHHHHHHHHHHHHHHHHHHHHHHHHHHHHHHHHHHHHHHHHHHHHHHHHHHHHHHHHHHHHHHHHHHHHHHHHHHHHHHHHHHHHHHHHHHHHHHHHHHHHHHHHHHHHHHHHHHHHHHHHHHHHHHHHHHHHHHHHHHHHHHHHHHHHHHHHHHHHHHHHHHHHHHHHHHHHHHHHHHHHHHHHHHHHHHHHHHHHHHHHHHHHHHHHHHHHHHHHHHHHHHHHHSSSSS-SS------------------------------------------------------SSSSSSSSS-------PPP-----------------TTSSSTT--